Protein AF-000000007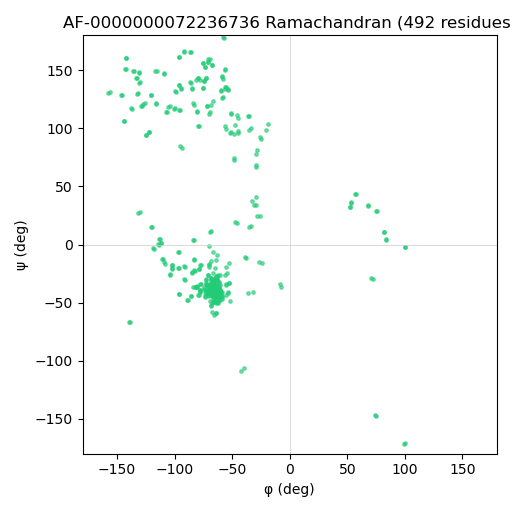2236736 (afdb_homodimer)

pLDDT: mean 76.83, std 23.18, range [23.05, 97.38]

Sequence (496 aa):
MLMGFLTLVNIQSRFLTNKNLSRDFRRIWKICSMCSDGPLSSTAIHLFRKAIERETGRVSKHRGYDGLVEDCKYLQKYRSPVEQRAAVCRIISSLFCAPVGIQLFRSLLGIMPVTWAYHLSAIFTQVFFQWLVGPCQAHAIHNETFKRGVFISKCRFLEESRCRGMCVNLCKIPTQQFFNNTLGFPFTMEPNYETGSCQITFGKSPLPLDQDIAVQIRCSGNCLPWHPEKTNSTASSQTHDCIKTSLLMLMGFLTLVNIQSRFLTNKNLSRDFRRIWKICSMCSDGPLSSTAIHLFRKAIERETGRVSKHRGYDGLVEDCKYLQKYRSPVEQRAAVCRIISSLFCAPVGIQLFRSLLGIMPVTWAYHLSAIFTQVFFQWLVGPCQAHAIHNETFKRGVFISKCRFLEESRCRGMCVNLCKIPTQQFFNNTLGFPFTMEPNYETGSCQITFGKSPLPLDQDIAVQIRCSGNCLPWHPEKTNSTASSQTHDCIKTSLL

Organism: Galdieria sulphuraria (NCBI:txid130081)

Radius of gyration: 26.93 Å; Cα contacts (8 Å, |Δi|>4): 687; chains: 2; bounding box: 51×85×82 Å

Secondary structure (DSSP, 8-state):
-GGGSGGGGGGSGGGSHHHHHHHHHHHHHHHHHH-TTSHHHHHHHHHHHHHHHHHHS---SS-HHHHHHHHHHHHHHHS-HHHHHHHHHHHHHHHTTTTHHHHHHHHHHHHS-HHHHHHHHHHHHHHHSHHHH-SEEEEESTT-SSEEEEEESS-HHHHHH--HHHHIIIIIHHHHHIIIIIS---EEEEEETTTTEEEEEET-PPPPGGG-HHHHS---S-S-----S---S----------SS---/-GGGSTTTGGGTGGGHHHHHHHHHHHHHHHHHHH-TTSHHHHHHHHHHHHHHHHHHS---SS-HHHHHHHHHHHHHHHS-HHHHHHHHHHHHHHHTTTTHHHHHHHHHHHHS-HHHHHHHHHHHHHHHSHHHH-SEEEEESTT-SSEEEEEESS-HHHHHH--HHHHIIIIIHHHHHIIIIIS---EEEEEETTTTEEEEEET-PPPPGGG-HHHHS---S-------S---S----------SS---

Solvent-accessible surface area (backbone atoms only — not comparable to full-atom values): 27060 Å² total; per-residue (Å²): 130,78,82,71,63,67,78,66,58,76,70,57,76,70,58,60,65,48,52,57,49,46,50,49,47,47,49,39,44,48,48,41,47,64,35,66,74,30,64,49,34,50,48,50,48,50,52,50,43,51,42,48,21,71,74,70,74,51,74,53,90,50,65,64,68,63,12,43,50,49,40,50,50,52,46,54,73,77,34,53,49,66,52,30,22,52,50,42,36,51,36,52,37,56,75,40,35,58,67,59,39,51,54,52,52,45,26,52,57,72,63,41,59,66,65,54,53,27,25,51,49,17,50,45,47,31,45,69,38,18,59,60,37,27,61,45,42,54,35,49,57,92,80,39,90,52,28,23,20,30,42,27,63,46,28,38,50,48,64,72,62,46,32,65,61,51,43,46,29,64,39,46,50,25,51,33,46,41,32,38,67,72,56,62,40,41,27,28,72,49,73,37,85,88,73,38,23,33,42,34,33,45,72,36,68,61,69,56,72,90,69,30,66,76,58,66,55,69,73,86,53,74,46,73,60,86,70,83,75,87,70,86,72,81,81,70,79,68,65,51,74,58,69,86,58,60,78,101,130,77,80,70,61,66,74,63,58,73,67,57,72,68,53,60,65,47,51,55,48,46,51,48,47,46,50,39,45,47,48,42,47,65,36,68,74,31,61,49,35,52,48,50,47,50,53,51,44,52,40,47,21,72,74,69,75,50,74,53,89,49,65,67,68,62,13,43,50,50,39,50,50,50,46,54,72,78,35,52,49,67,51,30,21,53,48,41,37,52,35,52,38,56,75,41,35,60,66,58,40,51,54,51,51,45,25,51,55,73,62,40,58,65,64,53,52,28,25,50,49,17,51,44,46,30,46,71,38,18,58,60,37,26,63,45,43,54,35,50,56,94,80,40,90,52,27,25,20,30,42,26,63,47,28,41,50,48,64,72,62,45,32,66,62,52,43,44,30,63,40,49,50,24,52,33,45,39,33,38,69,72,59,64,42,40,29,28,74,49,72,36,84,86,74,37,24,33,42,35,34,45,73,36,69,61,69,57,72,91,70,30,66,76,60,66,54,69,73,86,50,76,45,74,57,85,70,83,76,86,69,87,69,84,81,68,81,65,64,48,71,57,68,88,58,58,80,102

InterPro domains:
  IPR025114 Beta-carotene isomerase D27-like, C-terminal [PF13225] (131-210)
  IPR038938 Beta-carotene isomerase D27-like [PTHR33591] (35-232)

Structure (mmCIF, N/CA/C/O backbone):
data_AF-0000000072236736-model_v1
#
loop_
_entity.id
_entity.type
_entity.pdbx_description
1 polymer 'Beta-carotene isomerase D27-like C-terminal domain-containing protein'
#
loop_
_atom_site.group_PDB
_atom_site.id
_atom_site.type_symbol
_atom_site.label_atom_id
_atom_site.label_alt_id
_atom_site.label_comp_id
_atom_site.label_asym_id
_atom_site.label_entity_id
_atom_site.label_seq_id
_atom_site.pdbx_PDB_ins_code
_atom_site.Cartn_x
_atom_site.Cartn_y
_atom_site.Cartn_z
_atom_site.occupancy
_atom_site.B_iso_or_equiv
_atom_site.auth_seq_id
_atom_site.auth_comp_id
_atom_site.auth_asym_id
_atom_site.auth_atom_id
_atom_site.pdbx_PDB_model_num
ATOM 1 N N . MET A 1 1 ? 16.344 -3.15 -48.219 1 23.05 1 MET A N 1
ATOM 2 C CA . MET A 1 1 ? 16.672 -1.973 -47.406 1 23.05 1 MET A CA 1
ATOM 3 C C . MET A 1 1 ? 15.414 -1.217 -47 1 23.05 1 MET A C 1
ATOM 5 O O . MET A 1 1 ? 15.32 -0.712 -45.875 1 23.05 1 MET A O 1
ATOM 9 N N . LEU A 1 2 ? 14.43 -0.945 -47.844 1 26.81 2 LEU A N 1
ATOM 10 C CA . LEU A 1 2 ? 13.141 -0.255 -47.875 1 26.81 2 LEU A CA 1
ATOM 11 C C . LEU A 1 2 ? 12.18 -0.88 -46.844 1 26.81 2 LEU A C 1
ATOM 13 O O . LEU A 1 2 ? 11.328 -0.189 -46.281 1 26.81 2 LEU A O 1
ATOM 17 N N . MET A 1 3 ? 12.047 -2.215 -46.781 1 27 3 MET A N 1
ATOM 18 C CA . MET A 1 3 ? 11.023 -2.949 -46.031 1 27 3 MET A CA 1
ATOM 19 C C . MET A 1 3 ? 11.102 -2.654 -44.531 1 27 3 MET A C 1
ATOM 21 O O . MET A 1 3 ? 10.281 -3.137 -43.75 1 27 3 MET A O 1
ATOM 25 N N . GLY A 1 4 ? 12.258 -2.281 -43.969 1 26.3 4 GLY A N 1
ATOM 26 C CA . GLY A 1 4 ? 12.586 -2.117 -42.562 1 26.3 4 GLY A CA 1
ATOM 27 C C . GLY A 1 4 ? 11.805 -1.005 -41.875 1 26.3 4 GLY A C 1
ATOM 28 O O . GLY A 1 4 ? 11.82 -0.883 -40.656 1 26.3 4 GLY A O 1
ATOM 29 N N . PHE A 1 5 ? 11.359 0.06 -42.594 1 27.31 5 PHE A N 1
ATOM 30 C CA . PHE A 1 5 ? 10.812 1.346 -42.188 1 27.31 5 PHE A CA 1
ATOM 31 C C . PHE A 1 5 ? 9.414 1.178 -41.594 1 27.31 5 PHE A C 1
ATOM 33 O O . PHE A 1 5 ? 9.023 1.916 -40.688 1 27.31 5 PHE A O 1
ATOM 40 N N . LEU A 1 6 ? 8.523 0.308 -42.156 1 27.59 6 LEU A N 1
ATOM 41 C CA . LEU A 1 6 ? 7.09 0.328 -41.875 1 27.59 6 LEU A CA 1
ATOM 42 C C . LEU A 1 6 ? 6.812 -0.102 -40.438 1 27.59 6 LEU A C 1
ATOM 44 O O . LEU A 1 6 ? 5.695 0.067 -39.938 1 27.59 6 LEU A O 1
ATOM 48 N N . THR A 1 7 ? 7.617 -0.962 -39.875 1 27.31 7 THR A N 1
ATOM 49 C CA . THR A 1 7 ? 7.266 -1.608 -38.625 1 27.31 7 THR A CA 1
ATOM 50 C C . THR A 1 7 ? 7.27 -0.6 -37.469 1 27.31 7 THR A C 1
ATOM 52 O O . THR A 1 7 ? 6.844 -0.915 -36.344 1 27.31 7 THR A O 1
ATOM 55 N N . LEU A 1 8 ? 7.875 0.648 -37.656 1 28.91 8 LEU A N 1
ATOM 56 C CA . LEU A 1 8 ? 7.992 1.704 -36.656 1 28.91 8 LEU A CA 1
ATOM 57 C C . LEU A 1 8 ? 6.652 2.4 -36.438 1 28.91 8 LEU A C 1
ATOM 59 O O . LEU A 1 8 ? 6.422 2.994 -35.375 1 28.91 8 LEU A O 1
ATOM 63 N N . VAL A 1 9 ? 5.801 2.605 -37.469 1 30.05 9 VAL A N 1
ATOM 64 C CA . VAL A 1 9 ? 4.625 3.471 -37.5 1 30.05 9 VAL A CA 1
ATOM 65 C C . VAL A 1 9 ? 3.572 2.938 -36.531 1 30.05 9 VAL A C 1
ATOM 67 O O . VAL A 1 9 ? 2.809 3.709 -35.969 1 30.05 9 VAL A O 1
ATOM 70 N N . ASN A 1 10 ? 3.221 1.677 -36.562 1 28.75 10 ASN A N 1
ATOM 71 C CA . ASN A 1 10 ? 2.041 1.168 -35.875 1 28.75 10 ASN A CA 1
ATOM 72 C C . ASN A 1 10 ? 2.156 1.345 -34.344 1 28.75 10 ASN A C 1
ATOM 74 O O . ASN A 1 10 ? 1.316 0.849 -33.594 1 28.75 10 ASN A O 1
ATOM 78 N N . ILE A 1 11 ? 3.266 1.735 -33.781 1 30.95 11 ILE A N 1
ATOM 79 C CA . ILE A 1 11 ? 3.477 2.111 -32.406 1 30.95 11 ILE A CA 1
ATOM 80 C C . ILE A 1 11 ? 2.684 3.375 -32.094 1 30.95 11 ILE A C 1
ATOM 82 O O . ILE A 1 11 ? 2.545 3.75 -30.906 1 30.95 11 ILE A O 1
ATOM 86 N N . GLN A 1 12 ? 2.219 4.254 -33 1 29.47 12 GLN A N 1
ATOM 87 C CA . GLN A 1 12 ? 1.518 5.535 -32.938 1 29.47 12 GLN A CA 1
ATOM 88 C C . GLN A 1 12 ? 0.12 5.371 -32.344 1 29.47 12 GLN A C 1
ATOM 90 O O . GLN A 1 12 ? -0.388 6.277 -31.688 1 29.47 12 GLN A O 1
ATOM 95 N N . SER A 1 13 ? -0.769 4.539 -33 1 31.98 13 SER A N 1
ATOM 96 C CA . SER A 1 13 ? -2.207 4.473 -32.75 1 31.98 13 SER A CA 1
ATOM 97 C C . SER A 1 13 ? -2.514 4.219 -31.281 1 31.98 13 SER A C 1
ATOM 99 O O . SER A 1 13 ? -3.68 4.133 -30.891 1 31.98 13 SER A O 1
ATOM 101 N N . ARG A 1 14 ? -1.661 3.629 -30.438 1 34.97 14 ARG A N 1
ATOM 102 C CA . ARG A 1 14 ? -1.711 3.195 -29.047 1 34.97 14 ARG A CA 1
ATOM 103 C C . ARG A 1 14 ? -1.744 4.391 -28.109 1 34.97 14 ARG A C 1
ATOM 105 O O . ARG A 1 14 ? -1.715 4.227 -26.891 1 34.97 14 ARG A O 1
ATOM 112 N N . PHE A 1 15 ? -1.706 5.594 -28.453 1 33.5 15 PHE A N 1
ATOM 113 C CA . PHE A 1 15 ? -1.851 6.949 -27.922 1 33.5 15 PHE A CA 1
ATOM 114 C C . PHE A 1 15 ? -3.281 7.199 -27.469 1 33.5 15 PHE A C 1
ATOM 116 O O . PHE A 1 15 ? -3.566 8.219 -26.828 1 33.5 15 PHE A O 1
ATOM 123 N N . LEU A 1 16 ? -4.305 6.824 -28.219 1 36.88 16 LEU A N 1
ATOM 124 C CA . LEU A 1 16 ? -5.715 7.066 -27.922 1 36.88 16 LEU A CA 1
ATOM 125 C C . LEU A 1 16 ? -6.059 6.598 -26.516 1 36.88 16 LEU A C 1
ATOM 127 O O . LEU A 1 16 ? -7.055 7.035 -25.938 1 36.88 16 LEU A O 1
ATOM 131 N N . THR A 1 17 ? -5.656 5.379 -26.156 1 43.78 17 THR A N 1
ATOM 132 C CA . THR A 1 17 ? -5.945 4.762 -24.859 1 43.78 17 THR A CA 1
ATOM 133 C C . THR A 1 17 ? -5.52 5.672 -23.719 1 43.78 17 THR A C 1
ATOM 135 O O . THR A 1 17 ? -5.879 5.438 -22.562 1 43.78 17 THR A O 1
ATOM 138 N N . ASN A 1 18 ? -4.727 6.625 -23.984 1 44.28 18 ASN A N 1
ATOM 139 C CA . ASN A 1 18 ? -4.18 7.633 -23.078 1 44.28 18 ASN A CA 1
ATOM 140 C C . ASN A 1 18 ? -5.246 8.641 -22.641 1 44.28 18 ASN A C 1
ATOM 142 O O . ASN A 1 18 ? -5.297 9.039 -21.484 1 44.28 18 ASN A O 1
ATOM 146 N N . LYS A 1 19 ? -6.074 9.055 -23.688 1 48.03 19 LYS A N 1
ATOM 147 C CA . LYS A 1 19 ? -7.02 10.117 -23.359 1 48.03 19 LYS A CA 1
ATOM 148 C C . LYS A 1 19 ? -8.086 9.625 -22.375 1 48.03 19 LYS A C 1
ATOM 150 O O . LYS A 1 19 ? -8.445 10.336 -21.438 1 48.03 19 LYS A O 1
ATOM 155 N N . ASN A 1 20 ? -8.664 8.461 -22.781 1 47.38 20 ASN A N 1
ATOM 156 C CA . ASN A 1 20 ? -9.688 7.938 -21.891 1 47.38 20 ASN A CA 1
ATOM 157 C C . ASN A 1 20 ? -9.125 7.617 -20.516 1 47.38 20 ASN A C 1
ATOM 159 O O . ASN A 1 20 ? -9.773 7.863 -19.5 1 47.38 20 ASN A O 1
ATOM 163 N N . LEU A 1 21 ? -7.953 7.133 -20.594 1 54.97 21 LEU A N 1
ATOM 164 C CA . LEU A 1 21 ? -7.281 6.902 -19.312 1 54.97 21 LEU A CA 1
ATOM 165 C C . LEU A 1 21 ? -7.113 8.211 -18.547 1 54.97 21 LEU A C 1
ATOM 167 O O . LEU A 1 21 ? -7.332 8.25 -17.328 1 54.97 21 LEU A O 1
ATOM 171 N N . SER A 1 22 ? -6.801 9.195 -19.359 1 54.28 22 SER A N 1
ATOM 172 C CA . SER A 1 22 ? -6.594 10.5 -18.75 1 54.28 22 SER A CA 1
ATOM 173 C C . SER A 1 22 ? -7.906 11.086 -18.234 1 54.28 22 SER A C 1
ATOM 175 O O . SER A 1 22 ? -7.945 11.672 -17.141 1 54.28 22 SER A O 1
ATOM 177 N N . ARG A 1 23 ? -9.016 10.906 -19.016 1 57.16 23 ARG A N 1
ATOM 178 C CA . ARG A 1 23 ? -10.305 11.414 -18.562 1 57.16 23 ARG A CA 1
ATOM 179 C C . ARG A 1 23 ? -10.781 10.688 -17.312 1 57.16 23 ARG A C 1
ATOM 181 O O . ARG A 1 23 ? -11.305 11.305 -16.391 1 57.16 23 ARG A O 1
ATOM 188 N N . ASP A 1 24 ? -10.586 9.445 -17.375 1 57.25 24 ASP A N 1
ATOM 189 C CA . ASP A 1 24 ? -11.008 8.664 -16.219 1 57.25 24 ASP A CA 1
ATOM 190 C C . ASP A 1 24 ? -10.156 8.992 -14.992 1 57.25 24 ASP A C 1
ATOM 192 O O . ASP A 1 24 ? -10.68 9.109 -13.875 1 57.25 24 ASP A O 1
ATOM 196 N N . PHE A 1 25 ? -8.891 9.18 -15.258 1 60.03 25 PHE A N 1
ATOM 197 C CA . PHE A 1 25 ? -8.031 9.594 -14.156 1 60.03 25 PHE A CA 1
ATOM 198 C C . PHE A 1 25 ? -8.469 10.945 -13.602 1 60.03 25 PHE A C 1
ATOM 200 O O . PHE A 1 25 ? -8.461 11.156 -12.383 1 60.03 25 PHE A O 1
ATOM 207 N N . ARG A 1 26 ? -8.836 11.75 -14.516 1 57.31 26 ARG A N 1
ATOM 208 C CA . ARG A 1 26 ? -9.32 13.055 -14.07 1 57.31 26 ARG A CA 1
ATOM 209 C C . ARG A 1 26 ? -10.578 12.914 -13.227 1 57.31 26 ARG A C 1
ATOM 211 O O . ARG A 1 26 ? -10.758 13.633 -12.234 1 57.31 26 ARG A O 1
ATOM 218 N N . ARG A 1 27 ? -11.414 12.047 -13.727 1 57.34 27 ARG A N 1
ATOM 219 C CA . ARG A 1 27 ? -12.641 11.836 -12.961 1 57.34 27 ARG A CA 1
ATOM 220 C C . ARG A 1 27 ? -12.336 11.25 -11.586 1 57.34 27 ARG A C 1
ATOM 222 O O . ARG A 1 27 ? -12.898 11.695 -10.578 1 57.34 27 ARG A O 1
ATOM 229 N N . ILE A 1 28 ? -11.484 10.289 -11.562 1 57.59 28 ILE A N 1
ATOM 230 C CA . ILE A 1 28 ? -11.07 9.703 -10.297 1 57.59 28 ILE A CA 1
ATOM 231 C C . ILE A 1 28 ? -10.445 10.773 -9.406 1 57.59 28 ILE A C 1
ATOM 233 O O . ILE A 1 28 ? -10.734 10.859 -8.211 1 57.59 28 ILE A O 1
ATOM 237 N N . TRP A 1 29 ? -9.703 11.547 -10.102 1 58.44 29 TRP A N 1
ATOM 238 C CA . TRP A 1 29 ? -9.031 12.656 -9.422 1 58.44 29 TRP A CA 1
ATOM 239 C C . TRP A 1 29 ? -10.047 13.609 -8.805 1 58.44 29 TRP A C 1
ATOM 241 O O . TRP A 1 29 ? -9.891 14.031 -7.652 1 58.44 29 TRP A O 1
ATOM 251 N N . LYS A 1 30 ? -10.977 13.891 -9.586 1 57.78 30 LYS A N 1
ATOM 252 C CA . LYS A 1 30 ? -12 14.82 -9.109 1 57.78 30 LYS A CA 1
ATOM 253 C C . LYS A 1 30 ? -12.789 14.227 -7.945 1 57.78 30 LYS A C 1
ATOM 255 O O . LYS A 1 30 ? -13.109 14.93 -6.988 1 57.78 30 LYS A O 1
ATOM 260 N N . ILE A 1 31 ? -13.039 12.984 -8.094 1 51.75 31 ILE A N 1
ATOM 261 C CA . ILE A 1 31 ? -13.812 12.32 -7.043 1 51.75 31 ILE A CA 1
ATOM 262 C C . ILE A 1 31 ? -12.992 12.25 -5.758 1 51.75 31 ILE A C 1
ATOM 264 O O . ILE A 1 31 ? -13.508 12.531 -4.672 1 51.75 31 ILE A O 1
ATOM 268 N N . CYS A 1 32 ? -11.758 11.93 -5.973 1 54 32 CYS A N 1
ATOM 269 C CA . CYS A 1 32 ? -10.906 11.812 -4.793 1 54 32 CYS A CA 1
ATOM 270 C C . CYS A 1 32 ? -10.625 13.18 -4.188 1 54 32 CYS A C 1
ATOM 272 O O . CYS A 1 32 ? -10.461 13.305 -2.973 1 54 32 CYS A O 1
ATOM 274 N N . SER A 1 33 ? -10.414 14.172 -5.023 1 53.62 33 SER A N 1
ATOM 275 C CA . SER A 1 33 ? -10.094 15.516 -4.559 1 53.62 33 SER A CA 1
ATOM 276 C C . SER A 1 33 ? -11.289 16.156 -3.863 1 53.62 33 SER A C 1
ATOM 278 O O . SER A 1 33 ? -11.125 16.953 -2.936 1 53.62 33 SER A O 1
ATOM 280 N N . MET A 1 34 ? -12.438 15.977 -4.457 1 46.59 34 MET A N 1
ATOM 281 C CA . MET A 1 34 ? -13.578 16.75 -3.975 1 46.59 34 MET A CA 1
ATOM 282 C C . MET A 1 34 ? -14.234 16.078 -2.779 1 46.59 34 MET A C 1
ATOM 284 O O . MET A 1 34 ? -14.82 16.75 -1.926 1 46.59 34 MET A O 1
ATOM 288 N N . CYS A 1 35 ? -14.297 14.688 -2.773 1 49.84 35 CYS A N 1
ATOM 289 C CA . CYS A 1 35 ? -15.352 14.125 -1.946 1 49.84 35 CYS A CA 1
ATOM 290 C C . CYS A 1 35 ? -14.844 13.797 -0.549 1 49.84 35 CYS A C 1
ATOM 292 O O . CYS A 1 35 ? -14.086 12.844 -0.369 1 49.84 35 CYS A O 1
ATOM 294 N N . SER A 1 36 ? -14.812 14.805 0.321 1 56.06 36 SER A N 1
ATOM 295 C CA . SER A 1 36 ? -14.711 14.664 1.771 1 56.06 36 SER A CA 1
ATOM 296 C C . SER A 1 36 ? -15.547 13.484 2.27 1 56.06 36 SER A C 1
ATOM 298 O O . SER A 1 36 ? -15.266 12.922 3.328 1 56.06 36 SER A O 1
ATOM 300 N N . ASP A 1 37 ? -16.328 13.016 1.311 1 62.22 37 ASP A N 1
ATOM 301 C CA . ASP A 1 37 ? -17.234 12.008 1.83 1 62.22 37 ASP A CA 1
ATOM 302 C C . ASP A 1 37 ? -17.234 10.758 0.953 1 62.22 37 ASP A C 1
ATOM 304 O O . ASP A 1 37 ? -18.219 10.016 0.912 1 62.22 37 ASP A O 1
ATOM 308 N N . GLY A 1 38 ? -16.188 10.539 0.318 1 75.81 38 GLY A N 1
ATOM 309 C CA . GLY A 1 38 ? -16.203 9.352 -0.525 1 75.81 38 GLY A CA 1
ATOM 310 C C . GLY A 1 38 ? -15.805 8.094 0.217 1 75.81 38 GLY A C 1
ATOM 311 O O . GLY A 1 38 ? -15.531 8.133 1.419 1 75.81 38 GLY A O 1
ATOM 312 N N . PRO A 1 39 ? -16.078 7 -0.401 1 79.56 39 PRO A N 1
ATOM 313 C CA . PRO A 1 39 ? -15.75 5.723 0.238 1 79.56 39 PRO A CA 1
ATOM 314 C C . PRO A 1 39 ? -14.297 5.652 0.691 1 79.56 39 PRO A C 1
ATOM 316 O O . PRO A 1 39 ? -14 5.07 1.737 1 79.56 39 PRO A O 1
ATOM 319 N N . LEU A 1 40 ? -13.484 6.281 -0.033 1 84.31 40 LEU A N 1
ATOM 320 C CA . LEU A 1 40 ? -12.078 6.266 0.339 1 84.31 40 LEU A CA 1
ATOM 321 C C . LEU A 1 40 ? -11.836 7.098 1.596 1 84.31 40 LEU A C 1
ATOM 323 O O . LEU A 1 40 ? -11.102 6.676 2.492 1 84.31 40 LEU A O 1
ATOM 327 N N . SER A 1 41 ? -12.5 8.242 1.629 1 86.94 41 SER A N 1
ATOM 328 C CA . SER A 1 41 ? -12.344 9.109 2.795 1 86.94 41 SER A CA 1
ATOM 329 C C . SER A 1 41 ? -12.906 8.453 4.051 1 86.94 41 SER A C 1
ATOM 331 O O . SER A 1 41 ? -12.289 8.516 5.117 1 86.94 41 SER A O 1
ATOM 333 N N . SER A 1 42 ? -14.039 7.816 3.832 1 88.69 42 SER A N 1
ATOM 334 C CA . SER A 1 42 ? -14.672 7.152 4.969 1 88.69 42 SER A CA 1
ATOM 335 C C . SER A 1 42 ? -13.805 6.008 5.484 1 88.69 42 SER A C 1
ATOM 337 O O . SER A 1 42 ? -13.672 5.816 6.695 1 88.69 42 SER A O 1
ATOM 339 N N . THR A 1 43 ? -13.266 5.309 4.547 1 90.38 43 THR A N 1
ATOM 340 C CA . THR A 1 43 ? -12.398 4.203 4.934 1 90.38 43 THR A CA 1
ATOM 341 C C . THR A 1 43 ? -11.141 4.719 5.625 1 90.38 43 THR A C 1
ATOM 343 O O . THR A 1 43 ? -10.703 4.16 6.633 1 90.38 43 THR A O 1
ATOM 346 N N . ALA A 1 44 ? -10.578 5.77 5.074 1 91.69 44 ALA A N 1
ATOM 347 C CA . ALA A 1 44 ? -9.359 6.34 5.648 1 91.69 44 ALA A CA 1
ATOM 348 C C . ALA A 1 44 ? -9.609 6.852 7.062 1 91.69 44 ALA A C 1
ATOM 350 O O . ALA A 1 44 ? -8.82 6.586 7.977 1 91.69 44 ALA A O 1
ATOM 351 N N . ILE A 1 45 ? -10.711 7.535 7.246 1 92.44 45 ILE A N 1
ATOM 352 C CA . ILE A 1 45 ? -11.07 8.055 8.562 1 92.44 45 ILE A CA 1
ATOM 353 C C . ILE A 1 45 ? -11.25 6.898 9.547 1 92.44 45 ILE A C 1
ATOM 355 O O . ILE A 1 45 ? -10.75 6.945 10.672 1 92.44 45 ILE A O 1
ATOM 359 N N . HIS A 1 46 ? -11.906 5.895 9.008 1 91.94 46 HIS A N 1
ATOM 360 C CA . HIS A 1 46 ? -12.125 4.73 9.859 1 91.94 46 HIS A CA 1
ATOM 361 C C . HIS A 1 46 ? -10.805 4.094 10.281 1 91.94 46 HIS A C 1
ATOM 363 O O . HIS A 1 46 ? -10.625 3.74 11.445 1 91.94 46 HIS A O 1
ATOM 369 N N . LEU A 1 47 ? -9.922 4 9.391 1 93 47 LEU A N 1
ATOM 370 C CA . LEU A 1 47 ? -8.617 3.398 9.672 1 93 47 LEU A CA 1
ATOM 371 C C . LEU A 1 47 ? -7.824 4.254 10.648 1 93 47 LEU A C 1
ATOM 373 O O . LEU A 1 47 ? -7.188 3.73 11.57 1 93 47 LEU A O 1
ATOM 377 N N . PHE A 1 48 ? -7.871 5.559 10.492 1 94.19 48 PHE A N 1
ATOM 378 C CA . PHE A 1 48 ? -7.18 6.469 11.398 1 94.19 48 PHE A CA 1
ATOM 379 C C . PHE A 1 48 ? -7.762 6.387 12.805 1 94.19 48 PHE A C 1
ATOM 381 O O . PHE A 1 48 ? -7.02 6.309 13.781 1 94.19 48 PHE A O 1
ATOM 388 N N . ARG A 1 49 ? -9.023 6.344 12.852 1 94.75 49 ARG A N 1
ATOM 389 C CA . ARG A 1 49 ? -9.688 6.301 14.156 1 94.75 49 ARG A CA 1
ATOM 390 C C . ARG A 1 49 ? -9.406 4.984 14.867 1 94.75 49 ARG A C 1
ATOM 392 O O . ARG A 1 49 ? -9.211 4.961 16.078 1 94.75 49 ARG A O 1
ATOM 399 N N . LYS A 1 50 ? -9.391 3.951 14.109 1 94.81 50 LYS A N 1
ATOM 400 C CA . LYS A 1 50 ? -9.062 2.656 14.711 1 94.81 50 LYS A CA 1
ATOM 401 C C . LYS A 1 50 ? -7.633 2.637 15.234 1 94.81 50 LYS A C 1
ATOM 403 O O . LYS A 1 50 ? -7.367 2.062 16.297 1 94.81 50 LYS A O 1
ATOM 408 N N . ALA A 1 51 ? -6.789 3.256 14.523 1 94.62 51 ALA A N 1
ATOM 409 C CA . ALA A 1 51 ? -5.395 3.322 14.953 1 94.62 51 ALA A CA 1
ATOM 410 C C . ALA A 1 51 ? -5.254 4.152 16.234 1 94.62 51 ALA A C 1
ATOM 412 O O . ALA A 1 51 ? -4.496 3.789 17.125 1 94.62 51 ALA A O 1
ATOM 413 N N . ILE A 1 52 ? -5.953 5.211 16.281 1 95.31 52 ILE A N 1
ATOM 414 C CA . ILE A 1 52 ? -5.922 6.055 17.469 1 95.31 52 ILE A CA 1
ATOM 415 C C . ILE A 1 52 ? -6.543 5.312 18.656 1 95.31 52 ILE A C 1
ATOM 417 O O . ILE A 1 52 ? -6.035 5.387 19.781 1 95.31 52 ILE A O 1
ATOM 421 N N . GLU A 1 53 ? -7.598 4.562 18.375 1 94.94 53 GLU A N 1
ATOM 422 C CA . GLU A 1 53 ? -8.258 3.785 19.422 1 94.94 53 GLU A CA 1
ATOM 423 C C . GLU A 1 53 ? -7.312 2.762 20.031 1 94.94 53 GLU A C 1
ATOM 425 O O . GLU A 1 53 ? -7.352 2.518 21.25 1 94.94 53 GLU A O 1
ATOM 430 N N . ARG A 1 54 ? -6.523 2.217 19.266 1 92.88 54 ARG A N 1
ATOM 431 C CA . ARG A 1 54 ? -5.562 1.234 19.75 1 92.88 54 ARG A CA 1
ATOM 432 C C . ARG A 1 54 ? -4.539 1.883 20.672 1 92.88 54 ARG A C 1
ATOM 434 O O . ARG A 1 54 ? -4.035 1.241 21.594 1 92.88 54 ARG A O 1
ATOM 441 N N . GLU A 1 55 ? -4.23 3.145 20.406 1 91.31 55 GLU A N 1
ATOM 442 C CA . GLU A 1 55 ? -3.24 3.867 21.203 1 91.31 55 GLU A CA 1
ATOM 443 C C . GLU A 1 55 ? -3.855 4.414 22.5 1 91.31 55 GLU A C 1
ATOM 445 O O . GLU A 1 55 ? -3.199 4.445 23.531 1 91.31 55 GLU A O 1
ATOM 450 N N . THR A 1 56 ? -5.07 4.844 22.422 1 91.38 56 THR A N 1
ATOM 451 C CA . THR A 1 56 ? -5.66 5.551 23.562 1 91.38 56 THR A CA 1
ATOM 452 C C . THR A 1 56 ? -6.629 4.645 24.312 1 91.38 56 THR A C 1
ATOM 454 O O . THR A 1 56 ? -6.941 4.898 25.484 1 91.38 56 THR A O 1
ATOM 457 N N . GLY A 1 57 ? -7.195 3.662 23.656 1 91.94 57 GLY A N 1
ATOM 458 C CA . GLY A 1 57 ? -8.18 2.779 24.25 1 91.94 57 GLY A CA 1
ATOM 459 C C . GLY A 1 57 ? -9.586 3.344 24.234 1 91.94 57 GLY A C 1
ATOM 460 O O . GLY A 1 57 ? -10.5 2.779 24.828 1 91.94 57 GLY A O 1
ATOM 461 N N . ARG A 1 58 ? -9.68 4.504 23.578 1 91.31 58 ARG A N 1
ATOM 462 C CA . ARG A 1 58 ? -10.992 5.145 23.547 1 91.31 58 ARG A CA 1
ATOM 463 C C . ARG A 1 58 ? -11.305 5.664 22.141 1 91.31 58 ARG A C 1
ATOM 465 O O . ARG A 1 58 ? -10.406 6.066 21.406 1 91.31 58 ARG A O 1
ATOM 472 N N . VAL A 1 59 ? -12.617 5.648 21.875 1 91.5 59 VAL A N 1
ATOM 473 C CA . VAL A 1 59 ? -13.094 6.184 20.609 1 91.5 59 VAL A CA 1
ATOM 474 C C . VAL A 1 59 ? -14.25 7.152 20.859 1 91.5 59 VAL A C 1
ATOM 476 O O . VAL A 1 59 ? -15.102 6.902 21.703 1 91.5 59 VAL A O 1
ATOM 479 N N . SER A 1 60 ? -14.172 8.211 20.109 1 91.44 60 SER A N 1
ATOM 480 C CA . SER A 1 60 ? -15.227 9.219 20.234 1 91.44 60 SER A CA 1
ATOM 481 C C . SER A 1 60 ? -16.562 8.688 19.719 1 91.44 60 SER A C 1
ATOM 483 O O . SER A 1 60 ? -16.594 7.852 18.828 1 91.44 60 SER A O 1
ATOM 485 N N . LYS A 1 61 ? -17.594 9.258 20.25 1 91.56 61 LYS A N 1
ATOM 486 C CA . LYS A 1 61 ? -18.938 8.898 19.812 1 91.56 61 LYS A CA 1
ATOM 487 C C . LYS A 1 61 ? -19.297 9.578 18.5 1 91.56 61 LYS A C 1
ATOM 489 O O . LYS A 1 61 ? -20.172 9.117 17.781 1 91.56 61 LYS A O 1
ATOM 494 N N . HIS A 1 62 ? -18.562 10.672 18.219 1 91 62 HIS A N 1
ATOM 495 C CA . HIS A 1 62 ? -18.797 11.367 16.953 1 91 62 HIS A CA 1
ATOM 496 C C . HIS A 1 62 ? -18.219 10.586 15.781 1 91 62 HIS A C 1
ATOM 498 O O . HIS A 1 62 ? -17.172 9.953 15.898 1 91 62 HIS A O 1
ATOM 504 N N . ARG A 1 63 ? -18.984 10.609 14.727 1 86.5 63 ARG A N 1
ATOM 505 C CA . ARG A 1 63 ? -18.562 9.859 13.547 1 86.5 63 ARG A CA 1
ATOM 506 C C . ARG A 1 63 ? -17.844 10.766 12.555 1 86.5 63 ARG A C 1
ATOM 508 O O . ARG A 1 63 ? -17.812 11.984 12.719 1 86.5 63 ARG A O 1
ATOM 515 N N . GLY A 1 64 ? -17.109 10.195 11.672 1 88.88 64 GLY A N 1
ATOM 516 C CA . GLY A 1 64 ? -16.5 10.922 10.578 1 88.88 64 GLY A CA 1
ATOM 517 C C . GLY A 1 64 ? -15.305 11.758 11.016 1 88.88 64 GLY A C 1
ATOM 518 O O . GLY A 1 64 ? -14.555 11.367 11.906 1 88.88 64 GLY A O 1
ATOM 519 N N . TYR A 1 65 ? -15.141 12.859 10.352 1 90.94 65 TYR A N 1
ATOM 520 C CA . TYR A 1 65 ? -13.977 13.711 10.586 1 90.94 65 TYR A CA 1
ATOM 521 C C . TYR A 1 65 ? -14.055 14.359 11.961 1 90.94 65 TYR A C 1
ATOM 523 O O . TYR A 1 65 ? -13.031 14.523 12.641 1 90.94 65 TYR A O 1
ATOM 531 N N . ASP A 1 66 ? -15.242 14.648 12.367 1 91.19 66 ASP A N 1
ATOM 532 C CA . ASP A 1 66 ? -15.414 15.234 13.695 1 91.19 66 ASP A CA 1
ATOM 533 C C . ASP A 1 66 ? -14.977 14.258 14.781 1 91.19 66 ASP A C 1
ATOM 535 O O . ASP A 1 66 ? -14.391 14.664 15.789 1 91.19 66 ASP A O 1
ATOM 539 N N . GLY A 1 67 ? -15.328 13.055 14.539 1 93.38 67 GLY A N 1
ATOM 540 C CA . GLY A 1 67 ? -14.875 12.039 15.477 1 93.38 67 GLY A CA 1
ATOM 541 C C . GLY A 1 67 ? -13.359 11.898 15.516 1 93.38 67 GLY A C 1
ATOM 542 O O . GLY A 1 67 ? -12.781 11.703 16.594 1 93.38 67 GLY A O 1
ATOM 543 N N . LEU A 1 68 ? -12.789 12.047 14.375 1 94.44 68 LEU A N 1
ATOM 544 C CA . LEU A 1 68 ? -11.336 11.961 14.297 1 94.44 68 LEU A CA 1
ATOM 545 C C . LEU A 1 68 ? -10.68 13.102 15.07 1 94.44 68 LEU A C 1
ATOM 547 O O . LEU A 1 68 ? -9.742 12.875 15.844 1 94.44 68 LEU A O 1
ATOM 551 N N . VAL A 1 69 ? -11.195 14.305 14.906 1 92.94 69 VAL A N 1
ATOM 552 C CA . VAL A 1 69 ? -10.633 15.469 15.578 1 92.94 69 VAL A CA 1
ATOM 553 C C . VAL A 1 69 ? -10.812 15.328 17.094 1 92.94 69 VAL A C 1
ATOM 555 O O . VAL A 1 69 ? -9.898 15.633 17.859 1 92.94 69 VAL A O 1
ATOM 558 N N . GLU A 1 70 ? -11.914 14.812 17.484 1 92.38 70 GLU A N 1
ATOM 559 C CA . GLU A 1 70 ? -12.156 14.617 18.906 1 92.38 70 GLU A CA 1
ATOM 560 C C . GLU A 1 70 ? -11.219 13.562 19.484 1 92.38 70 GLU A C 1
ATOM 562 O O . GLU A 1 70 ? -10.727 13.711 20.609 1 92.38 70 GLU A O 1
ATOM 567 N N . ASP A 1 71 ? -11.008 12.555 18.734 1 94.75 71 ASP A N 1
ATOM 568 C CA . ASP A 1 71 ? -10.062 11.531 19.172 1 94.75 71 ASP A CA 1
ATOM 569 C C . ASP A 1 71 ? -8.656 12.125 19.328 1 94.75 71 ASP A C 1
ATOM 571 O O . ASP A 1 71 ? -7.926 11.773 20.25 1 94.75 71 ASP A O 1
ATOM 575 N N . CYS A 1 72 ? -8.281 13.016 18.453 1 93.62 72 CYS A N 1
ATOM 576 C CA . CYS A 1 72 ? -6.977 13.656 18.516 1 93.62 72 CYS A CA 1
ATOM 577 C C . CYS A 1 72 ? -6.891 14.594 19.703 1 93.62 72 CYS A C 1
ATOM 579 O O . CYS A 1 72 ? -5.844 14.695 20.344 1 93.62 72 CYS A O 1
ATOM 581 N N . LYS A 1 73 ? -7.977 15.234 19.953 1 90 73 LYS A N 1
ATOM 582 C CA . LYS A 1 73 ? -8.008 16.109 21.125 1 90 73 LYS A CA 1
ATOM 583 C C . LYS A 1 73 ? -7.809 15.305 22.406 1 90 73 LYS A C 1
ATOM 585 O O . LYS A 1 73 ? -7.137 15.766 23.328 1 90 73 LYS A O 1
ATOM 590 N N . TYR A 1 74 ? -8.406 14.156 22.406 1 90.44 74 TYR A N 1
ATOM 591 C CA . TYR A 1 74 ? -8.227 13.273 23.562 1 90.44 74 TYR A CA 1
ATOM 592 C C . TYR A 1 74 ? -6.77 12.867 23.719 1 90.44 74 TYR A C 1
ATOM 594 O O . TYR A 1 74 ? -6.242 12.828 24.828 1 90.44 74 TYR A O 1
ATOM 602 N N . LEU A 1 75 ? -6.145 12.57 22.641 1 91.25 75 LEU A N 1
ATOM 603 C CA . LEU A 1 75 ? -4.738 12.195 22.641 1 91.25 75 LEU A CA 1
ATOM 604 C C . LEU A 1 75 ? -3.869 13.336 23.156 1 91.25 75 LEU A C 1
ATOM 606 O O . LEU A 1 75 ? -2.906 13.117 23.891 1 91.25 75 LEU A O 1
ATOM 610 N N . GLN A 1 76 ? -4.207 14.484 22.781 1 89.19 76 GLN A N 1
ATOM 611 C CA . GLN A 1 76 ? -3.457 15.664 23.203 1 89.19 76 GLN A CA 1
ATOM 612 C C . GLN A 1 76 ? -3.656 15.945 24.688 1 89.19 76 GLN A C 1
ATOM 614 O O . GLN A 1 76 ? -2.713 16.328 25.391 1 89.19 76 GLN A O 1
ATOM 619 N N . LYS A 1 77 ? -4.801 15.734 25.203 1 84.56 77 LYS A N 1
ATOM 620 C CA . LYS A 1 77 ? -5.156 16.094 26.562 1 84.56 77 LYS A CA 1
ATOM 621 C C . LYS A 1 77 ? -4.48 15.156 27.562 1 84.56 77 LYS A C 1
ATOM 623 O O . LYS A 1 77 ? -4.062 15.594 28.641 1 84.56 77 LYS A O 1
ATOM 628 N N . TYR A 1 78 ? -4.238 13.969 27.188 1 86.56 78 TYR A N 1
ATOM 629 C CA . TYR A 1 78 ? -3.852 12.992 28.203 1 86.56 78 TYR A CA 1
ATOM 630 C C . TYR A 1 78 ? -2.408 12.539 28.016 1 86.56 78 TYR A C 1
ATOM 632 O O . TYR A 1 78 ? -1.911 11.688 28.75 1 86.56 78 TYR A O 1
ATOM 640 N N . ARG A 1 79 ? -1.766 13.125 27.109 1 87.88 79 ARG A N 1
ATOM 641 C CA . ARG A 1 79 ? -0.38 12.75 26.844 1 87.88 79 ARG A CA 1
ATOM 642 C C . ARG A 1 79 ? 0.521 13.977 26.781 1 87.88 79 ARG A C 1
ATOM 644 O O . ARG A 1 79 ? 0.079 15.055 26.375 1 87.88 79 ARG A O 1
ATOM 651 N N . SER A 1 80 ? 1.719 13.789 27.203 1 88 80 SER A N 1
ATOM 652 C CA . SER A 1 80 ? 2.719 14.836 27.047 1 88 80 SER A CA 1
ATOM 653 C C . SER A 1 80 ? 3.104 15.023 25.578 1 88 80 SER A C 1
ATOM 655 O O . SER A 1 80 ? 2.859 14.141 24.75 1 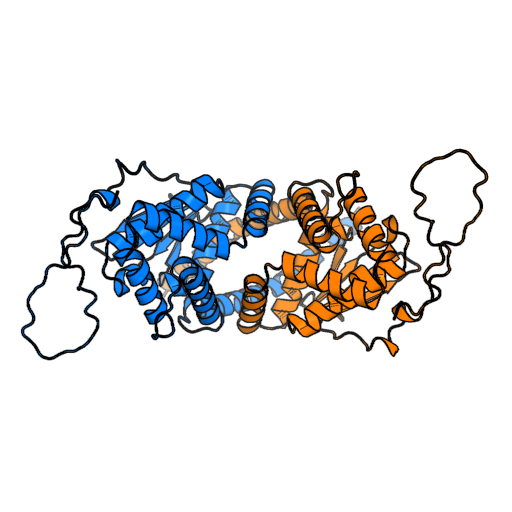88 80 SER A O 1
ATOM 657 N N . PRO A 1 81 ? 3.648 16.156 25.266 1 87.94 81 PRO A N 1
ATOM 658 C CA . PRO A 1 81 ? 4.035 16.422 23.875 1 87.94 81 PRO A CA 1
ATOM 659 C C . PRO A 1 81 ? 4.945 15.328 23.312 1 87.94 81 PRO A C 1
ATOM 661 O O . PRO A 1 81 ? 4.758 14.891 22.172 1 87.94 81 PRO A O 1
ATOM 664 N N . VAL A 1 82 ? 5.871 14.875 24.109 1 90.06 82 VAL A N 1
ATOM 665 C CA . VAL A 1 82 ? 6.801 13.836 23.656 1 90.06 82 VAL A CA 1
ATOM 666 C C . VAL A 1 82 ? 6.047 12.531 23.422 1 90.06 82 VAL A C 1
ATOM 668 O O . VAL A 1 82 ? 6.277 11.844 22.438 1 90.06 82 VAL A O 1
ATOM 671 N N . GLU A 1 83 ? 5.113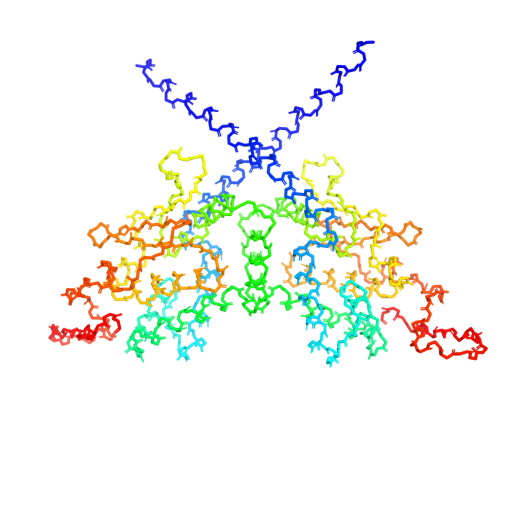 12.297 24.297 1 93.44 83 GLU A N 1
ATOM 672 C CA . GLU A 1 83 ? 4.324 11.07 24.172 1 93.44 83 GLU A CA 1
ATOM 673 C C . GLU A 1 83 ? 3.361 11.156 22.984 1 93.44 83 GLU A C 1
ATOM 675 O O . GLU A 1 83 ? 3.08 10.148 22.344 1 93.44 83 GLU A O 1
ATOM 680 N N . GLN A 1 84 ? 2.854 12.375 22.766 1 93.44 84 GLN A N 1
ATOM 681 C CA . GLN A 1 84 ? 1.972 12.578 21.609 1 93.44 84 GLN A CA 1
ATOM 682 C C . GLN A 1 84 ? 2.688 12.258 20.312 1 93.44 84 GLN A C 1
ATOM 684 O O . GLN A 1 84 ? 2.168 11.508 19.469 1 93.44 84 GLN A O 1
ATOM 689 N N . ARG A 1 85 ? 3.869 12.758 20.25 1 94.75 85 ARG A N 1
ATOM 690 C CA . ARG A 1 85 ? 4.645 12.539 19.031 1 94.75 85 ARG A CA 1
ATOM 691 C C . ARG A 1 85 ? 4.941 11.055 18.828 1 94.75 85 ARG A C 1
ATOM 693 O O . ARG A 1 85 ? 4.809 10.539 17.719 1 94.75 85 ARG A O 1
ATOM 700 N N . ALA A 1 86 ? 5.281 10.422 19.906 1 96.19 86 ALA A N 1
ATOM 701 C CA . ALA A 1 86 ? 5.578 8.992 19.828 1 96.19 86 ALA A CA 1
ATOM 702 C C . ALA A 1 86 ? 4.336 8.188 19.453 1 96.19 86 ALA A C 1
ATOM 704 O O . ALA A 1 86 ? 4.414 7.242 18.656 1 96.19 86 ALA A O 1
ATOM 705 N N . ALA A 1 87 ? 3.23 8.609 20.016 1 96.06 87 ALA A N 1
ATOM 706 C CA . ALA A 1 87 ? 1.975 7.934 19.703 1 96.06 87 ALA A CA 1
ATOM 707 C C . ALA A 1 87 ? 1.61 8.086 18.234 1 96.06 87 ALA A C 1
ATOM 709 O O . ALA A 1 87 ? 1.185 7.125 17.594 1 96.06 87 ALA A O 1
ATOM 710 N N . VAL A 1 88 ? 1.747 9.258 17.703 1 97 88 VAL A N 1
ATOM 711 C CA . VAL A 1 88 ? 1.402 9.508 16.312 1 97 88 VAL A CA 1
ATOM 712 C C . VAL A 1 88 ? 2.35 8.734 15.391 1 97 88 VAL A C 1
ATOM 714 O O . VAL A 1 88 ? 1.931 8.203 14.359 1 97 88 VAL A O 1
ATOM 717 N N . CYS A 1 89 ? 3.594 8.625 15.789 1 97.12 89 CYS A N 1
ATOM 718 C CA . CYS A 1 89 ? 4.527 7.82 15.008 1 97.12 89 CYS A CA 1
ATOM 719 C C . CYS A 1 89 ? 4.078 6.367 14.945 1 97.12 89 CYS A C 1
ATOM 721 O O . CYS A 1 89 ? 4.145 5.734 13.891 1 97.12 89 CYS A O 1
ATOM 723 N N . ARG A 1 90 ? 3.602 5.91 16.078 1 96.25 90 ARG A N 1
ATOM 724 C CA . ARG A 1 90 ? 3.109 4.535 16.109 1 96.25 90 ARG A CA 1
ATOM 725 C C . ARG A 1 90 ? 1.855 4.383 15.266 1 96.25 90 ARG A C 1
ATOM 727 O O . ARG A 1 90 ? 1.669 3.361 14.602 1 96.25 90 ARG A O 1
ATOM 734 N N . ILE A 1 91 ? 1.047 5.402 15.258 1 95.81 91 ILE A N 1
ATOM 735 C CA . ILE A 1 91 ? -0.173 5.387 14.453 1 95.81 91 ILE A CA 1
ATOM 736 C C . ILE A 1 91 ? 0.183 5.355 12.969 1 95.81 91 ILE A C 1
ATOM 738 O O . ILE A 1 91 ? -0.342 4.535 12.219 1 95.81 91 ILE A O 1
ATOM 742 N N . ILE A 1 92 ? 1.089 6.238 12.547 1 96.69 92 ILE A N 1
ATOM 743 C CA . ILE A 1 92 ? 1.517 6.289 11.156 1 96.69 92 ILE A CA 1
ATOM 744 C C . ILE A 1 92 ? 2.158 4.961 10.766 1 96.69 92 ILE A C 1
ATOM 746 O O . ILE A 1 92 ? 1.891 4.434 9.68 1 96.69 92 ILE A O 1
ATOM 750 N N . SER A 1 93 ? 2.938 4.449 11.672 1 94.5 93 SER A N 1
ATOM 751 C CA . SER A 1 93 ? 3.586 3.166 11.422 1 94.5 93 SER A CA 1
ATOM 752 C C . SER A 1 93 ? 2.559 2.061 11.211 1 94.5 93 SER A C 1
ATOM 754 O O . SER A 1 93 ? 2.74 1.194 10.352 1 94.5 93 SER A O 1
ATOM 756 N N . SER A 1 94 ? 1.517 2.135 12.023 1 91.88 94 SER A N 1
ATOM 757 C CA . SER A 1 94 ? 0.449 1.149 11.883 1 91.88 94 SER A CA 1
ATOM 758 C C . SER A 1 94 ? -0.262 1.293 10.539 1 91.88 94 SER A C 1
ATOM 760 O O . SER A 1 94 ? -0.558 0.295 9.875 1 91.88 94 SER A O 1
ATOM 762 N N . LEU A 1 95 ? -0.462 2.477 10.133 1 92.25 95 LEU A N 1
ATOM 763 C CA . LEU A 1 95 ? -1.158 2.74 8.883 1 92.25 95 LEU A CA 1
ATOM 764 C C . LEU A 1 95 ? -0.287 2.363 7.688 1 92.25 95 LEU A C 1
ATOM 766 O O . LEU A 1 95 ? -0.803 2.006 6.625 1 92.25 95 LEU A O 1
ATOM 770 N N . PHE A 1 96 ? 0.995 2.396 7.867 1 92.44 96 PHE A N 1
ATOM 771 C CA . PHE A 1 96 ? 1.947 1.962 6.852 1 92.44 96 PHE A CA 1
ATOM 772 C C . PHE A 1 96 ? 2.143 0.451 6.906 1 92.44 96 PHE A C 1
ATOM 774 O O . PHE A 1 96 ? 2.994 -0.095 6.199 1 92.44 96 PHE A O 1
ATOM 781 N N . CYS A 1 97 ? 1.438 -0.191 7.73 1 91.56 97 CYS A N 1
ATOM 782 C CA . CYS A 1 97 ? 1.516 -1.642 7.863 1 91.56 97 CYS A CA 1
ATOM 783 C C . CYS A 1 97 ? 2.938 -2.082 8.188 1 91.56 97 CYS A C 1
ATOM 785 O O . CYS A 1 97 ? 3.467 -3 7.562 1 91.56 97 CYS A O 1
ATOM 787 N N . ALA A 1 98 ? 3.521 -1.303 9.125 1 89.25 98 ALA A N 1
ATOM 788 C CA . ALA A 1 98 ? 4.875 -1.677 9.531 1 89.25 98 ALA A CA 1
ATOM 789 C C . ALA A 1 98 ? 4.922 -3.121 10.023 1 89.25 98 ALA A C 1
ATOM 791 O O . ALA A 1 98 ? 3.986 -3.588 10.68 1 89.25 98 ALA A O 1
ATOM 792 N N . PRO A 1 99 ? 5.926 -3.961 9.586 1 88.94 99 PRO A N 1
ATOM 793 C CA . PRO A 1 99 ? 7.145 -3.537 8.891 1 88.94 99 PRO A CA 1
ATOM 794 C C . PRO A 1 99 ? 7.035 -3.678 7.375 1 88.94 99 PRO A C 1
ATOM 796 O O . PRO A 1 99 ? 7.883 -3.168 6.641 1 88.94 99 PRO A O 1
ATOM 799 N N . VAL A 1 100 ? 5.98 -4.254 6.93 1 88.88 100 VAL A N 1
ATOM 800 C CA . VAL A 1 100 ? 5.848 -4.594 5.516 1 88.88 100 VAL A CA 1
ATOM 801 C C . VAL A 1 100 ? 5.836 -3.316 4.68 1 88.88 100 VAL A C 1
ATOM 803 O O . VAL A 1 100 ? 6.637 -3.168 3.752 1 88.88 100 VAL A O 1
ATOM 806 N N . GLY A 1 101 ? 5.016 -2.412 5.078 1 92.38 101 GLY A N 1
ATOM 807 C CA . GLY A 1 101 ? 4.871 -1.185 4.312 1 92.38 101 GLY A CA 1
ATOM 808 C C . GLY A 1 101 ? 6.137 -0.347 4.281 1 92.38 101 GLY A C 1
ATOM 809 O O . GLY A 1 101 ? 6.461 0.256 3.258 1 92.38 101 GLY A O 1
ATOM 810 N N . ILE A 1 102 ? 6.855 -0.336 5.352 1 93.12 102 ILE A N 1
ATOM 811 C CA . ILE A 1 102 ? 8.07 0.46 5.461 1 93.12 102 ILE A CA 1
ATOM 812 C C . ILE A 1 102 ? 9.164 -0.15 4.586 1 93.12 102 ILE A C 1
ATOM 814 O O . ILE A 1 102 ? 9.836 0.561 3.832 1 93.12 102 ILE A O 1
ATOM 818 N N . GLN A 1 103 ? 9.297 -1.454 4.633 1 90.62 103 GLN A N 1
ATOM 819 C CA . GLN A 1 103 ? 10.312 -2.137 3.83 1 90.62 103 GLN A CA 1
ATOM 820 C C . GLN A 1 103 ? 10.016 -1.995 2.34 1 90.62 103 GLN A C 1
ATOM 822 O O . GLN A 1 103 ? 10.93 -1.8 1.537 1 90.62 103 GLN A O 1
ATOM 827 N N . LEU A 1 104 ? 8.758 -2.111 2.045 1 89.19 104 LEU A N 1
ATOM 828 C CA . LEU A 1 104 ? 8.367 -1.964 0.646 1 89.19 104 LEU A CA 1
ATOM 829 C C . LEU A 1 104 ? 8.648 -0.549 0.15 1 89.19 104 LEU A C 1
ATOM 831 O O . LEU A 1 104 ? 9.156 -0.365 -0.956 1 89.19 104 LEU A O 1
ATOM 835 N N . PHE A 1 105 ? 8.352 0.445 0.998 1 92.62 105 PHE A N 1
ATOM 836 C CA . PHE A 1 105 ? 8.594 1.834 0.629 1 92.62 105 PHE A CA 1
ATOM 837 C C . PHE A 1 105 ? 10.078 2.08 0.405 1 92.62 105 PHE A C 1
ATOM 839 O O . PHE A 1 105 ? 10.469 2.676 -0.602 1 92.62 105 PHE A O 1
ATOM 846 N N . ARG A 1 106 ? 10.875 1.58 1.241 1 91 106 ARG A N 1
ATOM 847 C CA . ARG A 1 106 ? 12.32 1.758 1.134 1 91 106 ARG A CA 1
ATOM 848 C C . ARG A 1 106 ? 12.867 1.055 -0.104 1 91 106 ARG A C 1
ATOM 850 O O . ARG A 1 106 ? 13.758 1.576 -0.777 1 91 106 ARG A O 1
ATOM 857 N N . SER A 1 107 ? 12.352 -0.072 -0.402 1 86.88 107 SER A N 1
ATOM 858 C CA . SER A 1 107 ? 12.781 -0.804 -1.589 1 86.88 107 SER A CA 1
ATOM 859 C C . SER A 1 107 ? 12.398 -0.059 -2.865 1 86.88 107 SER A C 1
ATOM 861 O O . SER A 1 107 ? 13.156 -0.053 -3.836 1 86.88 107 SER A O 1
ATOM 863 N N . LEU A 1 108 ? 11.227 0.502 -2.811 1 86.62 108 LEU A N 1
ATOM 864 C CA . LEU A 1 108 ? 10.773 1.279 -3.961 1 86.62 108 LEU A CA 1
ATOM 865 C C . LEU A 1 108 ? 11.68 2.488 -4.184 1 86.62 108 LEU A C 1
ATOM 867 O O . LEU A 1 108 ? 11.984 2.836 -5.328 1 86.62 108 LEU A O 1
ATOM 871 N N . LEU A 1 109 ? 12.094 3.09 -3.098 1 86.5 109 LEU A N 1
ATOM 872 C CA . LEU A 1 109 ? 13.008 4.227 -3.197 1 86.5 109 LEU A CA 1
ATOM 873 C C . LEU A 1 109 ? 14.336 3.809 -3.816 1 86.5 109 LEU A C 1
ATOM 875 O O . LEU A 1 109 ? 15.008 4.617 -4.465 1 86.5 109 LEU A O 1
ATOM 879 N N . GLY A 1 110 ? 14.68 2.582 -3.666 1 79.31 110 GLY A N 1
ATOM 880 C CA . GLY A 1 110 ? 15.938 2.07 -4.191 1 79.31 110 GLY A CA 1
ATOM 881 C C . GLY A 1 110 ? 15.898 1.817 -5.688 1 79.31 110 GLY A C 1
ATOM 882 O O . GLY A 1 110 ? 16.938 1.803 -6.348 1 79.31 110 GLY A O 1
ATOM 883 N N . ILE A 1 111 ? 14.727 1.738 -6.242 1 76.25 111 ILE A N 1
ATOM 884 C CA . ILE A 1 111 ? 14.609 1.341 -7.641 1 76.25 111 ILE A CA 1
ATOM 885 C C . ILE A 1 111 ? 14.352 2.572 -8.508 1 76.25 111 ILE A C 1
ATOM 887 O O . ILE A 1 111 ? 14.648 2.57 -9.703 1 76.25 111 ILE A O 1
ATOM 891 N N . MET A 1 112 ? 13.867 3.619 -7.906 1 81.81 112 MET A N 1
ATOM 892 C CA . MET A 1 112 ? 13.508 4.785 -8.711 1 81.81 112 MET A CA 1
ATOM 893 C C . MET A 1 112 ? 14.383 5.984 -8.352 1 81.81 112 MET A C 1
ATOM 895 O O . MET A 1 112 ? 14.844 6.102 -7.215 1 81.81 112 MET A O 1
ATOM 899 N N . PRO A 1 113 ? 14.594 6.805 -9.367 1 83.62 113 PRO A N 1
ATOM 900 C CA . PRO A 1 113 ? 15.289 8.047 -9.023 1 83.62 113 PRO A CA 1
ATOM 901 C C . PRO A 1 113 ? 14.539 8.875 -7.984 1 83.62 113 PRO A C 1
ATOM 903 O O . PRO A 1 113 ? 13.305 8.922 -7.992 1 83.62 113 PRO A O 1
ATOM 906 N N . VAL A 1 114 ? 15.312 9.469 -7.184 1 85.75 114 VAL A N 1
ATOM 907 C CA . VAL A 1 114 ? 14.758 10.172 -6.031 1 85.75 114 VAL A CA 1
ATOM 908 C C . VAL A 1 114 ? 13.844 11.297 -6.508 1 85.75 114 VAL A C 1
ATOM 910 O O . VAL A 1 114 ? 12.859 11.633 -5.844 1 85.75 114 VAL A O 1
ATOM 913 N N . THR A 1 115 ? 14.102 11.906 -7.633 1 86.5 115 THR A N 1
ATOM 914 C CA . THR A 1 115 ? 13.273 12.992 -8.156 1 86.5 115 THR A CA 1
ATOM 915 C C . THR A 1 115 ? 11.875 12.484 -8.484 1 86.5 115 THR A C 1
ATOM 917 O O . THR A 1 115 ? 10.891 13.195 -8.273 1 86.5 115 THR A O 1
ATOM 920 N N . TRP A 1 116 ? 11.875 11.289 -8.898 1 87.06 116 TRP A N 1
ATOM 921 C CA . TRP A 1 116 ? 10.586 10.672 -9.195 1 87.06 116 TRP A CA 1
ATOM 922 C C . TRP A 1 116 ? 9.82 10.359 -7.914 1 87.06 116 TRP A C 1
ATOM 924 O O . TRP A 1 116 ? 8.594 10.477 -7.871 1 87.06 116 TRP A O 1
ATOM 934 N N . ALA A 1 117 ? 10.617 9.922 -7.02 1 89.88 117 ALA A N 1
ATOM 935 C CA . ALA A 1 117 ? 9.984 9.609 -5.738 1 89.88 117 ALA A CA 1
ATOM 936 C C . ALA A 1 117 ? 9.328 10.844 -5.133 1 89.88 117 ALA A C 1
ATOM 938 O O . ALA A 1 117 ? 8.219 10.773 -4.613 1 89.88 117 ALA A O 1
ATOM 939 N N . TYR A 1 118 ? 9.977 11.938 -5.254 1 93.31 118 TYR A N 1
ATOM 940 C CA . TYR A 1 118 ? 9.43 13.188 -4.754 1 93.31 118 TYR A CA 1
ATOM 941 C C . TYR A 1 118 ? 8.18 13.586 -5.535 1 93.31 118 TYR A C 1
ATOM 943 O O . TYR A 1 118 ? 7.172 13.977 -4.945 1 93.31 118 TYR A O 1
ATOM 951 N N . HIS A 1 119 ? 8.266 13.438 -6.824 1 91.94 119 HIS A N 1
ATOM 952 C CA . HIS A 1 119 ? 7.148 13.789 -7.695 1 91.94 119 HIS A CA 1
ATOM 953 C C . HIS A 1 119 ? 5.934 12.914 -7.406 1 91.94 119 HIS A C 1
ATOM 955 O O . HIS A 1 119 ? 4.816 13.422 -7.27 1 91.94 119 HIS A O 1
ATOM 961 N N . LEU A 1 120 ? 6.137 11.648 -7.25 1 89.06 120 LEU A N 1
ATOM 962 C CA . LEU A 1 120 ? 5.039 10.719 -6.996 1 89.06 120 LEU A CA 1
ATOM 963 C C . LEU A 1 120 ? 4.434 10.961 -5.617 1 89.06 120 LEU A C 1
ATOM 965 O O . LEU A 1 120 ? 3.215 10.852 -5.445 1 89.06 120 LEU A O 1
ATOM 969 N N . SER A 1 121 ? 5.348 11.289 -4.723 1 94.12 121 SER A N 1
ATOM 970 C CA . SER A 1 121 ? 4.852 11.555 -3.377 1 94.12 121 SER A CA 1
ATOM 971 C C . SER A 1 121 ? 3.979 12.805 -3.346 1 94.12 121 SER A C 1
ATOM 973 O O . SER A 1 121 ? 2.953 12.836 -2.66 1 94.12 121 SER A O 1
ATOM 975 N N . ALA A 1 122 ? 4.352 13.766 -4.078 1 94 122 ALA A N 1
ATOM 976 C CA . ALA A 1 122 ? 3.578 15.008 -4.137 1 94 122 ALA A CA 1
ATOM 977 C C . ALA A 1 122 ? 2.217 14.766 -4.781 1 94 122 ALA A C 1
ATOM 979 O O . ALA A 1 122 ? 1.188 15.203 -4.258 1 94 122 ALA A O 1
ATOM 980 N N . ILE A 1 123 ? 2.236 14.016 -5.836 1 87.38 123 ILE A N 1
ATOM 981 C CA . ILE A 1 123 ? 0.997 13.711 -6.543 1 87.38 123 ILE A CA 1
ATOM 982 C C . ILE A 1 123 ? 0.104 12.836 -5.664 1 87.38 123 ILE A C 1
ATOM 984 O O . ILE A 1 123 ? -1.107 13.055 -5.586 1 87.38 123 ILE A O 1
ATOM 988 N N . PHE A 1 124 ? 0.715 11.953 -5.055 1 90.19 124 PHE A N 1
ATOM 989 C CA . PHE A 1 124 ? -0.014 11.062 -4.16 1 90.19 124 PHE A CA 1
ATOM 990 C C . PHE A 1 124 ? -0.677 11.852 -3.033 1 90.19 124 PHE A C 1
ATOM 992 O O . PHE A 1 124 ? -1.849 11.625 -2.721 1 90.19 124 PHE A O 1
ATOM 999 N N . THR A 1 125 ? 0.089 12.727 -2.42 1 91.75 125 THR A N 1
ATOM 1000 C CA . THR A 1 125 ? -0.438 13.531 -1.324 1 91.75 125 THR A CA 1
ATOM 1001 C C . THR A 1 125 ? -1.638 14.359 -1.785 1 91.75 125 THR A C 1
ATOM 1003 O O . THR A 1 125 ? -2.658 14.414 -1.097 1 91.75 125 THR A O 1
ATOM 1006 N N . GLN A 1 126 ? -1.508 14.953 -2.91 1 88.81 126 GLN A N 1
ATOM 1007 C CA . GLN A 1 126 ? -2.576 15.789 -3.457 1 88.81 126 GLN A CA 1
ATOM 1008 C C . GLN A 1 126 ? -3.844 14.969 -3.691 1 88.81 126 GLN A C 1
ATOM 1010 O O . GLN A 1 126 ? -4.953 15.445 -3.443 1 88.81 126 GLN A O 1
ATOM 1015 N N . VAL A 1 127 ? -3.656 13.75 -4.047 1 82.94 127 VAL A N 1
ATOM 1016 C CA . VAL A 1 127 ? -4.805 12.953 -4.469 1 82.94 127 VAL A CA 1
ATOM 1017 C C . VAL A 1 127 ? -5.391 12.211 -3.268 1 82.94 127 VAL A C 1
ATOM 1019 O O . VAL A 1 127 ? -6.613 12.102 -3.135 1 82.94 127 VAL A O 1
ATOM 1022 N N . PHE A 1 128 ? -4.602 11.891 -2.322 1 84.94 128 PHE A N 1
ATOM 1023 C CA . PHE A 1 128 ? -5.059 10.898 -1.354 1 84.94 128 PHE A CA 1
ATOM 1024 C C . PHE A 1 128 ? -5.301 11.539 0.006 1 84.94 128 PHE A C 1
ATOM 1026 O O . PHE A 1 128 ? -5.977 10.961 0.86 1 84.94 128 PHE A O 1
ATOM 1033 N N . PHE A 1 129 ? -4.871 12.758 0.246 1 89.62 129 PHE A N 1
ATOM 1034 C CA . PHE A 1 129 ? -4.949 13.242 1.622 1 89.62 129 PHE A CA 1
ATOM 1035 C C . PHE A 1 129 ? -5.828 14.477 1.716 1 89.62 129 PHE A C 1
ATOM 1037 O O . PHE A 1 129 ? -5.828 15.172 2.736 1 89.62 129 PHE A O 1
ATOM 1044 N N . GLN A 1 130 ? -6.582 14.742 0.717 1 87.19 130 GLN A N 1
ATOM 1045 C CA . GLN A 1 130 ? -7.445 15.922 0.743 1 87.19 130 GLN A CA 1
ATOM 1046 C C . GLN A 1 130 ? -8.531 15.773 1.805 1 87.19 130 GLN A C 1
ATOM 1048 O O . GLN A 1 130 ? -8.977 16.766 2.389 1 87.19 130 GLN A O 1
ATOM 1053 N N . TRP A 1 131 ? -8.922 14.578 2.01 1 86.5 131 TRP A N 1
ATOM 1054 C CA . TRP A 1 131 ? -9.938 14.359 3.031 1 86.5 131 TRP A CA 1
ATOM 1055 C C . TRP A 1 131 ? -9.422 14.75 4.41 1 86.5 131 TRP A C 1
ATOM 1057 O O . TRP A 1 131 ? -10.195 15.133 5.289 1 86.5 131 TRP A O 1
ATOM 1067 N N . LEU A 1 132 ? -8.188 14.664 4.637 1 90.12 132 LEU A N 1
ATOM 1068 C CA . LEU A 1 132 ? -7.578 14.922 5.938 1 90.12 132 LEU A CA 1
ATOM 1069 C C . LEU A 1 132 ? -7.211 16.391 6.086 1 90.12 132 LEU A C 1
ATOM 1071 O O . LEU A 1 132 ? -7.543 17.016 7.094 1 90.12 132 LEU A O 1
ATOM 1075 N N . VAL A 1 133 ? -6.555 16.953 5.059 1 92.69 133 VAL A N 1
ATOM 1076 C CA . VAL A 1 133 ? -5.949 18.281 5.215 1 92.69 133 VAL A CA 1
ATOM 1077 C C . VAL A 1 133 ? -6.734 19.312 4.406 1 92.69 133 VAL A C 1
ATOM 1079 O O . VAL A 1 133 ? -6.574 20.516 4.602 1 92.69 133 VAL A O 1
ATOM 1082 N N . GLY A 1 134 ? -7.551 18.906 3.518 1 88.38 134 GLY A N 1
ATOM 1083 C CA . GLY A 1 134 ? -8.281 19.844 2.674 1 88.38 134 GLY A CA 1
ATOM 1084 C C . GLY A 1 134 ? -7.66 20.016 1.299 1 88.38 134 GLY A C 1
ATOM 1085 O O . GLY A 1 134 ? -6.766 19.25 0.916 1 88.38 134 GLY A O 1
ATOM 1086 N N . PRO A 1 135 ? -8.195 20.953 0.609 1 89.12 135 PRO A N 1
ATOM 1087 C CA . PRO A 1 135 ? -7.699 21.172 -0.752 1 89.12 135 PRO A CA 1
ATOM 1088 C C . PRO A 1 135 ? -6.199 21.469 -0.794 1 89.12 135 PRO A C 1
ATOM 1090 O O . PRO A 1 135 ? -5.715 22.328 -0.044 1 89.12 135 PRO A O 1
ATOM 1093 N N . CYS A 1 136 ? -5.496 20.672 -1.642 1 92 136 CYS A N 1
ATOM 1094 C CA . CYS A 1 136 ? -4.055 20.828 -1.783 1 92 136 CYS A CA 1
ATOM 1095 C C . CYS A 1 136 ? -3.619 20.609 -3.227 1 92 136 CYS A C 1
ATOM 1097 O O . CYS A 1 136 ? -4.305 19.922 -3.982 1 92 136 CYS A O 1
ATOM 1099 N N . GLN A 1 137 ? -2.539 21.281 -3.582 1 91.62 137 GLN A N 1
ATOM 1100 C CA . GLN A 1 137 ? -2.047 21.203 -4.953 1 91.62 137 GLN A CA 1
ATOM 1101 C C . GLN A 1 137 ? -0.542 20.938 -4.984 1 91.62 137 GLN A C 1
ATOM 1103 O O . GLN A 1 137 ? 0.219 21.609 -4.285 1 91.62 137 GLN A O 1
ATOM 1108 N N . ALA A 1 138 ? -0.257 19.953 -5.777 1 94 138 ALA A N 1
ATOM 1109 C CA . ALA A 1 138 ? 1.164 19.703 -6.008 1 94 138 ALA A CA 1
ATOM 1110 C C . ALA A 1 138 ? 1.761 20.734 -6.949 1 94 138 ALA A C 1
ATOM 1112 O O . ALA A 1 138 ? 1.12 21.141 -7.922 1 94 138 ALA A O 1
ATOM 1113 N N . HIS A 1 139 ? 2.906 21.234 -6.602 1 93.06 139 HIS A N 1
ATOM 1114 C CA . HIS A 1 139 ? 3.543 22.234 -7.441 1 93.06 139 HIS A CA 1
ATOM 1115 C C . HIS A 1 139 ? 5.055 22.047 -7.492 1 93.06 139 HIS A C 1
ATOM 1117 O O . HIS A 1 139 ? 5.621 21.359 -6.637 1 93.06 139 HIS A O 1
ATOM 1123 N N . ALA A 1 140 ? 5.629 22.609 -8.492 1 92.69 140 ALA A N 1
ATOM 1124 C CA . ALA A 1 140 ? 7.078 22.562 -8.648 1 92.69 140 ALA A CA 1
ATOM 1125 C C . ALA A 1 140 ? 7.754 23.688 -7.867 1 92.69 140 ALA A C 1
ATOM 1127 O O . ALA A 1 140 ? 7.234 24.797 -7.797 1 92.69 140 ALA A O 1
ATOM 1128 N N . ILE A 1 141 ? 8.812 23.266 -7.301 1 88.25 141 ILE A N 1
ATOM 1129 C CA . ILE A 1 141 ? 9.586 24.25 -6.574 1 88.25 141 ILE A CA 1
ATOM 1130 C C . ILE A 1 141 ? 10.695 24.812 -7.469 1 88.25 141 ILE A C 1
ATOM 1132 O O . ILE A 1 141 ? 11.422 24.047 -8.109 1 88.25 141 ILE A O 1
ATOM 1136 N N . HIS A 1 142 ? 10.891 26.141 -7.5 1 82.44 142 HIS A N 1
ATOM 1137 C CA . HIS A 1 142 ? 11.914 26.859 -8.242 1 82.44 142 HIS A CA 1
ATOM 1138 C C . HIS A 1 142 ? 11.906 26.469 -9.719 1 82.44 142 HIS A C 1
ATOM 1140 O O . HIS A 1 142 ? 12.961 26.219 -10.305 1 82.44 142 HIS A O 1
ATOM 1146 N N . ASN A 1 143 ? 10.906 26.172 -10.281 1 75.56 143 ASN A N 1
ATOM 1147 C CA . ASN A 1 143 ? 10.742 25.938 -11.711 1 75.56 143 ASN A CA 1
ATOM 1148 C C . ASN A 1 143 ? 11.336 24.594 -12.133 1 75.56 143 ASN A C 1
ATOM 1150 O O . ASN A 1 143 ? 11.906 24.484 -13.211 1 75.56 143 ASN A O 1
ATOM 1154 N N . GLU A 1 144 ? 11.273 23.797 -11.164 1 80.19 144 GLU A N 1
ATOM 1155 C CA . GLU A 1 144 ? 11.68 22.438 -11.516 1 80.19 144 GLU A CA 1
ATOM 1156 C C . GLU A 1 144 ? 10.594 21.719 -12.32 1 80.19 144 GLU A C 1
ATOM 1158 O O . GLU A 1 144 ? 9.438 22.156 -12.344 1 80.19 144 GLU A O 1
ATOM 1163 N N . THR A 1 145 ? 11.016 20.781 -13.039 1 79.75 145 THR A N 1
ATOM 1164 C CA . THR A 1 145 ? 10.086 20 -13.852 1 79.75 145 THR A CA 1
ATOM 1165 C C . THR A 1 145 ? 9.25 19.078 -12.969 1 79.75 145 THR A C 1
ATOM 1167 O O . THR A 1 145 ? 8.047 18.922 -13.195 1 79.75 145 THR A O 1
ATOM 1170 N N . PHE A 1 146 ? 9.875 18.609 -11.906 1 86.38 146 PHE A N 1
ATOM 1171 C CA . PHE A 1 146 ? 9.172 17.672 -11.047 1 86.38 146 PHE A CA 1
ATOM 1172 C C . PHE A 1 146 ? 8.523 18.391 -9.867 1 86.38 146 PHE A C 1
ATOM 1174 O O . PHE A 1 146 ? 9.094 19.328 -9.32 1 86.38 146 PHE A O 1
ATOM 1181 N N . LYS A 1 147 ? 7.328 17.953 -9.648 1 91.38 147 LYS A N 1
ATOM 1182 C CA . LYS A 1 147 ? 6.602 18.531 -8.516 1 91.38 147 LYS A CA 1
ATOM 1183 C C . LYS A 1 147 ? 7.035 17.891 -7.203 1 91.38 147 LYS A C 1
ATOM 1185 O O . LYS A 1 147 ? 6.863 16.688 -7.008 1 91.38 147 LYS A O 1
ATOM 1190 N N . ARG A 1 148 ? 7.637 18.719 -6.383 1 93.81 148 ARG A N 1
ATOM 1191 C CA . ARG A 1 148 ? 8.062 18.172 -5.098 1 93.81 148 ARG A CA 1
ATOM 1192 C C . ARG A 1 148 ? 7.375 18.891 -3.941 1 93.81 148 ARG A C 1
ATOM 1194 O O . ARG A 1 148 ? 7.535 18.5 -2.781 1 93.81 148 ARG A O 1
ATOM 1201 N N . GLY A 1 149 ? 6.605 19.875 -4.297 1 95.88 149 GLY A N 1
ATOM 1202 C CA . GLY A 1 149 ? 5.895 20.625 -3.27 1 95.88 149 GLY A CA 1
ATOM 1203 C C . GLY A 1 149 ? 4.398 20.375 -3.275 1 95.88 149 GLY A C 1
ATOM 1204 O O . GLY A 1 149 ? 3.814 20.094 -4.324 1 95.88 149 GLY A O 1
ATOM 1205 N N . VAL A 1 150 ? 3.811 20.422 -2.107 1 96.75 150 VAL A N 1
ATOM 1206 C CA . VAL A 1 150 ? 2.359 20.391 -1.965 1 96.75 150 VAL A CA 1
ATOM 1207 C C . VAL A 1 150 ? 1.895 21.562 -1.115 1 96.75 150 VAL A C 1
ATOM 1209 O O . VAL A 1 150 ? 2.346 21.734 0.019 1 96.75 150 VAL A O 1
ATOM 1212 N N . PHE A 1 151 ? 1.051 22.359 -1.745 1 96.69 151 PHE A N 1
ATOM 1213 C CA . PHE A 1 151 ? 0.544 23.516 -1.036 1 96.69 151 PHE A CA 1
ATOM 1214 C C . PHE A 1 151 ? -0.892 23.297 -0.579 1 96.69 151 PHE A C 1
ATOM 1216 O O . PHE A 1 151 ? -1.78 23.062 -1.399 1 96.69 151 PHE A O 1
ATOM 1223 N N . ILE A 1 152 ? -1.049 23.359 0.712 1 95.44 152 ILE A N 1
ATOM 1224 C CA . ILE A 1 152 ? -2.373 23.281 1.319 1 95.44 152 ILE A CA 1
ATOM 1225 C C . ILE A 1 152 ? -2.902 24.688 1.586 1 95.44 152 ILE A C 1
ATOM 1227 O O . ILE A 1 152 ? -2.318 25.438 2.367 1 95.44 152 ILE A O 1
ATOM 1231 N N . SER A 1 153 ? -3.928 25.078 0.982 1 93.44 153 SER A N 1
ATOM 1232 C CA . SER A 1 153 ? -4.422 26.453 1.06 1 93.44 153 SER A CA 1
ATOM 1233 C C . SER A 1 153 ? -5.062 26.734 2.412 1 93.44 153 SER A C 1
ATOM 1235 O O . SER A 1 153 ? -4.84 27.781 3.006 1 93.44 153 SER A O 1
ATOM 1237 N N . LYS A 1 154 ? -5.855 25.859 2.854 1 92.75 154 LYS A N 1
ATOM 1238 C CA . LYS A 1 154 ? -6.504 25.938 4.16 1 92.75 154 LYS A CA 1
ATOM 1239 C C . LYS A 1 154 ? -6.625 24.547 4.797 1 92.75 154 LYS A C 1
ATOM 1241 O O . LYS A 1 154 ? -7.488 23.766 4.418 1 92.75 154 LYS A O 1
ATOM 1246 N N . CYS A 1 155 ? -5.746 24.359 5.832 1 94 155 CYS A N 1
ATOM 1247 C CA . CYS A 1 155 ? -5.672 23.031 6.426 1 94 155 CYS A CA 1
ATOM 1248 C C . CYS A 1 155 ? -6.918 22.734 7.246 1 94 155 CYS A C 1
ATOM 1250 O O . CYS A 1 155 ? -7.184 23.391 8.25 1 94 155 CYS A O 1
ATOM 1252 N N . ARG A 1 156 ? -7.594 21.734 6.863 1 91.81 156 ARG A N 1
ATOM 1253 C CA . ARG A 1 156 ? -8.836 21.328 7.516 1 91.81 156 ARG A CA 1
ATOM 1254 C C . ARG A 1 156 ? -8.578 20.906 8.961 1 91.81 156 ARG A C 1
ATOM 1256 O O . ARG A 1 156 ? -9.359 21.234 9.852 1 91.81 156 ARG A O 1
ATOM 1263 N N . PHE A 1 157 ? -7.543 20.25 9.195 1 93.19 157 PHE A N 1
ATOM 1264 C CA . PHE A 1 157 ? -7.207 19.781 10.531 1 93.19 157 PHE A CA 1
ATOM 1265 C C . PHE A 1 157 ? -6.941 20.953 11.461 1 93.19 157 PHE A C 1
ATOM 1267 O O . PHE A 1 157 ? -7.422 20.969 12.602 1 93.19 157 PHE A O 1
ATOM 1274 N N . LEU A 1 158 ? -6.184 21.875 10.969 1 91 158 LEU A N 1
ATOM 1275 C CA . LEU A 1 158 ? -5.891 23.062 11.75 1 91 158 LEU A CA 1
ATOM 1276 C C . LEU A 1 158 ? -7.148 23.891 11.977 1 91 158 LEU A C 1
ATOM 1278 O O . LEU A 1 158 ? -7.367 24.422 13.07 1 91 158 LEU A O 1
ATOM 1282 N N . GLU A 1 159 ? -7.957 23.969 10.977 1 88.88 159 GLU A N 1
ATOM 1283 C CA . GLU A 1 159 ? -9.188 24.75 11.062 1 88.88 159 GLU A CA 1
ATOM 1284 C C . GLU A 1 159 ? -10.164 24.125 12.062 1 88.88 159 GLU A C 1
ATOM 1286 O O . GLU A 1 159 ? -10.805 24.844 12.836 1 88.88 159 GLU A O 1
ATOM 1291 N N . GLU A 1 160 ? -10.25 22.828 12.039 1 87.31 160 GLU A N 1
ATOM 1292 C CA . GLU A 1 160 ? -11.219 22.141 12.891 1 87.31 160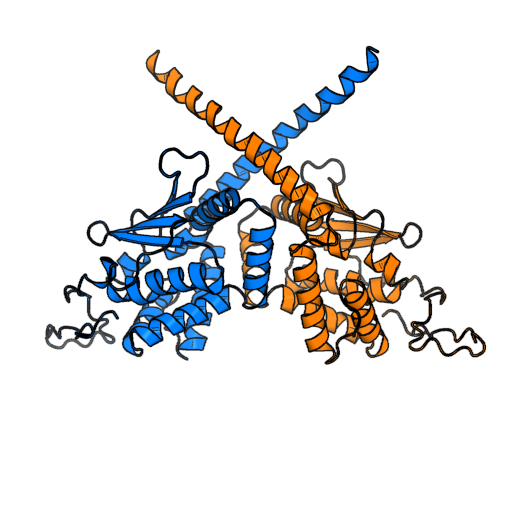 GLU A CA 1
ATOM 1293 C C . GLU A 1 160 ? -10.695 22 14.312 1 87.31 160 GLU A C 1
ATOM 1295 O O . GLU A 1 160 ? -11.469 22.047 15.273 1 87.31 160 GLU A O 1
ATOM 1300 N N . SER A 1 161 ? -9.469 21.781 14.438 1 86.88 161 SER A N 1
ATOM 1301 C CA . SER A 1 161 ? -8.891 21.641 15.766 1 86.88 161 SER A CA 1
ATOM 1302 C C . SER A 1 161 ? -8.711 23 16.438 1 86.88 161 SER A C 1
ATOM 1304 O O . SER A 1 161 ? -8.828 23.125 17.656 1 86.88 161 SER A O 1
ATOM 1306 N N . ARG A 1 162 ? -8.406 24 15.625 1 83.25 162 ARG A N 1
ATOM 1307 C CA . ARG A 1 162 ? -8.125 25.359 16.094 1 83.25 162 ARG A CA 1
ATOM 1308 C C . ARG A 1 162 ? -7.043 25.359 17.172 1 83.25 162 ARG A C 1
ATOM 1310 O O . ARG A 1 162 ? -7.152 26.062 18.172 1 83.25 162 ARG A O 1
ATOM 1317 N N . CYS A 1 163 ? -6.09 24.422 16.969 1 83.38 163 CYS A N 1
ATOM 1318 C CA . CYS A 1 163 ? -5.059 24.25 17.984 1 83.38 163 CYS A CA 1
ATOM 1319 C C . CYS A 1 163 ? -3.686 24.094 17.344 1 83.38 163 CYS A C 1
ATOM 1321 O O . CYS A 1 163 ? -3.443 23.125 16.609 1 83.38 163 CYS A O 1
ATOM 1323 N N . ARG A 1 164 ? -2.836 25.062 17.656 1 84.94 164 ARG A N 1
ATOM 1324 C CA . ARG A 1 164 ? -1.471 25.016 17.156 1 84.94 164 ARG A CA 1
ATOM 1325 C C . ARG A 1 164 ? -0.701 23.844 17.75 1 84.94 164 ARG A C 1
ATOM 1327 O O . ARG A 1 164 ? 0.171 23.266 17.109 1 84.94 164 ARG A O 1
ATOM 1334 N N . GLY A 1 165 ? -0.992 23.562 18.969 1 85.56 165 GLY A N 1
ATOM 1335 C CA . GLY A 1 165 ? -0.354 22.422 19.625 1 85.56 165 GLY A CA 1
ATOM 1336 C C . GLY A 1 165 ? -0.622 21.109 18.922 1 85.56 165 GLY A C 1
ATOM 1337 O O . GLY A 1 165 ? 0.28 20.281 18.797 1 85.56 165 GLY A O 1
ATOM 1338 N N . MET A 1 166 ? -1.846 20.906 18.5 1 90.69 166 MET A N 1
ATOM 1339 C CA . MET A 1 166 ? -2.199 19.688 17.781 1 90.69 166 MET A CA 1
ATOM 1340 C C . MET A 1 166 ? -1.485 19.625 16.438 1 90.69 166 MET A C 1
ATOM 1342 O O . MET A 1 166 ? -1.028 18.562 16.016 1 90.69 166 MET A O 1
ATOM 1346 N N . CYS A 1 167 ? -1.385 20.781 15.812 1 92.06 167 CYS A N 1
ATOM 1347 C CA . CYS A 1 167 ? -0.685 20.844 14.531 1 92.06 167 CYS A CA 1
ATOM 1348 C C . CYS A 1 167 ? 0.78 20.453 14.695 1 92.06 167 CYS A C 1
ATOM 1350 O O . CYS A 1 167 ? 1.291 19.625 13.945 1 92.06 167 CYS A O 1
ATOM 1352 N N . VAL A 1 168 ? 1.42 20.938 15.703 1 90.75 168 VAL A N 1
ATOM 1353 C CA . VAL A 1 168 ? 2.857 20.75 15.883 1 90.75 168 VAL A CA 1
ATOM 1354 C C . VAL A 1 168 ? 3.146 19.359 16.406 1 90.75 168 VAL A C 1
ATOM 1356 O O . VAL A 1 168 ? 4.035 18.672 15.914 1 90.75 168 VAL A O 1
ATOM 1359 N N . ASN A 1 169 ? 2.303 18.891 17.312 1 91.88 169 ASN A N 1
ATOM 1360 C CA . ASN A 1 169 ? 2.652 17.672 18.031 1 91.88 169 ASN A CA 1
ATOM 1361 C C . ASN A 1 169 ? 1.905 16.469 17.484 1 91.88 169 ASN A C 1
ATOM 1363 O O . ASN A 1 169 ? 2.295 15.32 17.734 1 91.88 169 ASN A O 1
ATOM 1367 N N . LEU A 1 170 ? 0.847 16.656 16.75 1 95.19 170 LEU A N 1
ATOM 1368 C CA . LEU A 1 170 ? 0.086 15.523 16.234 1 95.19 170 LEU A CA 1
ATOM 1369 C C . LEU A 1 170 ? 0.177 15.445 14.719 1 95.19 170 LEU A C 1
ATOM 1371 O O . LEU A 1 170 ? -0.391 14.539 14.109 1 95.19 170 LEU A O 1
ATOM 1375 N N . CYS A 1 171 ? 0.856 16.328 14.133 1 96.12 171 CYS A N 1
ATOM 1376 C CA . CYS A 1 171 ? 0.961 16.281 12.68 1 96.12 171 CYS A CA 1
ATOM 1377 C C . CYS A 1 171 ? 2.383 16.594 12.227 1 96.12 171 CYS A C 1
ATOM 1379 O O . CYS A 1 171 ? 3.117 15.695 11.812 1 96.12 171 CYS A O 1
ATOM 1381 N N . LYS A 1 172 ? 2.922 17.797 12.406 1 95 172 LYS A N 1
ATOM 1382 C CA . LYS A 1 172 ? 4.16 18.281 11.805 1 95 172 LYS A CA 1
ATOM 1383 C C . LYS A 1 172 ? 5.359 17.469 12.281 1 95 172 LYS A C 1
ATOM 1385 O O . LYS A 1 172 ? 6.023 16.797 11.484 1 95 172 LYS A O 1
ATOM 1390 N N . ILE A 1 173 ? 5.582 17.453 13.562 1 94.38 173 ILE A N 1
ATOM 1391 C CA . ILE A 1 173 ? 6.812 16.891 14.102 1 94.38 173 ILE A CA 1
ATOM 1392 C C . ILE A 1 173 ? 6.824 15.375 13.898 1 94.38 173 ILE A C 1
ATOM 1394 O O . ILE A 1 173 ? 7.77 14.828 13.32 1 94.38 173 ILE A O 1
ATOM 1398 N N . PRO A 1 174 ? 5.82 14.711 14.297 1 96.25 174 PRO A N 1
ATOM 1399 C CA . PRO A 1 174 ? 5.871 13.258 14.133 1 96.25 174 PRO A CA 1
ATOM 1400 C C . PRO A 1 174 ? 5.898 12.828 12.664 1 96.25 174 PRO A C 1
ATOM 1402 O O . PRO A 1 174 ? 6.543 11.836 12.32 1 96.25 174 PRO A O 1
ATOM 1405 N N . THR A 1 175 ? 5.18 13.5 11.781 1 97.06 175 THR A N 1
ATOM 1406 C CA . THR A 1 175 ? 5.215 13.164 10.367 1 97.06 175 THR A CA 1
ATOM 1407 C C . THR A 1 175 ? 6.617 13.352 9.797 1 97.06 175 THR A C 1
ATOM 1409 O O . THR A 1 175 ? 7.125 12.484 9.086 1 97.06 175 THR A O 1
ATOM 1412 N N . GLN A 1 176 ? 7.219 14.43 10.172 1 97 176 GLN A N 1
ATOM 1413 C CA . GLN A 1 176 ? 8.586 14.695 9.734 1 97 176 GLN A CA 1
ATOM 1414 C C . GLN A 1 176 ? 9.547 13.648 10.281 1 97 176 GLN A C 1
ATOM 1416 O O . GLN A 1 176 ? 10.438 13.18 9.562 1 97 176 GLN A O 1
ATOM 1421 N N . GLN A 1 177 ? 9.352 13.328 11.492 1 95.5 177 GLN A N 1
ATOM 1422 C CA . GLN A 1 177 ? 10.219 12.32 12.102 1 95.5 177 GLN A CA 1
ATOM 1423 C C . GLN A 1 177 ? 10.055 10.969 11.422 1 95.5 177 GLN A C 1
ATOM 1425 O O . GLN A 1 177 ? 11.039 10.273 11.156 1 95.5 177 GLN A O 1
ATOM 1430 N N . PHE A 1 178 ? 8.875 10.602 11.18 1 96.56 178 PHE A N 1
ATOM 1431 C CA . PHE A 1 178 ? 8.609 9.312 10.547 1 96.56 178 PHE A CA 1
ATOM 1432 C C . PHE A 1 178 ? 9.219 9.266 9.148 1 96.56 178 PHE A C 1
ATOM 1434 O O . PHE A 1 178 ? 9.898 8.297 8.797 1 96.56 178 PHE A O 1
ATOM 1441 N N . PHE A 1 179 ? 9.016 10.203 8.32 1 96.81 179 PHE A N 1
ATOM 1442 C CA . PHE A 1 179 ? 9.5 10.211 6.945 1 96.81 179 PHE A CA 1
ATOM 1443 C C . PHE A 1 179 ? 11.023 10.328 6.91 1 96.81 179 PHE A C 1
ATOM 1445 O O . PHE A 1 179 ? 11.688 9.602 6.176 1 96.81 179 PHE A O 1
ATOM 1452 N N . ASN A 1 180 ? 11.578 11.195 7.738 1 95.94 180 ASN A N 1
ATOM 1453 C CA . ASN A 1 180 ? 13.016 11.461 7.691 1 95.94 180 ASN A CA 1
ATOM 1454 C C . ASN A 1 180 ? 13.812 10.352 8.375 1 95.94 180 ASN A C 1
ATOM 1456 O O . ASN A 1 180 ? 14.844 9.922 7.863 1 95.94 180 ASN A O 1
ATOM 1460 N N . ASN A 1 181 ? 13.273 9.883 9.492 1 93.44 181 ASN A N 1
ATOM 1461 C CA . ASN A 1 181 ? 14.062 8.953 10.289 1 93.44 181 ASN A CA 1
ATOM 1462 C C . ASN A 1 181 ? 13.703 7.5 9.969 1 93.44 181 ASN A C 1
ATOM 1464 O O . ASN A 1 181 ? 14.586 6.652 9.836 1 93.44 181 ASN A O 1
ATOM 1468 N N . THR A 1 182 ? 12.453 7.203 9.828 1 93.94 182 THR A N 1
ATOM 1469 C CA . THR A 1 182 ? 12.016 5.824 9.641 1 93.94 182 THR A CA 1
ATOM 1470 C C . THR A 1 182 ? 12.07 5.426 8.172 1 93.94 182 THR A C 1
ATOM 1472 O O . THR A 1 182 ? 12.578 4.355 7.832 1 93.94 182 THR A O 1
ATOM 1475 N N . LEU A 1 183 ? 11.602 6.289 7.301 1 94.75 183 LEU A N 1
ATOM 1476 C CA . LEU A 1 183 ? 11.562 5.961 5.879 1 94.75 183 LEU A CA 1
ATOM 1477 C C . LEU A 1 183 ? 12.844 6.41 5.184 1 94.75 183 LEU A C 1
ATOM 1479 O O . LEU A 1 183 ? 13.148 5.949 4.082 1 94.75 183 LEU A O 1
ATOM 1483 N N . GLY A 1 184 ? 13.57 7.309 5.77 1 93.25 184 GLY A N 1
ATOM 1484 C CA . GLY A 1 184 ? 14.742 7.871 5.125 1 93.25 184 GLY A CA 1
ATOM 1485 C C . GLY A 1 184 ? 14.414 8.734 3.924 1 93.25 184 GLY A C 1
ATOM 1486 O O . GLY A 1 184 ? 15.117 8.703 2.916 1 93.25 184 GLY A O 1
ATOM 1487 N N . PHE A 1 185 ? 13.383 9.398 3.941 1 95.81 185 PHE A N 1
ATOM 1488 C CA . PHE A 1 185 ? 12.828 10.211 2.869 1 95.81 185 PHE A CA 1
ATOM 1489 C C . PHE A 1 185 ? 12.648 11.656 3.324 1 95.81 185 PHE A C 1
ATOM 1491 O O . PHE A 1 185 ? 11.664 11.992 3.982 1 95.81 185 PHE A O 1
ATOM 1498 N N . PRO A 1 186 ? 13.633 12.516 2.996 1 95.62 186 PRO A N 1
ATOM 1499 C CA . PRO A 1 186 ? 13.57 13.891 3.5 1 95.62 186 PRO A CA 1
ATOM 1500 C C . PRO A 1 186 ? 12.25 14.578 3.174 1 95.62 186 PRO A C 1
ATOM 1502 O O . PRO A 1 186 ? 11.812 14.57 2.021 1 95.62 186 PRO A O 1
ATOM 1505 N N . PHE A 1 187 ? 11.68 15.211 4.152 1 94.06 187 PHE A N 1
ATOM 1506 C CA . PHE A 1 187 ? 10.328 15.758 4.105 1 94.06 187 PHE A CA 1
ATOM 1507 C C . PHE A 1 187 ? 10.172 16.891 5.117 1 94.06 187 PHE A C 1
ATOM 1509 O O . PHE A 1 187 ? 10.672 16.797 6.238 1 94.06 187 PHE A O 1
ATOM 1516 N N . THR A 1 188 ? 9.609 18.094 4.684 1 96.56 188 THR A N 1
ATOM 1517 C CA . THR A 1 188 ? 9.414 19.203 5.609 1 96.56 188 THR A CA 1
ATOM 1518 C C . THR A 1 188 ? 8.016 19.797 5.453 1 96.56 188 THR A C 1
ATOM 1520 O O . THR A 1 188 ? 7.477 19.828 4.348 1 96.56 188 THR A O 1
ATOM 1523 N N . MET A 1 189 ? 7.445 20.203 6.559 1 96.25 189 MET A N 1
ATOM 1524 C CA . MET A 1 189 ? 6.152 20.891 6.609 1 96.25 189 MET A CA 1
ATOM 1525 C C . MET A 1 189 ? 6.293 22.266 7.234 1 96.25 189 MET A C 1
ATOM 1527 O O . MET A 1 189 ? 6.875 22.406 8.312 1 96.25 189 MET A O 1
ATOM 1531 N N . GLU A 1 190 ? 5.773 23.234 6.539 1 94.69 190 GLU A N 1
ATOM 1532 C CA . GLU A 1 190 ? 5.832 24.609 7 1 94.69 190 GLU A CA 1
ATOM 1533 C C . GLU A 1 190 ? 4.441 25.234 7.062 1 94.69 190 GLU A C 1
ATOM 1535 O O . GLU A 1 190 ? 3.996 25.875 6.102 1 94.69 190 GLU A O 1
ATOM 1540 N N . PRO A 1 191 ? 3.848 25.172 8.234 1 93.44 191 PRO A N 1
ATOM 1541 C CA . PRO A 1 191 ? 2.52 25.781 8.391 1 93.44 191 PRO A CA 1
ATOM 1542 C C . PRO A 1 191 ? 2.574 27.297 8.586 1 93.44 191 PRO A C 1
ATOM 1544 O O . PRO A 1 191 ? 3.555 27.812 9.125 1 93.44 191 PRO A O 1
ATOM 1547 N N . ASN A 1 192 ? 1.624 27.922 8.031 1 90.56 192 ASN A N 1
ATOM 1548 C CA . ASN A 1 192 ? 1.361 29.328 8.289 1 90.56 192 ASN A CA 1
ATOM 1549 C C . ASN A 1 192 ? 0.104 29.531 9.133 1 90.56 192 ASN A C 1
ATOM 1551 O O . ASN A 1 192 ? -1.01 29.312 8.656 1 90.56 192 ASN A O 1
ATOM 1555 N N . TYR A 1 193 ? 0.259 30.016 10.328 1 85.56 193 TYR A N 1
ATOM 1556 C CA . TYR A 1 193 ? -0.855 30.078 11.266 1 85.56 193 TYR A CA 1
ATOM 1557 C C . TYR A 1 193 ? -1.71 31.312 11.023 1 85.56 193 TYR A C 1
ATOM 1559 O O . TYR A 1 193 ? -2.84 31.406 11.508 1 85.56 193 TYR A O 1
ATOM 1567 N N . GLU A 1 194 ? -1.248 32.219 10.273 1 84.19 194 GLU A N 1
ATOM 1568 C CA . GLU A 1 194 ? -2.021 33.406 9.938 1 84.19 194 GLU A CA 1
ATOM 1569 C C . GLU A 1 194 ? -3.049 33.094 8.852 1 84.19 194 GLU A C 1
ATOM 1571 O O . GLU A 1 194 ? -4.211 33.5 8.961 1 84.19 194 GLU A O 1
ATOM 1576 N N . THR A 1 195 ? -2.658 32.375 7.855 1 88.62 195 THR A N 1
ATOM 1577 C CA . THR A 1 195 ? -3.531 32.062 6.723 1 88.62 195 THR A CA 1
ATOM 1578 C C . THR A 1 195 ? -4.195 30.719 6.891 1 88.62 195 THR A C 1
ATOM 1580 O O . THR A 1 195 ? -5.203 30.422 6.238 1 88.62 195 THR A O 1
ATOM 1583 N N . GLY A 1 196 ? -3.611 29.891 7.746 1 91.5 196 GLY A N 1
ATOM 1584 C CA . GLY A 1 196 ? -4.098 28.531 7.906 1 91.5 196 GLY A CA 1
ATOM 1585 C C . GLY A 1 196 ? -3.58 27.594 6.84 1 91.5 196 GLY A C 1
ATOM 1586 O O . GLY A 1 196 ? -4.094 26.484 6.684 1 91.5 196 GLY A O 1
ATOM 1587 N N . SER A 1 197 ? -2.611 28 6.043 1 94.25 197 SER A N 1
ATOM 1588 C CA . SER A 1 197 ? -2.049 27.188 4.961 1 94.25 197 SER A CA 1
ATOM 1589 C C . SER A 1 197 ? -0.841 26.391 5.438 1 94.25 197 SER A C 1
ATOM 1591 O O . SER A 1 197 ? -0.363 26.594 6.559 1 94.25 197 SER A O 1
ATOM 1593 N N . CYS A 1 198 ? -0.407 25.406 4.645 1 96.44 198 CYS A N 1
ATOM 1594 C CA . CYS A 1 198 ? 0.772 24.609 4.957 1 96.44 198 CYS A CA 1
ATOM 1595 C C . CYS A 1 198 ? 1.503 24.188 3.686 1 96.44 198 CYS A C 1
ATOM 1597 O O . CYS A 1 198 ? 0.875 23.75 2.719 1 96.44 198 CYS A O 1
ATOM 1599 N N . GLN A 1 199 ? 2.809 24.469 3.684 1 96.56 199 GLN A N 1
ATOM 1600 C CA . GLN A 1 199 ? 3.645 24.062 2.561 1 96.56 199 GLN A CA 1
ATOM 1601 C C . GLN A 1 199 ? 4.422 22.781 2.889 1 96.56 199 GLN A C 1
ATOM 1603 O O . GLN A 1 199 ? 5.207 22.766 3.84 1 96.56 199 GLN A O 1
ATOM 1608 N N . ILE A 1 200 ? 4.141 21.75 2.139 1 97.38 200 ILE A N 1
ATOM 1609 C CA . ILE A 1 200 ? 4.887 20.5 2.256 1 97.38 200 ILE A CA 1
ATOM 1610 C C . ILE A 1 200 ? 5.941 20.422 1.155 1 97.38 200 ILE A C 1
ATOM 1612 O O . ILE A 1 200 ? 5.66 20.719 -0.008 1 97.38 200 ILE A O 1
ATOM 1616 N N . THR A 1 201 ? 7.145 20.094 1.503 1 97 201 THR A N 1
ATOM 1617 C CA . THR A 1 201 ? 8.227 19.969 0.531 1 97 201 THR A CA 1
ATOM 1618 C C . THR A 1 201 ? 8.945 18.625 0.697 1 97 201 THR A C 1
ATOM 1620 O O . THR A 1 201 ? 9.508 18.359 1.757 1 97 201 THR A O 1
ATOM 1623 N N . PHE A 1 202 ? 8.883 17.891 -0.364 1 96.75 202 PHE A N 1
ATOM 1624 C CA . PHE A 1 202 ? 9.641 16.641 -0.387 1 96.75 202 PHE A CA 1
ATOM 1625 C C . PHE A 1 202 ? 11.086 16.891 -0.822 1 96.75 202 PHE A C 1
ATOM 1627 O O . PHE A 1 202 ? 11.336 17.688 -1.725 1 96.75 202 PHE A O 1
ATOM 1634 N N . GLY A 1 203 ? 12.031 16.312 -0.112 1 94.62 203 GLY A N 1
ATOM 1635 C CA . GLY A 1 203 ? 13.438 16.469 -0.458 1 94.62 203 GLY A CA 1
ATOM 1636 C C . GLY A 1 203 ? 14.148 17.5 0.394 1 94.62 203 GLY A C 1
ATOM 1637 O O . GLY A 1 203 ? 15.328 17.781 0.189 1 94.62 203 GLY A O 1
ATOM 1638 N N . LYS A 1 204 ? 13.445 18.062 1.195 1 94.38 204 LYS A N 1
ATOM 1639 C CA . LYS A 1 204 ? 14.023 19.031 2.117 1 94.38 204 LYS A CA 1
ATOM 1640 C C . LYS A 1 204 ? 13.891 18.562 3.564 1 94.38 204 LYS A C 1
ATOM 1642 O O . LYS A 1 204 ? 12.781 18.328 4.047 1 94.38 204 LYS A O 1
ATOM 1647 N N . SER A 1 205 ? 15.031 18.438 4.215 1 93.88 205 SER A N 1
ATOM 1648 C CA . SER A 1 205 ? 15.023 18.031 5.617 1 93.88 205 SER A CA 1
ATOM 1649 C C . SER A 1 205 ? 14.531 19.156 6.52 1 93.88 205 SER A C 1
ATOM 1651 O O . SER A 1 205 ? 14.805 20.328 6.262 1 93.88 205 SER A O 1
ATOM 1653 N N . PRO A 1 206 ? 13.812 18.719 7.52 1 93.56 206 PRO A N 1
ATOM 1654 C CA . PRO A 1 206 ? 13.305 19.75 8.438 1 93.56 206 PRO A CA 1
ATOM 1655 C C . PRO A 1 206 ? 14.406 20.359 9.297 1 93.56 206 PRO A C 1
ATOM 1657 O O . PRO A 1 206 ? 15.469 19.75 9.469 1 93.56 206 PRO A O 1
ATOM 1660 N N . LEU A 1 207 ? 14.172 21.547 9.789 1 89.31 207 LEU A N 1
ATOM 1661 C CA . LEU A 1 207 ? 15.07 22.188 10.727 1 89.31 207 LEU A CA 1
ATOM 1662 C C . LEU A 1 207 ? 14.977 21.547 12.109 1 89.31 207 LEU A C 1
ATOM 1664 O O . LEU A 1 207 ? 13.961 20.938 12.445 1 89.31 207 LEU A O 1
ATOM 1668 N N . PRO A 1 208 ? 16.062 21.641 12.836 1 88.19 208 PRO A N 1
ATOM 1669 C CA . PRO A 1 208 ? 15.969 21.141 14.211 1 88.19 208 PRO A CA 1
ATOM 1670 C C . PRO A 1 208 ? 14.852 21.812 15.008 1 88.19 208 PRO A C 1
ATOM 1672 O O . PRO A 1 208 ? 14.5 22.969 14.742 1 88.19 208 PRO A O 1
ATOM 1675 N N . LEU A 1 209 ? 14.344 21.062 15.953 1 83.75 209 LEU A N 1
ATOM 1676 C CA . LEU A 1 209 ? 13.195 21.516 16.719 1 83.75 209 LEU A CA 1
ATOM 1677 C C . LEU A 1 209 ? 13.469 22.875 17.375 1 83.75 209 LEU A C 1
ATOM 1679 O O . LEU A 1 209 ? 12.578 23.719 17.484 1 83.75 209 LEU A O 1
ATOM 1683 N N . ASP A 1 210 ? 14.664 23.047 17.75 1 79.75 210 ASP A N 1
ATOM 1684 C CA . ASP A 1 210 ? 15.047 24.266 18.438 1 79.75 210 ASP A CA 1
ATOM 1685 C C . ASP A 1 210 ? 15.023 25.469 17.5 1 79.75 210 ASP A C 1
ATOM 1687 O O . ASP A 1 210 ? 14.867 26.609 17.938 1 79.75 210 ASP A O 1
ATOM 1691 N N . GLN A 1 211 ? 15.023 25.219 16.219 1 81.31 211 GLN A N 1
ATOM 1692 C CA . GLN A 1 211 ? 15.07 26.297 15.242 1 81.31 211 GLN A CA 1
ATOM 1693 C C . GLN A 1 211 ? 13.758 26.391 14.469 1 81.31 211 GLN A C 1
ATOM 1695 O O . GLN A 1 211 ? 13.602 27.266 13.617 1 81.31 211 GLN A O 1
ATOM 1700 N N . ASP A 1 212 ? 12.875 25.609 14.781 1 82.19 212 ASP A N 1
ATOM 1701 C CA . ASP A 1 212 ? 11.602 25.609 14.062 1 82.19 212 ASP A CA 1
ATOM 1702 C C . ASP A 1 212 ? 10.656 26.672 14.617 1 82.19 212 ASP A C 1
ATOM 1704 O O . ASP A 1 212 ? 10.305 26.641 15.797 1 82.19 212 ASP A O 1
ATOM 1708 N N . ILE A 1 213 ? 10.258 27.547 13.758 1 77.38 213 ILE A N 1
ATOM 1709 C CA . ILE A 1 213 ? 9.422 28.688 14.133 1 77.38 213 ILE A CA 1
ATOM 1710 C C . ILE A 1 213 ? 8.07 28.188 14.648 1 77.38 213 ILE A C 1
ATOM 1712 O O . ILE A 1 213 ? 7.484 28.781 15.547 1 77.38 213 ILE A O 1
ATOM 1716 N N . ALA A 1 214 ? 7.668 27.109 14.156 1 76.69 214 ALA A N 1
ATOM 1717 C CA . ALA A 1 214 ? 6.352 26.594 14.516 1 76.69 214 ALA A CA 1
ATOM 1718 C C . ALA A 1 214 ? 6.32 26.156 15.977 1 76.69 214 ALA A C 1
ATOM 1720 O O . ALA A 1 214 ? 5.273 26.203 16.625 1 76.69 214 ALA A O 1
ATOM 1721 N N . VAL A 1 215 ? 7.438 25.734 16.469 1 74.81 215 VAL A N 1
ATOM 1722 C CA . VAL A 1 215 ? 7.52 25.234 17.828 1 74.81 215 VAL A CA 1
ATOM 1723 C C . VAL A 1 215 ? 7.707 26.406 18.797 1 74.81 215 VAL A C 1
ATOM 1725 O O . VAL A 1 215 ? 7.34 26.328 19.969 1 74.81 215 VAL A O 1
ATOM 1728 N N . GLN A 1 216 ? 8.242 27.469 18.25 1 72.12 216 GLN A N 1
ATOM 1729 C CA . GLN A 1 216 ? 8.578 28.609 19.109 1 72.12 216 GLN A CA 1
ATOM 1730 C C . GLN A 1 216 ? 7.348 29.484 19.359 1 72.12 216 GLN A C 1
ATOM 1732 O O . GLN A 1 216 ? 7.301 30.203 20.359 1 72.12 216 GLN A O 1
ATOM 1737 N N . ILE A 1 217 ? 6.438 29.312 18.438 1 63.03 217 ILE A N 1
ATOM 1738 C CA . ILE A 1 217 ? 5.258 30.156 18.594 1 63.03 217 ILE A CA 1
ATOM 1739 C C . ILE A 1 217 ? 4.344 29.578 19.672 1 63.03 217 ILE A C 1
ATOM 1741 O O . ILE A 1 217 ? 3.939 28.406 19.578 1 63.03 217 ILE A O 1
ATOM 1745 N N . ARG A 1 218 ? 4.391 30.172 20.891 1 56.12 218 ARG A N 1
ATOM 1746 C CA . ARG A 1 218 ? 3.578 29.734 22.016 1 56.12 218 ARG A CA 1
ATOM 1747 C C . ARG A 1 218 ? 2.092 29.828 21.688 1 56.12 218 ARG A C 1
ATOM 1749 O O . ARG A 1 218 ? 1.68 30.641 20.859 1 56.12 218 ARG A O 1
ATOM 1756 N N . CYS A 1 219 ? 1.292 28.75 21.969 1 58.72 219 CYS A N 1
ATOM 1757 C CA . CYS A 1 219 ? -0.157 28.703 21.797 1 58.72 219 CYS A CA 1
ATOM 1758 C C . CYS A 1 219 ? -0.813 29.969 22.344 1 58.72 219 CYS A C 1
ATOM 1760 O O . CYS A 1 219 ? -0.475 30.422 23.438 1 58.72 219 CYS A O 1
ATOM 1762 N N . SER A 1 220 ? -1.135 31.047 21.5 1 49 220 SER A N 1
ATOM 1763 C CA . SER A 1 220 ? -1.749 32.25 22 1 49 220 SER A CA 1
ATOM 1764 C C . SER A 1 220 ? -2.902 31.953 22.953 1 49 220 SER A C 1
ATOM 1766 O O . SER A 1 220 ? -3.451 32.875 23.594 1 49 220 SER A O 1
ATOM 1768 N N . GLY A 1 221 ? -3.107 30.812 23.562 1 44.62 221 GLY A N 1
ATOM 1769 C CA . GLY A 1 221 ? -4.168 30.562 24.531 1 44.62 221 GLY A CA 1
ATOM 1770 C C . GLY A 1 221 ? -5.543 30.484 23.891 1 44.62 221 GLY A C 1
ATOM 1771 O O . GLY A 1 221 ? -6.535 30.219 24.562 1 44.62 221 GLY A O 1
ATOM 1772 N N . ASN A 1 222 ? -5.844 31.125 22.828 1 41.53 222 ASN A N 1
ATOM 1773 C CA . ASN A 1 222 ? -7.203 31.172 22.312 1 41.53 222 ASN A CA 1
ATOM 1774 C C . ASN A 1 222 ? -7.641 29.828 21.766 1 41.53 222 ASN A C 1
ATOM 1776 O O . ASN A 1 222 ? -8.508 29.75 20.891 1 41.53 222 ASN A O 1
ATOM 1780 N N . CYS A 1 223 ? -6.961 28.859 21.969 1 48.31 223 CYS A N 1
ATOM 1781 C CA . CYS A 1 223 ? -7.426 27.531 21.609 1 48.31 223 CYS A CA 1
ATOM 1782 C C . CYS A 1 223 ? -8.773 27.219 22.25 1 48.31 223 CYS A C 1
ATOM 1784 O O . CYS A 1 223 ? -9.039 27.641 23.375 1 48.31 223 CYS A O 1
ATOM 1786 N N . LEU A 1 224 ? -9.992 27.297 21.688 1 41.72 224 LEU A N 1
ATOM 1787 C CA . LEU A 1 224 ? -11.305 26.953 22.219 1 41.72 224 LEU A CA 1
ATOM 1788 C C . LEU A 1 224 ? -11.211 25.719 23.125 1 41.72 224 LEU A C 1
ATOM 1790 O O . LEU A 1 224 ? -10.609 24.719 22.75 1 41.72 224 LEU A O 1
ATOM 1794 N N . PRO A 1 225 ? -11.398 25.859 24.453 1 38.62 225 PRO A N 1
ATOM 1795 C CA . PRO A 1 225 ? -11.469 24.734 25.391 1 38.62 225 PRO A CA 1
ATOM 1796 C C . PRO A 1 225 ? -12.367 23.609 24.875 1 38.62 225 PRO A C 1
ATOM 1798 O O . PRO A 1 225 ? -13.422 23.859 24.297 1 38.62 225 PRO A O 1
ATOM 1801 N N . TRP A 1 226 ? -11.938 22.547 24.547 1 38.44 226 TRP A N 1
ATOM 1802 C CA . TRP A 1 226 ? -12.828 21.406 24.344 1 38.44 226 TRP A CA 1
ATOM 1803 C C . TRP A 1 226 ? -13.781 21.25 25.516 1 38.44 226 TRP A C 1
ATOM 1805 O O . TRP A 1 226 ? -13.344 21.141 26.672 1 38.44 226 TRP A O 1
ATOM 1815 N N . HIS A 1 227 ? -14.898 22.094 25.812 1 33.44 227 HIS A N 1
ATOM 1816 C CA . HIS A 1 227 ? -15.859 21.797 26.875 1 33.44 227 HIS A CA 1
ATOM 1817 C C . HIS A 1 227 ? -16.703 20.578 26.5 1 33.44 227 HIS A C 1
ATOM 1819 O O . HIS A 1 227 ? -17.266 20.516 25.422 1 33.44 227 HIS A O 1
ATOM 1825 N N . PRO A 1 228 ? -16.516 19.484 27.297 1 34.84 228 PRO A N 1
ATOM 1826 C CA . PRO A 1 228 ? -17.516 18.422 27.109 1 34.84 228 PRO A CA 1
ATOM 1827 C C . PRO A 1 228 ? -18.938 18.969 26.984 1 34.84 228 PRO A C 1
ATOM 1829 O O . PRO A 1 228 ? -19.641 18.641 26.031 1 34.84 228 PRO A O 1
ATOM 1832 N N . GLU A 1 229 ? -19.766 18.688 28.141 1 33.59 229 GLU A N 1
ATOM 1833 C CA . GLU A 1 229 ? -21.203 18.812 28.375 1 33.59 229 GLU A CA 1
ATOM 1834 C C . GLU A 1 229 ? -21.641 20.281 28.359 1 33.59 229 GLU A C 1
ATOM 1836 O O . GLU A 1 229 ? -20.953 21.141 28.922 1 33.59 229 GLU A O 1
ATOM 1841 N N . LYS A 1 230 ? -22.625 20.766 27.5 1 36.19 230 LYS A N 1
ATOM 1842 C CA . LYS A 1 230 ? -23.516 21.922 27.5 1 36.19 230 LYS A CA 1
ATOM 1843 C C . LYS A 1 230 ? -23.969 22.25 28.922 1 36.19 230 LYS A C 1
ATOM 1845 O O . LYS A 1 230 ? -25.141 22.078 29.25 1 36.19 230 LYS A O 1
ATOM 1850 N N . THR A 1 231 ? -23.5 21.859 30.141 1 33 231 THR A N 1
ATOM 1851 C CA . THR A 1 231 ? -24.281 22.453 31.219 1 33 231 THR A CA 1
ATOM 1852 C C . THR A 1 231 ? -24.266 23.984 31.125 1 33 231 THR A C 1
ATOM 1854 O O . THR A 1 231 ? -23.312 24.578 30.641 1 33 231 THR A O 1
ATOM 1857 N N . ASN A 1 232 ? -25.469 24.891 31.438 1 31.58 232 ASN A N 1
ATOM 1858 C CA . ASN A 1 232 ? -25.938 26.266 31.609 1 31.58 232 ASN A CA 1
ATOM 1859 C C . ASN A 1 232 ? -24.875 27.141 32.281 1 31.58 232 ASN A C 1
ATOM 1861 O O . ASN A 1 232 ? -25.141 28.297 32.594 1 31.58 232 ASN A O 1
ATOM 1865 N N . SER A 1 233 ? -24.125 26.656 33.344 1 31.84 233 SER A N 1
ATOM 1866 C CA . SER A 1 233 ? -23.594 27.719 34.188 1 31.84 233 SER A CA 1
ATOM 1867 C C . SER A 1 233 ? -22.75 28.688 33.375 1 31.84 233 SER A C 1
ATOM 1869 O O . SER A 1 233 ? -22.312 28.375 32.281 1 31.84 233 SER A O 1
ATOM 1871 N N . THR A 1 234 ? -22.188 29.859 34.094 1 31.75 234 THR A N 1
ATOM 1872 C CA . THR A 1 234 ? -21.359 31.047 33.875 1 31.75 234 THR A CA 1
ATOM 1873 C C . THR A 1 234 ? -20.094 30.672 33.094 1 31.75 234 THR A C 1
ATOM 1875 O O . THR A 1 234 ? -19.344 29.781 33.5 1 31.75 234 THR A O 1
ATOM 1878 N N . ALA A 1 235 ? -20 30.938 31.828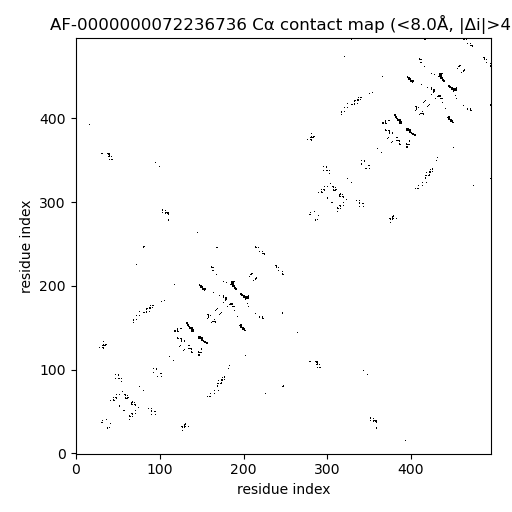 1 34.69 235 ALA A N 1
ATOM 1879 C CA . ALA A 1 235 ? -18.938 30.953 30.828 1 34.69 235 ALA A CA 1
ATOM 1880 C C . ALA A 1 235 ? -17.578 31.266 31.469 1 34.69 235 ALA A C 1
ATOM 1882 O O . ALA A 1 235 ? -17.203 32.438 31.578 1 34.69 235 ALA A O 1
ATOM 1883 N N . SER A 1 236 ? -17.375 30.766 32.781 1 30.47 236 SER A N 1
ATOM 1884 C CA . SER A 1 236 ? -16.016 31.141 33.188 1 30.47 236 SER A CA 1
ATOM 1885 C C . SER A 1 236 ? -14.984 30.734 32.125 1 30.47 236 SER A C 1
ATOM 1887 O O . SER A 1 236 ? -15.102 29.672 31.531 1 30.47 236 SER A O 1
ATOM 1889 N N . SER A 1 237 ? -14.32 31.656 31.453 1 32.47 237 SER A N 1
ATOM 1890 C CA . SER A 1 237 ? -13.102 31.797 30.656 1 32.47 237 SER A CA 1
ATOM 1891 C C . SER A 1 237 ? -12.039 30.797 31.109 1 32.47 237 SER A C 1
ATOM 1893 O O . SER A 1 237 ? -11.219 31.094 31.969 1 32.47 237 SER A O 1
ATOM 1895 N N . GLN A 1 238 ? -12.422 29.703 31.703 1 31.45 238 GLN A N 1
ATOM 1896 C CA . GLN A 1 238 ? -11.281 28.875 32.125 1 31.45 238 GLN A CA 1
ATOM 1897 C C . GLN A 1 238 ? -10.328 28.656 30.938 1 31.45 238 GLN A C 1
ATOM 1899 O O . GLN A 1 238 ? -10.75 28.219 29.875 1 31.45 238 GLN A O 1
ATOM 1904 N N . THR A 1 239 ? -9.273 29.422 30.781 1 32.75 239 THR A N 1
ATOM 1905 C CA . THR A 1 239 ? -7.996 29.391 30.078 1 32.75 239 THR A CA 1
ATOM 1906 C C . THR A 1 239 ? -7.5 27.953 29.922 1 32.75 239 THR A C 1
ATOM 1908 O O . THR A 1 239 ? -7.406 27.219 30.906 1 32.75 239 THR A O 1
ATOM 1911 N N . HIS A 1 240 ? -8.141 27.219 29.203 1 34.91 240 HIS A N 1
ATOM 1912 C CA . HIS A 1 240 ? -7.453 25.969 28.953 1 34.91 240 HIS A CA 1
ATOM 1913 C C . HIS A 1 240 ? -5.945 26.125 29.109 1 34.91 240 HIS A C 1
ATOM 1915 O O . HIS A 1 240 ? -5.375 27.125 28.672 1 34.91 240 HIS A O 1
ATOM 1921 N N . ASP A 1 241 ? -5.41 25.891 30.297 1 34.06 241 ASP A N 1
ATOM 1922 C CA . ASP A 1 241 ? -3.973 25.75 30.5 1 34.06 241 ASP A CA 1
ATOM 1923 C C . ASP A 1 241 ? -3.297 25.156 29.266 1 34.06 241 ASP A C 1
ATOM 1925 O O . ASP A 1 241 ? -3.268 23.938 29.094 1 34.06 241 ASP A O 1
ATOM 1929 N N . CYS A 1 242 ? -3.75 25.453 28.109 1 38.53 242 CYS A N 1
ATOM 1930 C CA . CYS A 1 242 ? -2.766 25.156 27.062 1 38.53 242 CYS A CA 1
ATOM 1931 C C . CYS A 1 242 ? -1.37 25.031 27.672 1 38.53 242 CYS A C 1
ATOM 1933 O O . CYS A 1 242 ? -0.978 25.828 28.516 1 38.53 242 CYS A O 1
ATOM 1935 N N . ILE A 1 243 ? -0.942 23.75 27.781 1 35.66 243 ILE A N 1
ATOM 1936 C CA . ILE A 1 243 ? 0.243 23.391 28.547 1 35.66 243 ILE A CA 1
ATOM 1937 C C . ILE A 1 243 ? 1.241 24.547 28.547 1 35.66 243 ILE A C 1
ATOM 1939 O O . ILE A 1 243 ? 1.71 24.953 27.469 1 35.66 243 ILE A O 1
ATOM 1943 N N . LYS A 1 244 ? 1.102 25.625 29.312 1 37.28 244 LYS A N 1
ATOM 1944 C CA . LYS A 1 244 ? 2.277 26.422 29.656 1 37.28 244 LYS A CA 1
ATOM 1945 C C . LYS A 1 244 ? 3.561 25.734 29.203 1 37.28 244 LYS A C 1
ATOM 1947 O O . LYS A 1 244 ? 4.645 26.312 29.281 1 37.28 244 LYS A O 1
ATOM 1952 N N . THR A 1 245 ? 3.682 24.391 29.266 1 34.75 245 THR A N 1
ATOM 1953 C CA . THR A 1 245 ? 4.938 23.672 29.047 1 34.75 245 THR A CA 1
ATOM 1954 C C . THR A 1 245 ? 5.254 23.562 27.562 1 34.75 245 THR A C 1
ATOM 1956 O O . THR A 1 245 ? 4.348 23.453 26.734 1 34.75 245 THR A O 1
ATOM 1959 N N . SER A 1 246 ? 6.488 23.688 27.172 1 38.69 246 SER A N 1
ATOM 1960 C CA . SER A 1 246 ? 7.238 23.656 25.922 1 38.69 246 SER A CA 1
ATOM 1961 C C . SER A 1 246 ? 6.648 22.641 24.938 1 38.69 246 SER A C 1
ATOM 1963 O O . SER A 1 246 ? 6.281 21.531 25.344 1 38.69 246 SER A O 1
ATOM 1965 N N . LEU A 1 247 ? 5.812 23.281 24 1 42.19 247 LEU A N 1
ATOM 1966 C CA . LEU A 1 247 ? 5.43 22.422 22.875 1 42.19 247 LEU A CA 1
ATOM 1967 C C . LEU A 1 247 ? 6.449 21.312 22.688 1 42.19 247 LEU A C 1
ATOM 1969 O O . LEU A 1 247 ? 6.227 20.391 21.875 1 42.19 247 LEU A O 1
ATOM 1973 N N . LEU A 1 248 ? 7.711 21.547 23.375 1 39.78 248 LEU A N 1
ATOM 1974 C CA . LEU A 1 248 ? 8.711 20.484 23.344 1 39.78 248 LEU A CA 1
ATOM 1975 C C . LEU A 1 248 ? 8.547 19.562 24.547 1 39.78 248 LEU A C 1
ATOM 1977 O O . LEU A 1 248 ? 8.305 20.031 25.672 1 39.78 248 LEU A O 1
ATOM 1981 N N . MET B 1 1 ? -10.859 39.594 -30.328 1 23.7 1 MET B N 1
ATOM 1982 C CA . MET B 1 1 ? -11.094 38.25 -30.859 1 23.7 1 MET B CA 1
ATOM 1983 C C . MET B 1 1 ? -9.805 37.438 -30.906 1 23.7 1 MET B C 1
ATOM 1985 O O . MET B 1 1 ? -9.82 36.219 -30.672 1 23.7 1 MET B O 1
ATOM 1989 N N . LEU B 1 2 ? -8.633 37.938 -31.297 1 27.53 2 LEU B N 1
ATOM 1990 C CA . LEU B 1 2 ? -7.27 37.469 -31.5 1 27.53 2 LEU B CA 1
ATOM 1991 C C . LEU B 1 2 ? -6.652 37 -30.188 1 27.53 2 LEU B C 1
ATOM 1993 O O . LEU B 1 2 ? -5.797 36.125 -30.172 1 27.53 2 LEU B O 1
ATOM 1997 N N . MET B 1 3 ? -6.816 37.719 -29.062 1 27.81 3 MET B N 1
ATOM 1998 C CA . MET B 1 3 ? -6.113 37.531 -27.797 1 27.81 3 MET B CA 1
ATOM 1999 C C . MET B 1 3 ? -6.418 36.156 -27.219 1 27.81 3 MET B C 1
ATOM 2001 O O . MET B 1 3 ? -5.852 35.75 -26.203 1 27.81 3 MET B O 1
ATOM 2005 N N . GLY B 1 4 ? -7.566 35.5 -27.516 1 26.58 4 GLY B N 1
ATOM 2006 C CA . GLY B 1 4 ? -8.094 34.281 -26.969 1 26.58 4 GLY B CA 1
ATOM 2007 C C . GLY B 1 4 ? -7.246 33.062 -27.281 1 26.58 4 GLY B C 1
ATOM 2008 O O . GLY B 1 4 ? -7.438 32 -26.703 1 26.58 4 GLY B O 1
ATOM 2009 N N . PHE B 1 5 ? -6.516 33.031 -28.422 1 27.91 5 PHE B N 1
ATOM 2010 C CA . PHE B 1 5 ? -5.824 31.906 -29.062 1 27.91 5 PHE B CA 1
ATOM 2011 C C . PHE B 1 5 ? -4.602 31.5 -28.234 1 27.91 5 PHE B C 1
ATOM 2013 O O . PHE B 1 5 ? -4.227 30.328 -28.219 1 27.91 5 PHE B O 1
ATOM 2020 N N . LEU B 1 6 ? -3.797 32.438 -27.641 1 28.12 6 LEU B N 1
ATOM 2021 C CA . LEU B 1 6 ? -2.471 32.156 -27.109 1 28.12 6 LEU B CA 1
ATOM 2022 C C . LEU B 1 6 ? -2.562 31.25 -25.875 1 28.12 6 LEU B C 1
ATOM 2024 O O . LEU B 1 6 ? -1.554 30.719 -25.422 1 28.12 6 LEU B O 1
ATOM 2028 N N . THR B 1 7 ? -3.646 31.312 -25.125 1 28.11 7 THR B N 1
ATOM 2029 C CA . THR B 1 7 ? -3.689 30.641 -23.844 1 28.11 7 THR B CA 1
ATOM 2030 C C . THR B 1 7 ? -3.721 29.125 -24.016 1 28.11 7 THR B C 1
ATOM 2032 O O . THR B 1 7 ? -3.516 28.375 -23.062 1 28.11 7 THR B O 1
ATOM 2035 N N . LEU B 1 8 ? -4.105 28.594 -25.234 1 28.73 8 LEU B N 1
ATOM 2036 C CA . LEU B 1 8 ? -4.23 27.172 -25.531 1 28.73 8 LEU B CA 1
ATOM 2037 C C . LEU B 1 8 ? -2.857 26.531 -25.688 1 28.73 8 LEU B C 1
ATOM 2039 O O . LEU B 1 8 ? -2.709 25.312 -25.531 1 28.73 8 LEU B O 1
ATOM 2043 N N . VAL B 1 9 ? -1.831 27.203 -26.312 1 30.78 9 VAL B N 1
ATOM 2044 C CA . VAL B 1 9 ? -0.552 26.625 -26.734 1 30.78 9 VAL B CA 1
ATOM 2045 C C . VAL B 1 9 ? 0.229 26.172 -25.5 1 30.78 9 VAL B C 1
ATOM 2047 O O . VAL B 1 9 ? 1.038 25.25 -25.578 1 30.78 9 VAL B O 1
ATOM 2050 N N . ASN B 1 10 ? 0.307 26.922 -24.422 1 29.52 10 ASN B N 1
ATOM 2051 C CA . ASN B 1 10 ? 1.209 26.641 -23.328 1 29.52 10 ASN B CA 1
ATOM 2052 C C . ASN B 1 10 ? 0.853 25.312 -22.641 1 29.52 10 ASN B C 1
ATOM 2054 O O . ASN B 1 10 ? 1.487 24.922 -21.656 1 29.52 10 ASN B O 1
ATOM 2058 N N . ILE B 1 11 ? -0.286 24.719 -22.875 1 31.2 11 ILE B N 1
ATOM 2059 C CA . ILE B 1 11 ? -0.68 23.375 -22.438 1 31.2 11 ILE B CA 1
ATOM 2060 C C . ILE B 1 11 ? 0.176 22.328 -23.141 1 31.2 11 ILE B C 1
ATOM 2062 O O . ILE B 1 11 ? 0.261 21.188 -22.688 1 31.2 11 ILE B O 1
ATOM 2066 N N . GLN B 1 12 ? 0.8 22.516 -24.328 1 29.64 12 GLN B N 1
ATOM 2067 C CA . GLN B 1 12 ? 1.591 21.641 -25.188 1 29.64 12 GLN B CA 1
ATOM 2068 C C . GLN B 1 12 ? 2.918 21.281 -24.516 1 29.64 12 GLN B C 1
ATOM 2070 O O . GLN B 1 12 ? 3.451 20.188 -24.734 1 29.64 12 GLN B O 1
ATOM 2075 N N . SER B 1 13 ? 3.768 22.25 -24.141 1 32.56 13 SER B N 1
ATOM 2076 C CA . SER B 1 13 ? 5.145 22.094 -23.672 1 32.56 13 SER B CA 1
ATOM 2077 C C . SER B 1 13 ? 5.215 21.156 -22.469 1 32.56 13 SER B C 1
ATOM 2079 O O . SER B 1 13 ? 6.305 20.859 -21.969 1 32.56 13 SER B O 1
ATOM 2081 N N . ARG B 1 14 ? 4.184 21 -21.672 1 35.78 14 ARG B N 1
ATOM 2082 C CA . ARG B 1 14 ? 3.992 20.172 -20.484 1 35.78 14 ARG B CA 1
ATOM 2083 C C . ARG B 1 14 ? 4.012 18.688 -20.844 1 35.78 14 ARG B C 1
ATOM 2085 O O . ARG B 1 14 ? 3.879 17.828 -19.969 1 35.78 14 ARG B O 1
ATOM 2092 N N . PHE B 1 15 ? 4.051 18.266 -22.031 1 33.84 15 PHE B N 1
ATOM 2093 C CA . PHE B 1 15 ? 4.184 17 -22.734 1 33.84 15 PHE B CA 1
ATOM 2094 C C . PHE B 1 15 ? 5.59 16.422 -22.578 1 33.84 15 PHE B C 1
ATOM 2096 O O . PHE B 1 15 ? 5.84 15.266 -22.906 1 33.84 15 PHE B O 1
ATOM 2103 N N . LEU B 1 16 ? 6.605 17.25 -22.641 1 37.47 16 LEU B N 1
ATOM 2104 C CA . LEU B 1 16 ? 7.996 16.828 -22.516 1 37.47 16 LEU B CA 1
ATOM 2105 C C . LEU B 1 16 ? 8.227 16.062 -21.219 1 37.47 16 LEU B C 1
ATOM 2107 O O . LEU B 1 16 ? 9.156 15.258 -21.109 1 37.47 16 LEU B O 1
ATOM 2111 N N . THR B 1 17 ? 7.676 16.531 -20.078 1 43.69 17 THR B N 1
ATOM 2112 C CA . THR B 1 17 ? 7.758 15.906 -18.766 1 43.69 17 THR B CA 1
ATOM 2113 C C . THR B 1 17 ? 7.254 14.461 -18.812 1 43.69 17 THR B C 1
ATOM 2115 O O . THR B 1 17 ? 7.617 13.641 -17.969 1 43.69 17 THR B O 1
ATOM 2118 N N . ASN B 1 18 ? 6.48 14.148 -19.859 1 44.62 18 ASN B N 1
ATOM 2119 C CA . ASN B 1 18 ? 5.895 12.844 -20.141 1 44.62 18 ASN B CA 1
ATOM 2120 C C . ASN B 1 18 ? 6.945 11.852 -20.641 1 44.62 18 ASN B C 1
ATOM 2122 O O . ASN B 1 18 ? 6.93 10.68 -20.266 1 44.62 18 ASN B O 1
ATOM 2126 N N . LYS B 1 19 ? 7.848 12.391 -21.547 1 48.44 19 LYS B N 1
ATOM 2127 C CA . LYS B 1 19 ? 8.789 11.453 -22.156 1 48.44 19 LYS B CA 1
ATOM 2128 C C . LYS B 1 19 ? 9.797 10.945 -21.141 1 48.44 19 LYS B C 1
ATOM 2130 O O . LYS B 1 19 ? 10.125 9.758 -21.109 1 48.44 19 LYS B O 1
ATOM 2135 N N . ASN B 1 20 ? 10.359 11.969 -20.422 1 48.28 20 ASN B N 1
ATOM 2136 C CA . ASN B 1 20 ? 11.336 11.555 -19.422 1 48.28 20 ASN B CA 1
ATOM 2137 C C . ASN B 1 20 ? 10.688 10.68 -18.344 1 48.28 20 ASN B C 1
ATOM 2139 O O . ASN B 1 20 ? 11.289 9.703 -17.891 1 48.28 20 ASN B O 1
ATOM 2143 N N . LEU B 1 21 ? 9.508 11.07 -18.047 1 55.12 21 LEU B N 1
ATOM 2144 C CA . LEU B 1 21 ? 8.766 10.227 -17.125 1 55.12 21 LEU B CA 1
ATOM 2145 C C . LEU B 1 21 ? 8.57 8.828 -17.688 1 55.12 21 LEU B C 1
ATOM 2147 O O . LEU B 1 21 ? 8.719 7.832 -16.984 1 55.12 21 LEU B O 1
ATOM 2151 N N . SER B 1 22 ? 8.312 8.898 -18.984 1 54.72 22 SER B N 1
ATOM 2152 C CA . SER B 1 22 ? 8.094 7.625 -19.656 1 54.72 22 SER B CA 1
ATOM 2153 C C . SER B 1 22 ? 9.383 6.816 -19.75 1 54.72 22 SER B C 1
ATOM 2155 O O . SER B 1 22 ? 9.375 5.598 -19.562 1 54.72 22 SER B O 1
ATOM 2157 N N . ARG B 1 23 ? 10.531 7.512 -20.031 1 57.28 23 ARG B N 1
ATOM 2158 C CA . ARG B 1 23 ? 11.805 6.805 -20.109 1 57.28 23 ARG B CA 1
ATOM 2159 C C . ARG B 1 23 ? 12.195 6.242 -18.75 1 57.28 23 ARG B C 1
ATOM 2161 O O . ARG B 1 23 ? 12.688 5.117 -18.641 1 57.28 23 ARG B O 1
ATOM 2168 N N . ASP B 1 24 ? 11.977 7.066 -17.812 1 57.78 24 ASP B N 1
ATOM 2169 C CA . ASP B 1 24 ? 12.32 6.613 -16.469 1 57.78 24 ASP B CA 1
ATOM 2170 C C . ASP B 1 24 ? 11.414 5.465 -16.031 1 57.78 24 ASP B C 1
ATOM 2172 O O . ASP B 1 24 ? 11.875 4.5 -15.422 1 57.78 24 ASP B O 1
ATOM 2176 N N . PHE B 1 25 ? 10.156 5.609 -16.406 1 60.75 25 PHE B N 1
ATOM 2177 C CA . PHE B 1 25 ? 9.25 4.508 -16.109 1 60.75 25 PHE B CA 1
ATOM 2178 C C . PHE B 1 25 ? 9.688 3.234 -16.828 1 60.75 25 PHE B C 1
ATOM 2180 O O . PHE B 1 25 ? 9.625 2.143 -16.25 1 60.75 25 PHE B O 1
ATOM 2187 N N . ARG B 1 26 ? 10.125 3.465 -17.984 1 57.81 26 ARG B N 1
ATOM 2188 C CA . ARG B 1 26 ? 10.625 2.311 -18.719 1 57.81 26 ARG B CA 1
ATOM 2189 C C . ARG B 1 26 ? 11.836 1.691 -18.031 1 57.81 26 ARG B C 1
ATOM 2191 O O . ARG B 1 26 ? 11.977 0.468 -18 1 57.81 26 ARG B O 1
ATOM 2198 N N . ARG B 1 27 ? 12.672 2.602 -17.594 1 57.38 27 ARG B N 1
ATOM 2199 C CA . ARG B 1 27 ? 13.852 2.088 -16.891 1 57.38 27 ARG B CA 1
ATOM 2200 C C . ARG B 1 27 ? 13.453 1.356 -15.617 1 57.38 27 ARG B C 1
ATOM 2202 O O . ARG B 1 27 ? 13.977 0.279 -15.328 1 57.38 27 ARG B O 1
ATOM 2209 N N . ILE B 1 28 ? 12.578 1.937 -14.891 1 58.19 28 ILE B N 1
ATOM 2210 C CA . ILE B 1 28 ? 12.086 1.293 -13.68 1 58.19 28 ILE B CA 1
ATOM 2211 C C . ILE B 1 28 ? 11.438 -0.044 -14.039 1 58.19 28 ILE B C 1
ATOM 2213 O O . ILE B 1 28 ? 11.664 -1.05 -13.359 1 58.19 28 ILE B O 1
ATOM 2217 N N . TRP B 1 29 ? 10.742 0.042 -15.109 1 58.97 29 TRP B N 1
ATOM 2218 C CA . TRP B 1 29 ? 10.07 -1.146 -15.625 1 58.97 29 TRP B CA 1
ATOM 2219 C C . TRP B 1 29 ? 11.078 -2.24 -15.961 1 58.97 29 TRP B C 1
ATOM 2221 O O . TRP B 1 29 ? 10.883 -3.404 -15.602 1 58.97 29 TRP B O 1
ATOM 2231 N N . LYS B 1 30 ? 12.039 -1.808 -16.594 1 57.94 30 LYS B N 1
ATOM 2232 C CA . LYS B 1 30 ? 13.062 -2.766 -17 1 57.94 30 LYS B CA 1
ATOM 2233 C C . LYS B 1 30 ? 13.773 -3.354 -15.781 1 57.94 30 LYS B C 1
ATOM 2235 O O . LYS B 1 30 ? 14.062 -4.551 -15.75 1 57.94 30 LYS B O 1
ATOM 2240 N N . ILE B 1 31 ? 14.023 -2.467 -14.852 1 52.59 31 ILE B N 1
ATOM 2241 C CA . ILE B 1 31 ? 14.734 -2.916 -13.664 1 52.59 31 ILE B CA 1
ATOM 2242 C C . ILE B 1 31 ? 13.852 -3.871 -12.859 1 52.59 31 ILE B C 1
ATOM 2244 O O . ILE B 1 31 ? 14.312 -4.914 -12.398 1 52.59 31 ILE B O 1
ATOM 2248 N N . CYS B 1 32 ? 12.609 -3.477 -12.781 1 54.16 32 CYS B N 1
ATOM 2249 C CA . CYS B 1 32 ? 11.703 -4.32 -12.008 1 54.16 32 CYS B CA 1
ATOM 2250 C C . CYS B 1 32 ? 11.43 -5.629 -12.734 1 54.16 32 CYS B C 1
ATOM 2252 O O . CYS B 1 32 ? 11.227 -6.668 -12.102 1 54.16 32 CYS B O 1
ATOM 2254 N N . SER B 1 33 ? 11.266 -5.559 -14.055 1 53.84 33 SER B N 1
ATOM 2255 C CA . SER B 1 33 ? 10.969 -6.742 -14.852 1 53.84 33 SER B CA 1
ATOM 2256 C C . SER B 1 33 ? 12.148 -7.707 -14.883 1 53.84 33 SER B C 1
ATOM 2258 O O . SER B 1 33 ? 11.961 -8.922 -14.945 1 53.84 33 SER B O 1
ATOM 2260 N N . MET B 1 34 ? 13.312 -7.148 -15.102 1 47.28 34 MET B N 1
ATOM 2261 C CA . MET B 1 34 ? 14.445 -8.023 -15.383 1 47.28 34 MET B CA 1
ATOM 2262 C C . MET B 1 34 ? 15.047 -8.578 -14.102 1 47.28 34 MET B C 1
ATOM 2264 O O . MET B 1 34 ? 15.602 -9.68 -14.094 1 47.28 34 MET B O 1
ATOM 2268 N N . CYS B 1 35 ? 15.086 -7.719 -12.977 1 49.72 35 CYS B N 1
ATOM 2269 C CA . CYS B 1 35 ? 16.109 -8.062 -11.992 1 49.72 35 CYS B CA 1
ATOM 2270 C C . CYS B 1 35 ? 15.523 -8.93 -10.883 1 49.72 35 CYS B C 1
ATOM 2272 O O . CYS B 1 35 ? 14.742 -8.453 -10.055 1 49.72 35 CYS B O 1
ATOM 2274 N N . SER B 1 36 ? 15.461 -10.258 -11.125 1 56.03 36 SER B N 1
ATOM 2275 C CA . SER B 1 36 ? 15.273 -11.312 -10.133 1 56.03 36 SER B CA 1
ATOM 2276 C C . SER B 1 36 ? 16.031 -11 -8.844 1 56.03 36 SER B C 1
ATOM 2278 O O . SER B 1 36 ? 15.664 -11.492 -7.773 1 56.03 36 SER B O 1
ATOM 2280 N N . ASP B 1 37 ? 16.859 -9.992 -9.016 1 62.5 37 ASP B N 1
ATOM 2281 C CA . ASP B 1 37 ? 17.703 -9.812 -7.84 1 62.5 37 ASP B CA 1
ATOM 2282 C C . ASP B 1 37 ? 17.703 -8.359 -7.383 1 62.5 37 ASP B C 1
ATOM 2284 O O . ASP B 1 37 ? 18.688 -7.895 -6.781 1 62.5 37 ASP B O 1
ATOM 2288 N N . GLY B 1 38 ? 16.672 -7.703 -7.652 1 75.88 38 GLY B N 1
ATOM 2289 C CA . GLY B 1 38 ? 16.688 -6.316 -7.219 1 75.88 38 GLY B CA 1
ATOM 2290 C C . GLY B 1 38 ? 16.234 -6.133 -5.789 1 75.88 38 GLY B C 1
ATOM 2291 O O . GLY B 1 38 ? 15.906 -7.105 -5.102 1 75.88 38 GLY B O 1
ATOM 2292 N N . PRO B 1 39 ? 16.5 -4.98 -5.266 1 79.81 39 PRO B N 1
ATOM 2293 C CA . PRO B 1 39 ? 16.109 -4.703 -3.885 1 79.81 39 PRO B CA 1
ATOM 2294 C C . PRO B 1 39 ? 14.625 -4.992 -3.629 1 79.81 39 PRO B C 1
ATOM 2296 O O . PRO B 1 39 ? 14.258 -5.465 -2.551 1 79.81 39 PRO B O 1
ATOM 2299 N N . LEU B 1 40 ? 13.867 -4.781 -4.613 1 84.5 40 LEU B N 1
ATOM 2300 C CA . LEU B 1 40 ? 12.445 -5.039 -4.449 1 84.5 40 LEU B CA 1
ATOM 2301 C C . LEU B 1 40 ? 12.164 -6.535 -4.363 1 84.5 40 LEU B C 1
ATOM 2303 O O . LEU B 1 40 ? 11.375 -6.977 -3.527 1 84.5 40 LEU B O 1
ATOM 2307 N N . SER B 1 41 ? 12.859 -7.27 -5.215 1 87 41 SER B N 1
ATOM 2308 C CA . SER B 1 41 ? 12.664 -8.719 -5.207 1 87 41 SER B CA 1
ATOM 2309 C C . SER B 1 41 ? 13.141 -9.328 -3.891 1 87 41 SER B C 1
ATOM 2311 O O . SER B 1 41 ? 12.477 -10.203 -3.33 1 87 41 SER B O 1
ATOM 2313 N N . SER B 1 42 ? 14.273 -8.805 -3.449 1 88.69 42 SER B N 1
ATOM 2314 C CA . SER B 1 42 ? 14.82 -9.312 -2.197 1 88.69 42 SER B CA 1
ATOM 2315 C C . SER B 1 42 ? 13.891 -9.008 -1.023 1 88.69 42 SER B C 1
ATOM 2317 O O . SER B 1 42 ? 13.695 -9.852 -0.147 1 88.69 42 SER B O 1
ATOM 2319 N N . THR B 1 43 ? 13.383 -7.828 -1.071 1 90.5 43 THR B N 1
ATOM 2320 C CA . THR B 1 43 ? 12.469 -7.441 -0.006 1 90.5 43 THR B CA 1
ATOM 2321 C C . THR B 1 43 ? 11.188 -8.273 -0.065 1 90.5 43 THR B C 1
ATOM 2323 O O . THR B 1 43 ? 10.688 -8.727 0.967 1 90.5 43 THR B O 1
ATOM 2326 N N . ALA B 1 44 ? 10.68 -8.445 -1.261 1 91.75 44 ALA B N 1
ATOM 2327 C CA . ALA B 1 44 ? 9.453 -9.219 -1.427 1 91.75 44 ALA B CA 1
ATOM 2328 C C . ALA B 1 44 ? 9.641 -10.656 -0.96 1 91.75 44 ALA B C 1
ATOM 2330 O O . ALA B 1 44 ? 8.797 -11.203 -0.241 1 91.75 44 ALA B O 1
ATOM 2331 N N . ILE B 1 45 ? 10.75 -11.25 -1.331 1 92.62 45 ILE B N 1
ATOM 2332 C CA . ILE B 1 45 ? 11.047 -12.625 -0.926 1 92.62 45 ILE B CA 1
ATOM 2333 C C . ILE B 1 45 ? 11.148 -12.703 0.596 1 92.62 45 ILE B C 1
ATOM 2335 O O . ILE B 1 45 ? 10.586 -13.609 1.213 1 92.62 45 ILE B O 1
ATOM 2339 N N . HIS B 1 46 ? 11.812 -11.695 1.104 1 92.12 46 HIS B N 1
ATOM 2340 C CA . HIS B 1 46 ? 11.953 -11.656 2.555 1 92.12 46 HIS B CA 1
ATOM 2341 C C . HIS B 1 46 ? 10.594 -11.578 3.244 1 92.12 46 HIS B C 1
ATOM 2343 O O . HIS B 1 46 ? 10.352 -12.281 4.223 1 92.12 46 HIS B O 1
ATOM 2349 N N . LEU B 1 47 ? 9.758 -10.789 2.727 1 93.06 47 LEU B N 1
ATOM 2350 C CA . LEU B 1 47 ? 8.43 -10.609 3.307 1 93.06 47 LEU B CA 1
ATOM 2351 C C . LEU B 1 47 ? 7.602 -11.883 3.176 1 93.06 47 LEU B C 1
ATOM 2353 O O . LEU B 1 47 ? 6.906 -12.281 4.113 1 93.06 47 LEU B O 1
ATOM 2357 N N . PHE B 1 48 ? 7.691 -12.547 2.057 1 94.25 48 PHE B N 1
ATOM 2358 C CA . PHE B 1 48 ? 6.973 -13.805 1.844 1 94.25 48 PHE B CA 1
ATOM 2359 C C . PHE B 1 48 ? 7.477 -14.883 2.793 1 94.25 48 PHE B C 1
ATOM 2361 O O . PHE B 1 48 ? 6.684 -15.594 3.414 1 94.25 48 PHE B O 1
ATOM 2368 N N . ARG B 1 49 ? 8.734 -14.938 2.918 1 94.94 49 ARG B N 1
ATOM 2369 C CA . ARG B 1 49 ? 9.328 -15.961 3.775 1 94.94 49 ARG B CA 1
ATOM 2370 C C . ARG B 1 49 ? 8.969 -15.719 5.238 1 94.94 49 ARG B C 1
ATOM 2372 O O . ARG B 1 49 ? 8.703 -16.672 5.984 1 94.94 49 ARG B O 1
ATOM 2379 N N . LYS B 1 50 ? 8.969 -14.492 5.613 1 94.88 50 LYS B N 1
ATOM 2380 C CA . LYS B 1 50 ? 8.578 -14.172 6.984 1 94.88 50 LYS B CA 1
ATOM 2381 C C . LYS B 1 50 ? 7.121 -14.539 7.246 1 94.88 50 LYS B C 1
ATOM 2383 O O . LYS B 1 50 ? 6.781 -15.023 8.328 1 94.88 50 LYS B O 1
ATOM 2388 N N . ALA B 1 51 ? 6.328 -14.328 6.262 1 94.75 51 ALA B N 1
ATOM 2389 C CA . ALA B 1 51 ? 4.914 -14.672 6.395 1 94.75 51 ALA B CA 1
ATOM 2390 C C . ALA B 1 51 ? 4.73 -16.188 6.5 1 94.75 51 ALA B C 1
ATOM 2392 O O . ALA B 1 51 ? 3.914 -16.656 7.297 1 94.75 51 ALA B O 1
ATOM 2393 N N . ILE B 1 52 ? 5.457 -16.891 5.742 1 95.44 52 ILE B N 1
ATOM 2394 C CA . ILE B 1 52 ? 5.383 -18.344 5.789 1 95.44 52 ILE B CA 1
ATOM 2395 C C . ILE B 1 52 ? 5.922 -18.859 7.125 1 95.44 52 ILE B C 1
ATOM 2397 O O . ILE B 1 52 ? 5.359 -19.781 7.719 1 95.44 52 ILE B O 1
ATOM 2401 N N . GLU B 1 53 ? 6.973 -18.203 7.609 1 95 53 GLU B N 1
ATOM 2402 C CA . GLU B 1 53 ? 7.566 -18.578 8.891 1 95 53 GLU B CA 1
ATOM 2403 C C . GLU B 1 53 ? 6.559 -18.422 10.031 1 95 53 GLU B C 1
ATOM 2405 O O . GLU B 1 53 ? 6.527 -19.234 10.953 1 95 53 GLU B O 1
ATOM 2410 N N . ARG B 1 54 ? 5.801 -17.453 9.938 1 92.94 54 ARG B N 1
ATOM 2411 C CA . ARG B 1 54 ? 4.797 -17.219 10.969 1 92.94 54 ARG B CA 1
ATOM 2412 C C . ARG B 1 54 ? 3.74 -18.312 10.961 1 92.94 54 ARG B C 1
ATOM 2414 O O . ARG B 1 54 ? 3.18 -18.656 12.008 1 92.94 54 ARG B O 1
ATOM 2421 N N . GLU B 1 55 ? 3.48 -18.859 9.781 1 91.38 55 GLU B N 1
ATOM 2422 C CA . GLU B 1 55 ? 2.469 -19.906 9.641 1 91.38 55 GLU B CA 1
ATOM 2423 C C . GLU B 1 55 ? 3.029 -21.266 10.023 1 91.38 55 GLU B C 1
ATOM 2425 O O . GLU B 1 55 ? 2.324 -22.094 10.609 1 91.38 55 GLU B O 1
ATOM 2430 N N . THR B 1 56 ? 4.254 -21.531 9.711 1 91.69 56 THR B N 1
ATOM 2431 C CA . THR B 1 56 ? 4.805 -22.875 9.867 1 91.69 56 THR B CA 1
ATOM 2432 C C . THR B 1 56 ? 5.703 -22.938 11.094 1 91.69 56 THR B C 1
ATOM 2434 O O . THR B 1 56 ? 5.957 -24.031 11.625 1 91.69 56 THR B O 1
ATOM 2437 N N . GLY B 1 57 ? 6.281 -21.828 11.508 1 92.06 57 GL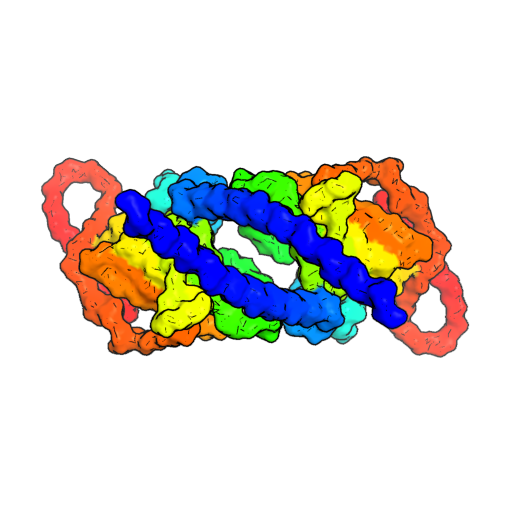Y B N 1
ATOM 2438 C CA . GLY B 1 57 ? 7.207 -21.797 12.625 1 92.06 57 GLY B CA 1
ATOM 2439 C C . GLY B 1 57 ? 8.625 -22.156 12.242 1 92.06 57 GLY B C 1
ATOM 2440 O O . GLY B 1 57 ? 9.492 -22.312 13.102 1 92.06 57 GLY B O 1
ATOM 2441 N N . ARG B 1 58 ? 8.781 -22.359 10.922 1 91.44 58 ARG B N 1
ATOM 2442 C CA . ARG B 1 58 ? 10.109 -22.75 10.461 1 91.44 58 ARG B CA 1
ATOM 2443 C C . ARG B 1 58 ? 10.516 -21.969 9.219 1 91.44 58 ARG B C 1
ATOM 2445 O O . ARG B 1 58 ? 9.656 -21.609 8.406 1 91.44 58 ARG B O 1
ATOM 2452 N N . VAL B 1 59 ? 11.82 -21.781 9.156 1 91.5 59 VAL B N 1
ATOM 2453 C CA . VAL B 1 59 ? 12.375 -21.125 7.98 1 91.5 59 VAL B CA 1
ATOM 2454 C C . VAL B 1 59 ? 13.539 -21.938 7.422 1 91.5 59 VAL B C 1
ATOM 2456 O O . VAL B 1 59 ? 14.344 -22.469 8.18 1 91.5 59 VAL B O 1
ATOM 2459 N N . SER B 1 60 ? 13.539 -21.984 6.129 1 91.5 60 SER B N 1
ATOM 2460 C CA . SER B 1 60 ? 14.602 -22.719 5.457 1 91.5 60 SER B CA 1
ATOM 2461 C C . SER B 1 60 ? 15.953 -22.031 5.637 1 91.5 60 SER B C 1
ATOM 2463 O O . SER B 1 60 ? 16.016 -20.797 5.762 1 91.5 60 SER B O 1
ATOM 2465 N N . LYS B 1 61 ? 16.969 -22.797 5.555 1 91.56 61 LYS B N 1
ATOM 2466 C CA . LYS B 1 61 ? 18.328 -22.281 5.648 1 91.56 61 LYS B CA 1
ATOM 2467 C C . LYS B 1 61 ? 18.766 -21.656 4.332 1 91.56 61 LYS B C 1
ATOM 2469 O O . LYS B 1 61 ? 19.688 -20.828 4.309 1 91.56 61 LYS B O 1
ATOM 2474 N N . HIS B 1 62 ? 18.078 -22.062 3.254 1 91.12 62 HIS B N 1
ATOM 2475 C CA . HIS B 1 62 ? 18.406 -21.5 1.95 1 91.12 62 HIS B CA 1
ATOM 2476 C C . HIS B 1 62 ? 17.875 -20.062 1.828 1 91.12 62 HIS B C 1
ATOM 2478 O O . HIS B 1 62 ? 16.797 -19.75 2.332 1 91.12 62 HIS B O 1
ATOM 2484 N N . ARG B 1 63 ? 18.688 -19.281 1.224 1 86.69 63 ARG B N 1
ATOM 2485 C CA . ARG B 1 63 ? 18.312 -17.875 1.081 1 86.69 63 ARG B CA 1
ATOM 2486 C C . ARG B 1 63 ? 17.672 -17.625 -0.277 1 86.69 63 ARG B C 1
ATOM 2488 O O . ARG B 1 63 ? 17.672 -18.484 -1.15 1 86.69 63 ARG B O 1
ATOM 2495 N N . GLY B 1 64 ? 16.984 -16.562 -0.385 1 89.06 64 GLY B N 1
ATOM 2496 C CA . GLY B 1 64 ? 16.438 -16.125 -1.659 1 89.06 64 GLY B CA 1
ATOM 2497 C C . GLY B 1 64 ? 15.25 -16.938 -2.125 1 89.06 64 GLY B C 1
ATOM 2498 O O . GLY B 1 64 ? 14.445 -17.391 -1.31 1 89.06 64 GLY B O 1
ATOM 2499 N N . TYR B 1 65 ? 15.148 -17.078 -3.412 1 90.88 65 TYR B N 1
ATOM 2500 C CA . TYR B 1 65 ? 14 -17.75 -4.008 1 90.88 65 TYR B CA 1
ATOM 2501 C C . TYR B 1 65 ? 14.016 -19.234 -3.691 1 90.88 65 TYR B C 1
ATOM 2503 O O . TYR B 1 65 ? 12.969 -19.844 -3.461 1 90.88 65 TYR B O 1
ATOM 2511 N N . ASP B 1 66 ? 15.18 -19.766 -3.615 1 91.12 66 ASP B N 1
ATOM 2512 C CA . ASP B 1 66 ? 15.297 -21.172 -3.266 1 91.12 66 ASP B CA 1
ATOM 2513 C C . ASP B 1 66 ? 14.773 -21.438 -1.855 1 91.12 66 ASP B C 1
ATOM 2515 O O . ASP B 1 66 ? 14.148 -22.469 -1.604 1 91.12 66 ASP B O 1
ATOM 2519 N N . GLY B 1 67 ? 15.117 -20.531 -1.035 1 93.38 67 GLY B N 1
ATOM 2520 C CA . GLY B 1 67 ? 14.586 -20.641 0.313 1 93.38 67 GLY B CA 1
ATOM 2521 C C . GLY B 1 67 ? 13.07 -20.547 0.369 1 93.38 67 GLY B C 1
ATOM 2522 O O . GLY B 1 67 ? 12.43 -21.266 1.14 1 93.38 67 GLY B O 1
ATOM 2523 N N . LEU B 1 68 ? 12.562 -19.703 -0.466 1 94.44 68 LEU B N 1
ATOM 2524 C CA . LEU B 1 68 ? 11.117 -19.547 -0.527 1 94.44 68 LEU B CA 1
ATOM 2525 C C . LEU B 1 68 ? 10.453 -20.844 -0.995 1 94.44 68 LEU B C 1
ATOM 2527 O O . LEU B 1 68 ? 9.469 -21.281 -0.397 1 94.44 68 LEU B O 1
ATOM 2531 N N . VAL B 1 69 ? 11 -21.438 -2.02 1 92.88 69 VAL B N 1
ATOM 2532 C CA . VAL B 1 69 ? 10.438 -22.672 -2.568 1 92.88 69 VAL B CA 1
ATOM 2533 C C . VAL B 1 69 ? 10.531 -23.797 -1.532 1 92.88 69 VAL B C 1
ATOM 2535 O O . VAL B 1 69 ? 9.586 -24.562 -1.355 1 92.88 69 VAL B O 1
ATOM 2538 N N . GLU B 1 70 ? 11.594 -23.828 -0.836 1 92.25 70 GLU B N 1
ATOM 2539 C CA . GLU B 1 70 ? 11.758 -24.844 0.196 1 92.25 70 GLU B CA 1
ATOM 2540 C C . GLU B 1 70 ? 10.758 -24.656 1.33 1 92.25 70 GLU B C 1
ATOM 2542 O O . GLU B 1 70 ? 10.211 -25.625 1.862 1 92.25 70 GLU B O 1
ATOM 2547 N N . ASP B 1 71 ? 10.578 -23.438 1.673 1 94.81 71 ASP B N 1
ATOM 2548 C CA . ASP B 1 71 ? 9.578 -23.141 2.695 1 94.81 71 ASP B CA 1
ATOM 2549 C C . ASP B 1 71 ? 8.188 -23.594 2.242 1 94.81 71 ASP B C 1
ATOM 2551 O O . ASP B 1 71 ? 7.406 -24.109 3.043 1 94.81 71 ASP B O 1
ATOM 2555 N N . CYS B 1 72 ? 7.879 -23.406 0.983 1 93.56 72 CYS B N 1
ATOM 2556 C CA . CYS B 1 72 ? 6.59 -23.812 0.442 1 93.56 72 CYS B CA 1
ATOM 2557 C C . CYS B 1 72 ? 6.469 -25.344 0.414 1 93.56 72 CYS B C 1
ATOM 2559 O O . CYS B 1 72 ? 5.391 -25.891 0.664 1 93.56 72 CYS B O 1
ATOM 2561 N N . LYS B 1 73 ? 7.555 -25.953 0.126 1 90 73 LYS B N 1
ATOM 2562 C CA . LYS B 1 73 ? 7.551 -27.406 0.145 1 90 73 LYS B CA 1
ATOM 2563 C C . LYS B 1 73 ? 7.258 -27.938 1.546 1 90 73 LYS B C 1
ATOM 2565 O O . LYS B 1 73 ? 6.551 -28.938 1.703 1 90 73 LYS B O 1
ATOM 2570 N N . TYR B 1 74 ? 7.836 -27.266 2.49 1 90.19 74 TYR B N 1
ATOM 2571 C CA . TYR B 1 74 ? 7.578 -27.641 3.875 1 90.19 74 TYR B CA 1
ATOM 2572 C C . TYR B 1 74 ? 6.102 -27.484 4.219 1 90.19 74 TYR B C 1
ATOM 2574 O O . TYR B 1 74 ? 5.52 -28.328 4.891 1 90.19 74 TYR B O 1
ATOM 2582 N N . LEU B 1 75 ? 5.523 -26.422 3.762 1 91.25 75 LEU B N 1
ATOM 2583 C CA . LEU B 1 75 ? 4.105 -26.172 3.994 1 91.25 75 LEU B CA 1
ATOM 2584 C C . LEU B 1 75 ? 3.242 -27.234 3.34 1 91.25 75 LEU B C 1
ATOM 2586 O O . LEU B 1 75 ? 2.246 -27.672 3.918 1 91.25 75 LEU B O 1
ATOM 2590 N N . GLN B 1 76 ? 3.623 -27.656 2.221 1 89.12 76 GLN B N 1
ATOM 2591 C CA . GLN B 1 76 ? 2.885 -28.672 1.49 1 89.12 76 GLN B CA 1
ATOM 2592 C C . GLN B 1 76 ? 3.012 -30.031 2.174 1 89.12 76 GLN B C 1
ATOM 2594 O O . GLN B 1 76 ? 2.045 -30.797 2.234 1 89.12 76 GLN B O 1
ATOM 2599 N N . LYS B 1 77 ? 4.129 -30.328 2.727 1 84.56 77 LYS B N 1
ATOM 2600 C CA . LYS B 1 77 ? 4.426 -31.641 3.293 1 84.56 77 LYS B CA 1
ATOM 2601 C C . LYS B 1 77 ? 3.672 -31.859 4.602 1 84.56 77 LYS B C 1
ATOM 2603 O O . LYS B 1 77 ? 3.209 -32.969 4.883 1 84.56 77 LYS B O 1
ATOM 2608 N N . TYR B 1 78 ? 3.43 -30.844 5.309 1 87 78 TYR B N 1
ATOM 2609 C CA . TYR B 1 78 ? 2.965 -31.047 6.676 1 87 78 TYR B CA 1
ATOM 2610 C C . TYR B 1 78 ? 1.524 -30.578 6.84 1 87 78 TYR B C 1
ATOM 2612 O O . TYR B 1 78 ? 0.968 -30.625 7.938 1 87 78 TYR B O 1
ATOM 2620 N N . ARG B 1 79 ? 0.947 -30.188 5.781 1 88 79 ARG B N 1
ATOM 2621 C CA . ARG B 1 79 ? -0.434 -29.719 5.859 1 88 79 ARG B CA 1
ATOM 2622 C C . ARG B 1 79 ? -1.297 -30.391 4.789 1 88 79 ARG B C 1
ATOM 2624 O O . ARG B 1 79 ? -0.805 -30.734 3.713 1 88 79 ARG B O 1
ATOM 2631 N N . SER B 1 80 ? -2.518 -30.562 5.137 1 87.94 80 SER B N 1
ATOM 2632 C CA . SER B 1 80 ? -3.48 -31.062 4.16 1 87.94 80 SER B CA 1
ATOM 2633 C C . SER B 1 80 ? -3.789 -30 3.105 1 87.94 80 SER B C 1
ATOM 2635 O O . SER B 1 80 ? -3.531 -28.812 3.316 1 87.94 80 SER B O 1
ATOM 2637 N N . PRO B 1 81 ? -4.289 -30.438 1.976 1 88 81 PRO B N 1
ATOM 2638 C CA . PRO B 1 81 ? -4.598 -29.484 0.911 1 88 81 PRO B CA 1
ATOM 2639 C C . PRO B 1 81 ? -5.512 -28.344 1.381 1 88 81 PRO B C 1
ATOM 2641 O O . PRO B 1 81 ? -5.281 -27.188 1.042 1 88 81 PRO B O 1
ATOM 2644 N N . VAL B 1 82 ? -6.488 -28.688 2.186 1 90.12 82 VAL B N 1
ATOM 2645 C CA . VAL B 1 82 ? -7.418 -27.688 2.684 1 90.12 82 VAL B CA 1
ATOM 2646 C C . VAL B 1 82 ? -6.688 -26.719 3.617 1 90.12 82 VAL B C 1
ATOM 2648 O O . VAL B 1 82 ? -6.891 -25.5 3.545 1 90.12 82 VAL B O 1
ATOM 2651 N N . GLU B 1 83 ? -5.812 -27.281 4.383 1 93.44 83 GLU B N 1
ATOM 2652 C CA . GLU B 1 83 ? -5.051 -26.453 5.316 1 93.44 83 GLU B CA 1
ATOM 2653 C C . GLU B 1 83 ? -4.023 -25.594 4.582 1 93.44 83 GLU B C 1
ATOM 2655 O O . GLU B 1 83 ? -3.738 -24.469 4.996 1 93.44 83 GLU B O 1
ATOM 2660 N N . GLN B 1 84 ? -3.471 -26.172 3.508 1 93.5 84 GLN B N 1
ATOM 2661 C CA . GLN B 1 84 ? -2.525 -25.406 2.697 1 93.5 84 GLN B CA 1
ATOM 2662 C C . GLN B 1 84 ? -3.18 -24.156 2.117 1 93.5 84 GLN B C 1
ATOM 2664 O O . GLN B 1 84 ? -2.639 -23.062 2.236 1 93.5 84 GLN B O 1
ATOM 2669 N N . ARG B 1 85 ? -4.34 -24.391 1.625 1 94.69 85 ARG B N 1
ATOM 2670 C CA . ARG B 1 85 ? -5.062 -23.281 1.019 1 94.69 85 ARG B CA 1
ATOM 2671 C C . ARG B 1 85 ? -5.383 -22.203 2.055 1 94.69 85 ARG B C 1
ATOM 2673 O O . ARG B 1 85 ? -5.207 -21.016 1.797 1 94.69 85 ARG B O 1
ATOM 2680 N N . ALA B 1 86 ? -5.797 -22.656 3.199 1 96.19 86 ALA B N 1
ATOM 2681 C CA . ALA B 1 86 ? -6.129 -21.719 4.27 1 96.19 86 ALA B CA 1
ATOM 2682 C C . ALA B 1 86 ? -4.887 -20.969 4.746 1 96.19 86 ALA B C 1
ATOM 2684 O O . ALA B 1 86 ? -4.949 -19.766 5.02 1 96.19 86 ALA B O 1
ATOM 2685 N N . ALA B 1 87 ? -3.799 -21.688 4.801 1 96.12 87 ALA B N 1
ATOM 2686 C CA . ALA B 1 87 ? -2.547 -21.078 5.223 1 96.12 87 ALA B CA 1
ATOM 2687 C C . ALA B 1 87 ? -2.102 -20 4.227 1 96.12 87 ALA B C 1
ATOM 2689 O O . ALA B 1 87 ? -1.671 -18.922 4.621 1 96.12 87 ALA B O 1
ATOM 2690 N N . VAL B 1 88 ? -2.186 -20.281 2.971 1 97 88 VAL B N 1
ATOM 2691 C CA . VAL B 1 88 ? -1.761 -19.344 1.945 1 97 88 VAL B CA 1
ATOM 2692 C C . VAL B 1 88 ? -2.678 -18.125 1.955 1 97 88 VAL B C 1
ATOM 2694 O O . VAL B 1 88 ? -2.221 -16.984 1.774 1 97 88 VAL B O 1
ATOM 2697 N N . CYS B 1 89 ? -3.941 -18.344 2.209 1 97.12 89 CYS B N 1
ATOM 2698 C CA . CYS B 1 89 ? -4.855 -17.203 2.324 1 97.12 89 CYS B CA 1
ATOM 2699 C C . CYS B 1 89 ? -4.441 -16.297 3.469 1 97.12 89 CYS B C 1
ATOM 2701 O O . CYS B 1 89 ? -4.473 -15.07 3.33 1 97.12 89 CYS B O 1
ATOM 2703 N N . ARG B 1 90 ? -4.039 -16.938 4.551 1 96.38 90 ARG B N 1
ATOM 2704 C CA . ARG B 1 90 ? -3.586 -16.141 5.688 1 96.38 90 ARG B CA 1
ATOM 2705 C C . ARG B 1 90 ? -2.291 -15.406 5.359 1 96.38 90 ARG B C 1
ATOM 2707 O O . ARG B 1 90 ? -2.094 -14.266 5.781 1 96.38 90 ARG B O 1
ATOM 2714 N N . ILE B 1 91 ? -1.461 -16.031 4.578 1 95.94 91 ILE B N 1
ATOM 2715 C CA . ILE B 1 91 ? -0.201 -15.422 4.172 1 95.94 91 ILE B CA 1
ATOM 2716 C C . ILE B 1 91 ? -0.479 -14.211 3.277 1 95.94 91 ILE B C 1
ATOM 2718 O O . ILE B 1 91 ? 0.063 -13.125 3.502 1 95.94 91 ILE B O 1
ATOM 2722 N N . ILE B 1 92 ? -1.333 -14.391 2.283 1 96.69 92 ILE B N 1
ATOM 2723 C CA . ILE B 1 92 ? -1.684 -13.305 1.377 1 96.69 92 ILE B CA 1
ATOM 2724 C C . ILE B 1 92 ? -2.338 -12.172 2.16 1 96.69 92 ILE B C 1
ATOM 2726 O O . ILE B 1 92 ? -2.029 -10.992 1.942 1 96.69 92 ILE B O 1
ATOM 2730 N N . SER B 1 93 ? -3.176 -12.562 3.076 1 94.5 93 SER B N 1
ATOM 2731 C CA . SER B 1 93 ? -3.846 -11.562 3.91 1 94.5 93 SER B CA 1
ATOM 2732 C C . SER B 1 93 ? -2.84 -10.75 4.719 1 94.5 93 SER B C 1
ATOM 2734 O O . SER B 1 93 ? -2.998 -9.539 4.875 1 94.5 93 SER B O 1
ATOM 2736 N N . SER B 1 94 ? -1.835 -11.461 5.207 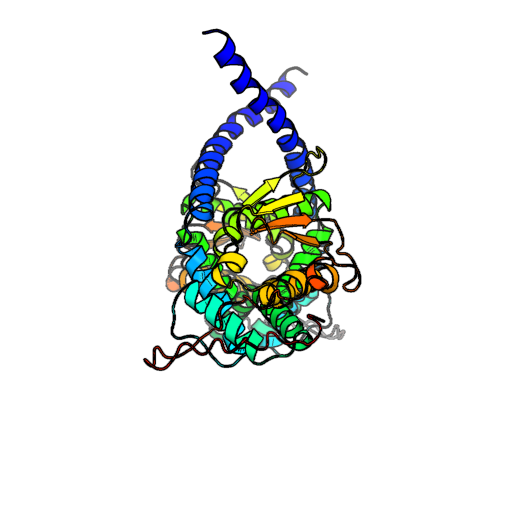1 92 94 SER B N 1
ATOM 2737 C CA . SER B 1 94 ? -0.788 -10.781 5.961 1 92 94 SER B CA 1
ATOM 2738 C C . SER B 1 94 ? -0.003 -9.82 5.074 1 92 94 SER B C 1
ATOM 2740 O O . SER B 1 94 ? 0.303 -8.695 5.484 1 92 94 SER B O 1
ATOM 2742 N N . LEU B 1 95 ? 0.249 -10.234 3.896 1 92.25 95 LEU B N 1
ATOM 2743 C CA . LEU B 1 95 ? 1.016 -9.414 2.965 1 92.25 95 LEU B CA 1
ATOM 2744 C C . LEU B 1 95 ? 0.198 -8.219 2.494 1 92.25 95 LEU B C 1
ATOM 2746 O O . LEU B 1 95 ? 0.758 -7.168 2.172 1 92.25 95 LEU B O 1
ATOM 2750 N N . PHE B 1 96 ? -1.086 -8.336 2.504 1 92.44 96 PHE B N 1
ATOM 2751 C CA . PHE B 1 96 ? -1.995 -7.238 2.186 1 92.44 96 PHE B CA 1
ATOM 2752 C C . PHE B 1 96 ? -2.232 -6.359 3.408 1 92.44 96 PHE B C 1
ATOM 2754 O O . PHE B 1 96 ? -3.061 -5.449 3.373 1 92.44 96 PHE B O 1
ATOM 2761 N N . CYS B 1 97 ? -1.579 -6.641 4.461 1 91.56 97 CYS B N 1
ATOM 2762 C CA . CYS B 1 97 ? -1.704 -5.867 5.691 1 91.56 97 CYS B CA 1
ATOM 2763 C C . CYS B 1 97 ? -3.152 -5.824 6.164 1 91.56 97 CYS B C 1
ATOM 2765 O O . CYS B 1 97 ? -3.672 -4.754 6.488 1 91.56 97 CYS B O 1
ATOM 2767 N N . ALA B 1 98 ? -3.77 -7.008 6.082 1 89.38 98 ALA B N 1
ATOM 2768 C CA . ALA B 1 98 ? -5.152 -7.07 6.547 1 89.38 98 ALA B CA 1
ATOM 2769 C C . ALA B 1 98 ? -5.266 -6.586 7.988 1 89.38 98 ALA B C 1
ATOM 2771 O O . ALA B 1 98 ? -4.379 -6.844 8.812 1 89.38 98 ALA B O 1
ATOM 2772 N N . PRO B 1 99 ? -6.27 -5.734 8.352 1 88.81 99 PRO B N 1
ATOM 2773 C CA . PRO B 1 99 ? -7.438 -5.406 7.527 1 88.81 99 PRO B CA 1
ATOM 2774 C C . PRO B 1 99 ? -7.254 -4.117 6.73 1 88.81 99 PRO B C 1
ATOM 2776 O O . PRO B 1 99 ? -8.047 -3.828 5.832 1 88.81 99 PRO B O 1
ATOM 2779 N N . VAL B 1 100 ? -6.195 -3.426 6.973 1 88.69 100 VAL B N 1
ATOM 2780 C CA . VAL B 1 100 ? -6 -2.1 6.395 1 88.69 100 VAL B CA 1
ATOM 2781 C C . VAL B 1 100 ? -5.902 -2.205 4.875 1 88.69 100 VAL B C 1
ATOM 2783 O O . VAL B 1 100 ? -6.648 -1.539 4.152 1 88.69 100 VAL B O 1
ATOM 2786 N N . GLY B 1 101 ? -5.082 -3.096 4.453 1 92.31 101 GLY B N 1
ATOM 2787 C CA . GLY B 1 101 ? -4.855 -3.232 3.023 1 92.31 101 GLY B CA 1
ATOM 2788 C C . GLY B 1 101 ? -6.09 -3.688 2.268 1 92.31 101 GLY B C 1
ATOM 2789 O O . GLY B 1 101 ? -6.344 -3.229 1.15 1 92.31 101 GLY B O 1
ATOM 2790 N N . ILE B 1 102 ? -6.859 -4.523 2.852 1 93.06 102 ILE B N 1
ATOM 2791 C CA . ILE B 1 102 ? -8.055 -5.062 2.217 1 93.06 102 ILE B CA 1
ATOM 2792 C C . ILE B 1 102 ? -9.125 -3.973 2.111 1 93.06 102 ILE B C 1
ATOM 2794 O O . ILE B 1 102 ? -9.727 -3.789 1.053 1 93.06 102 ILE B O 1
ATOM 2798 N N . GLN B 1 103 ? -9.297 -3.223 3.182 1 90.5 103 GLN B N 1
ATOM 2799 C CA . GLN B 1 103 ? -10.281 -2.146 3.186 1 90.5 103 GLN B CA 1
ATOM 2800 C C . GLN B 1 103 ? -9.906 -1.054 2.188 1 90.5 103 GLN B C 1
ATOM 2802 O O . GLN B 1 103 ? -10.773 -0.514 1.494 1 90.5 103 GLN B O 1
ATOM 2807 N N . LEU B 1 104 ? -8.648 -0.782 2.154 1 89.25 104 LEU B N 1
ATOM 2808 C CA . LEU B 1 104 ? -8.18 0.231 1.215 1 89.25 104 LEU B CA 1
ATOM 2809 C C . LEU B 1 104 ? -8.391 -0.226 -0.225 1 89.25 104 LEU B C 1
ATOM 2811 O O . LEU B 1 104 ? -8.828 0.554 -1.07 1 89.25 104 LEU B O 1
ATOM 2815 N N . PHE B 1 105 ? -8.109 -1.511 -0.479 1 92.5 105 PHE B N 1
ATOM 2816 C CA . PHE B 1 105 ? -8.297 -2.055 -1.819 1 92.5 105 PHE B CA 1
ATOM 2817 C C . PHE B 1 105 ? -9.758 -1.986 -2.234 1 92.5 105 PHE B C 1
ATOM 2819 O O . PHE B 1 105 ? -10.078 -1.535 -3.338 1 92.5 105 PHE B O 1
ATOM 2826 N N . ARG B 1 106 ? -10.602 -2.328 -1.363 1 91 106 ARG B N 1
ATOM 2827 C CA . ARG B 1 106 ? -12.031 -2.312 -1.649 1 91 106 ARG B CA 1
ATOM 2828 C C . ARG B 1 106 ? -12.531 -0.889 -1.868 1 91 106 ARG B C 1
ATOM 2830 O O . ARG B 1 106 ? -13.375 -0.647 -2.74 1 91 106 ARG B O 1
ATOM 2837 N N . SER B 1 107 ? -12.031 0.018 -1.125 1 86.81 107 SER B N 1
ATOM 2838 C CA . SER B 1 107 ? -12.414 1.416 -1.285 1 86.81 107 SER B CA 1
ATOM 2839 C C . SER B 1 107 ? -11.945 1.969 -2.627 1 86.81 107 SER B C 1
ATOM 2841 O O . SER B 1 107 ? -12.648 2.756 -3.26 1 86.81 107 SER B O 1
ATOM 2843 N N . LEU B 1 108 ? -10.766 1.556 -2.994 1 86.75 108 LEU B N 1
ATOM 2844 C CA . LEU B 1 108 ? -10.234 1.987 -4.281 1 86.75 108 LEU B CA 1
ATOM 2845 C C . LEU B 1 108 ? -11.086 1.455 -5.426 1 86.75 108 LEU B C 1
ATOM 2847 O O . LEU B 1 108 ? -11.32 2.158 -6.414 1 86.75 108 LEU B O 1
ATOM 2851 N N . LEU B 1 109 ? -11.562 0.233 -5.258 1 86.5 109 LEU B N 1
ATOM 2852 C CA . LEU B 1 109 ? -12.43 -0.353 -6.273 1 86.5 109 LEU B CA 1
ATOM 2853 C C . LEU B 1 109 ? -13.734 0.428 -6.391 1 86.5 109 LEU B C 1
ATOM 2855 O O . LEU B 1 109 ? -14.344 0.467 -7.457 1 86.5 109 LEU B O 1
ATOM 2859 N N . GLY B 1 110 ? -14.125 1.062 -5.336 1 79.06 110 GLY B N 1
ATOM 2860 C CA . GLY B 1 110 ? -15.359 1.825 -5.316 1 79.06 110 GLY B CA 1
ATOM 2861 C C . GLY B 1 110 ? -15.242 3.166 -6.016 1 79.06 110 GLY B C 1
ATOM 2862 O O . GLY B 1 110 ? -16.25 3.729 -6.461 1 79.06 110 GLY B O 1
ATOM 2863 N N . ILE B 1 111 ? -14.039 3.617 -6.223 1 76.19 111 ILE B N 1
ATOM 2864 C CA . ILE B 1 111 ? -13.859 4.969 -6.742 1 76.19 111 ILE B CA 1
ATOM 2865 C C . ILE B 1 111 ? -13.531 4.906 -8.234 1 76.19 111 ILE B C 1
ATOM 2867 O O . ILE B 1 111 ? -13.758 5.871 -8.969 1 76.19 111 ILE B O 1
ATOM 2871 N N . MET B 1 112 ? -13.07 3.773 -8.688 1 81.88 112 MET B N 1
ATOM 2872 C CA . MET B 1 112 ? -12.648 3.697 -10.086 1 81.88 112 MET B CA 1
ATOM 2873 C C . MET B 1 112 ? -13.508 2.709 -10.859 1 81.88 112 MET B C 1
ATOM 2875 O O . MET B 1 112 ? -14.039 1.756 -10.289 1 81.88 112 MET B O 1
ATOM 2879 N N . PRO B 1 113 ? -13.648 3.027 -12.148 1 83.62 113 PRO B N 1
ATOM 2880 C CA . PRO B 1 113 ? -14.328 2.02 -12.961 1 83.62 113 PRO B CA 1
ATOM 2881 C C . PRO B 1 113 ? -13.617 0.668 -12.945 1 83.62 113 PRO B C 1
ATOM 2883 O O . PRO B 1 113 ? -12.383 0.615 -12.914 1 83.62 113 PRO B O 1
ATOM 2886 N N . VAL B 1 114 ? -14.414 -0.312 -12.984 1 85.5 114 VAL B N 1
ATOM 2887 C CA . VAL B 1 114 ? -13.906 -1.67 -12.828 1 85.5 114 VAL B CA 1
ATOM 2888 C C . VAL B 1 114 ? -12.93 -1.996 -13.953 1 85.5 114 VAL B C 1
ATOM 2890 O O . VAL B 1 114 ? -11.969 -2.746 -13.758 1 85.5 114 VAL B O 1
ATOM 2893 N N . THR B 1 115 ? -13.117 -1.454 -15.141 1 86.44 115 THR B N 1
ATOM 2894 C CA . THR B 1 115 ? -12.234 -1.711 -16.266 1 86.44 115 THR B CA 1
ATOM 2895 C C . THR B 1 115 ? -10.828 -1.186 -15.992 1 86.44 115 THR B C 1
ATOM 2897 O O . THR B 1 115 ? -9.836 -1.815 -16.359 1 86.44 115 THR B O 1
ATOM 2900 N N . TRP B 1 116 ? -10.836 -0.13 -15.281 1 86.88 116 TRP B N 1
ATOM 2901 C CA . TRP B 1 116 ? -9.547 0.442 -14.906 1 86.88 116 TRP B CA 1
ATOM 2902 C C . TRP B 1 116 ? -8.867 -0.406 -13.836 1 86.88 116 TRP B C 1
ATOM 2904 O O . TRP B 1 116 ? -7.641 -0.547 -13.836 1 86.88 116 TRP B O 1
ATOM 2914 N N . ALA B 1 117 ? -9.719 -0.828 -12.992 1 89.81 117 ALA B N 1
ATOM 2915 C CA . ALA B 1 117 ? -9.164 -1.669 -11.93 1 89.81 117 ALA B CA 1
ATOM 2916 C C . ALA B 1 117 ? -8.508 -2.92 -12.508 1 89.81 117 ALA B C 1
ATOM 2918 O O . ALA B 1 117 ? -7.426 -3.318 -12.078 1 89.81 117 ALA B O 1
ATOM 2919 N N . TYR B 1 118 ? -9.125 -3.467 -13.484 1 93.31 118 TYR B N 1
ATOM 2920 C CA . TYR B 1 118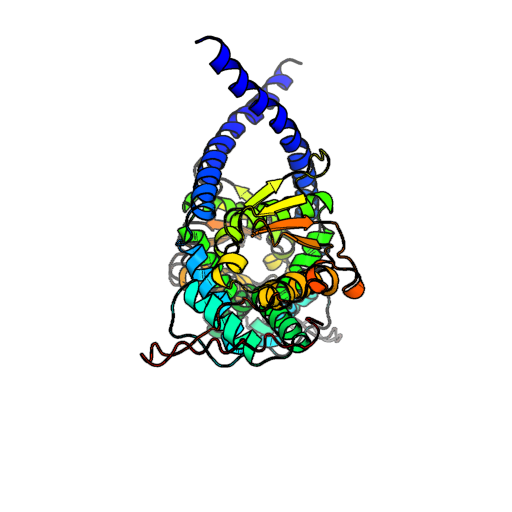 ? -8.562 -4.645 -14.141 1 93.31 118 TYR B CA 1
ATOM 2921 C C . TYR B 1 118 ? -7.27 -4.297 -14.867 1 93.31 118 TYR B C 1
ATOM 2923 O O . TYR B 1 118 ? -6.281 -5.031 -14.758 1 93.31 118 TYR B O 1
ATOM 2931 N N . HIS B 1 119 ? -7.289 -3.188 -15.539 1 91.94 119 HIS B N 1
ATOM 2932 C CA . HIS B 1 119 ? -6.117 -2.74 -16.281 1 91.94 119 HIS B CA 1
ATOM 2933 C C . HIS B 1 119 ? -4.941 -2.471 -15.352 1 91.94 119 HIS B C 1
ATOM 2935 O O . HIS B 1 119 ? -3.824 -2.918 -15.609 1 91.94 119 HIS B O 1
ATOM 2941 N N . LEU B 1 120 ? -5.188 -1.823 -14.258 1 89.19 120 LEU B N 1
ATOM 2942 C CA . LEU B 1 120 ? -4.129 -1.486 -13.305 1 89.19 120 LEU B CA 1
ATOM 2943 C C . LEU B 1 120 ? -3.588 -2.74 -12.633 1 89.19 120 LEU B C 1
ATOM 2945 O O . LEU B 1 120 ? -2.385 -2.846 -12.383 1 89.19 120 LEU B O 1
ATOM 2949 N N . SER B 1 121 ? -4.547 -3.631 -12.398 1 94.06 121 SER B N 1
ATOM 2950 C CA . SER B 1 121 ? -4.113 -4.875 -11.766 1 94.06 121 SER B CA 1
ATOM 2951 C C . SER B 1 121 ? -3.213 -5.684 -12.695 1 94.06 121 SER B C 1
ATOM 2953 O O . SER B 1 121 ? -2.223 -6.266 -12.25 1 94.06 121 SER B O 1
ATOM 2955 N N . ALA B 1 122 ? -3.521 -5.672 -13.914 1 94 122 ALA B N 1
ATOM 2956 C CA . ALA B 1 122 ? -2.713 -6.402 -14.891 1 94 122 ALA B CA 1
ATOM 2957 C C . ALA B 1 122 ? -1.324 -5.781 -15.023 1 94 122 ALA B C 1
ATOM 2959 O O . ALA B 1 122 ? -0.316 -6.488 -15 1 94 122 ALA B O 1
ATOM 2960 N N . ILE B 1 123 ? -1.309 -4.492 -15.078 1 87.62 123 ILE B N 1
ATOM 2961 C CA . ILE B 1 123 ? -0.042 -3.775 -15.195 1 87.62 123 ILE B CA 1
ATOM 2962 C C . ILE B 1 123 ? 0.778 -3.967 -13.922 1 87.62 123 ILE B C 1
ATOM 2964 O O . ILE B 1 123 ? 1.988 -4.195 -13.984 1 87.62 123 ILE B O 1
ATOM 2968 N N . PHE B 1 124 ? 0.092 -3.912 -12.883 1 90.12 124 PHE B N 1
ATOM 2969 C CA . PHE B 1 124 ? 0.753 -4.098 -11.602 1 90.12 124 PHE B CA 1
ATOM 2970 C C . PHE B 1 124 ? 1.379 -5.484 -11.508 1 90.12 124 PHE B C 1
ATOM 2972 O O . PHE B 1 124 ? 2.527 -5.625 -11.078 1 90.12 124 PHE B O 1
ATOM 2979 N N . THR B 1 125 ? 0.624 -6.473 -11.867 1 91.75 125 THR B N 1
ATOM 2980 C CA . THR B 1 125 ? 1.115 -7.848 -11.812 1 91.75 125 THR B CA 1
ATOM 2981 C C . THR B 1 125 ? 2.359 -8.008 -12.68 1 91.75 125 THR B C 1
ATOM 2983 O O . THR B 1 125 ? 3.342 -8.617 -12.258 1 91.75 125 THR B O 1
ATOM 2986 N N . GLN B 1 126 ? 2.299 -7.469 -13.844 1 88.94 126 GLN B N 1
ATOM 2987 C CA . GLN B 1 126 ? 3.416 -7.562 -14.773 1 88.94 126 GLN B CA 1
ATOM 2988 C C . GLN B 1 126 ? 4.668 -6.91 -14.195 1 88.94 126 GLN B C 1
ATOM 2990 O O . GLN B 1 126 ? 5.777 -7.426 -14.367 1 88.94 126 GLN B O 1
ATOM 2995 N N . VAL B 1 127 ? 4.477 -5.883 -13.461 1 82.81 127 VAL B N 1
ATOM 2996 C CA . VAL B 1 127 ? 5.617 -5.086 -13.023 1 82.81 127 VAL B CA 1
ATOM 2997 C C . VAL B 1 127 ? 6.121 -5.609 -11.68 1 82.81 127 VAL B C 1
ATOM 2999 O O . VAL B 1 127 ? 7.332 -5.672 -11.445 1 82.81 127 VAL B O 1
ATOM 3002 N N . PHE B 1 128 ? 5.273 -6.137 -10.898 1 85 128 PHE B N 1
ATOM 3003 C CA . PHE B 1 128 ? 5.648 -6.316 -9.5 1 85 128 PHE B CA 1
ATOM 3004 C C . PHE B 1 128 ? 5.84 -7.793 -9.172 1 85 128 PHE B C 1
ATOM 3006 O O . PHE B 1 128 ? 6.457 -8.141 -8.164 1 85 128 PHE B O 1
ATOM 3013 N N . PHE B 1 129 ? 5.438 -8.719 -10.023 1 89.62 129 PHE B N 1
ATOM 3014 C CA . PHE B 1 129 ? 5.457 -10.102 -9.562 1 89.62 129 PHE B CA 1
ATOM 3015 C C . PHE B 1 129 ? 6.355 -10.961 -10.445 1 89.62 129 PHE B C 1
ATOM 3017 O O . PHE B 1 129 ? 6.316 -12.188 -10.383 1 89.62 129 PHE B O 1
ATOM 3024 N N . GLN B 1 130 ? 7.164 -10.344 -11.227 1 87 130 GLN B N 1
ATOM 3025 C CA . GLN B 1 130 ? 8.055 -11.102 -12.094 1 87 130 GLN B CA 1
ATOM 3026 C C . GLN B 1 130 ? 9.078 -11.891 -11.281 1 87 130 GLN B C 1
ATOM 3028 O O . GLN B 1 130 ? 9.508 -12.969 -11.695 1 87 130 GLN B O 1
ATOM 3033 N N . TRP B 1 131 ? 9.422 -11.328 -10.18 1 86.5 131 TRP B N 1
ATOM 3034 C CA . TRP B 1 131 ? 10.383 -12.031 -9.336 1 86.5 131 TRP B CA 1
ATOM 3035 C C . TRP B 1 131 ? 9.797 -13.352 -8.836 1 86.5 131 TRP B C 1
ATOM 3037 O O . TRP B 1 131 ? 10.531 -14.305 -8.57 1 86.5 131 TRP B O 1
ATOM 3047 N N . LEU B 1 132 ? 8.562 -13.445 -8.688 1 90.19 132 LEU B N 1
ATOM 3048 C CA . LEU B 1 132 ? 7.891 -14.617 -8.133 1 90.19 132 LEU B CA 1
ATOM 3049 C C . LEU B 1 132 ? 7.559 -15.625 -9.234 1 90.19 132 LEU B C 1
ATOM 3051 O O . LEU B 1 132 ? 7.848 -16.812 -9.102 1 90.19 132 LEU B O 1
ATOM 3055 N N . VAL B 1 133 ? 6.965 -15.133 -10.336 1 92.56 133 VAL B N 1
ATOM 3056 C CA . VAL B 1 133 ? 6.387 -16.047 -11.32 1 92.56 133 VAL B CA 1
ATOM 3057 C C . VAL B 1 133 ? 7.246 -16.062 -12.578 1 92.56 133 VAL B C 1
ATOM 3059 O O . VAL B 1 133 ? 7.109 -16.953 -13.422 1 92.56 133 VAL B O 1
ATOM 3062 N N . GLY B 1 134 ? 8.102 -15.125 -12.781 1 88.38 134 GLY B N 1
ATOM 3063 C CA . GLY B 1 134 ? 8.898 -15.047 -13.992 1 88.38 134 GLY B CA 1
ATOM 3064 C C . GLY B 1 134 ? 8.359 -14.047 -15 1 88.38 134 GLY B C 1
ATOM 3065 O O . GLY B 1 134 ? 7.473 -13.25 -14.68 1 88.38 134 GLY B O 1
ATOM 3066 N N . PRO B 1 135 ? 8.945 -14.102 -16.141 1 89.12 135 PRO B N 1
ATOM 3067 C CA . PRO B 1 135 ? 8.531 -13.141 -17.172 1 89.12 135 PRO B CA 1
ATOM 3068 C C . PRO B 1 135 ? 7.047 -13.242 -17.516 1 89.12 135 PRO B C 1
ATOM 3070 O O . PRO B 1 135 ? 6.543 -14.344 -17.75 1 89.12 135 PRO B O 1
ATOM 3073 N N . CYS B 1 136 ? 6.371 -12.07 -17.422 1 92.06 136 CYS B N 1
ATOM 3074 C CA . CYS B 1 136 ? 4.941 -12.016 -17.703 1 92.06 136 CYS B CA 1
ATOM 3075 C C . CYS B 1 136 ? 4.574 -10.719 -18.422 1 92.06 136 CYS B C 1
ATOM 3077 O O . CYS B 1 136 ? 5.285 -9.719 -18.297 1 92.06 136 CYS B O 1
ATOM 3079 N N . GLN B 1 137 ? 3.529 -10.805 -19.219 1 91.62 137 GLN B N 1
ATOM 3080 C CA . GLN B 1 137 ? 3.109 -9.656 -20.016 1 91.62 137 GLN B CA 1
ATOM 3081 C C . GLN B 1 137 ? 1.604 -9.438 -19.906 1 91.62 137 GLN B C 1
ATOM 3083 O O . GLN B 1 137 ? 0.822 -10.375 -20.047 1 91.62 137 GLN B O 1
ATOM 3088 N N . ALA B 1 138 ? 1.333 -8.195 -19.609 1 93.94 138 ALA B N 1
ATOM 3089 C CA . ALA B 1 138 ? -0.079 -7.824 -19.625 1 93.94 138 ALA B CA 1
ATOM 3090 C C . ALA B 1 138 ? -0.598 -7.688 -21.047 1 93.94 138 ALA B C 1
ATOM 3092 O O . ALA B 1 138 ? 0.104 -7.176 -21.922 1 93.94 138 ALA B O 1
ATOM 3093 N N . HIS B 1 139 ? -1.746 -8.234 -21.297 1 93.12 139 HIS B N 1
ATOM 3094 C CA . HIS B 1 139 ? -2.305 -8.164 -22.641 1 93.12 139 HIS B CA 1
ATOM 3095 C C . HIS B 1 139 ? -3.816 -7.965 -22.594 1 93.12 139 HIS B C 1
ATOM 3097 O O . HIS B 1 139 ? -4.453 -8.219 -21.578 1 93.12 139 HIS B O 1
ATOM 3103 N N . ALA B 1 140 ? -4.328 -7.496 -23.688 1 92.62 140 ALA B N 1
ATOM 3104 C CA . ALA B 1 140 ? -5.77 -7.301 -23.812 1 92.62 140 ALA B CA 1
ATOM 3105 C C . ALA B 1 140 ? -6.457 -8.586 -24.281 1 92.62 140 ALA B C 1
ATOM 3107 O O . ALA B 1 140 ? -5.906 -9.328 -25.078 1 92.62 140 ALA B O 1
ATOM 3108 N N . ILE B 1 141 ? -7.551 -8.75 -23.656 1 88.25 141 ILE B N 1
ATOM 3109 C CA . ILE B 1 141 ? -8.336 -9.914 -24.047 1 88.25 141 ILE B CA 1
ATOM 3110 C C . ILE B 1 141 ? -9.383 -9.508 -25.094 1 88.25 141 ILE B C 1
ATOM 3112 O O . ILE B 1 141 ? -10.086 -8.508 -24.906 1 88.25 141 ILE B O 1
ATOM 3116 N N . HIS B 1 142 ? -9.547 -10.305 -26.188 1 82.5 142 HIS B N 1
ATOM 3117 C CA . HIS B 1 142 ? -10.516 -10.125 -27.266 1 82.5 142 HIS B CA 1
ATOM 3118 C C . HIS B 1 142 ? -10.445 -8.719 -27.844 1 82.5 142 HIS B C 1
ATOM 3120 O O . HIS B 1 142 ? -11.477 -8.078 -28.062 1 82.5 142 HIS B O 1
ATOM 3126 N N . ASN B 1 143 ? -9.43 -8.094 -27.891 1 75.38 143 ASN B N 1
ATOM 3127 C CA . ASN B 1 143 ? -9.195 -6.82 -28.562 1 75.38 143 ASN B CA 1
ATOM 3128 C C . ASN B 1 143 ? -9.789 -5.656 -27.781 1 75.38 143 ASN B C 1
ATOM 3130 O O . ASN B 1 143 ? -10.312 -4.707 -28.359 1 75.38 143 ASN B O 1
ATOM 3134 N N . GLU B 1 144 ? -9.797 -5.949 -26.547 1 80 144 GLU B N 1
ATOM 3135 C CA . GLU B 1 144 ? -10.211 -4.836 -25.703 1 80 144 GLU B CA 1
ATOM 3136 C C . GLU B 1 144 ? -9.102 -3.797 -25.562 1 80 144 GLU B C 1
ATOM 3138 O O . GLU B 1 144 ? -7.945 -4.078 -25.875 1 80 144 GLU B O 1
ATOM 3143 N N . THR B 1 145 ? -9.5 -2.645 -25.281 1 79.75 145 THR B N 1
ATOM 3144 C CA . THR B 1 145 ? -8.547 -1.554 -25.109 1 79.75 145 THR B CA 1
ATOM 3145 C C . THR B 1 145 ? -7.785 -1.709 -23.797 1 79.75 145 THR B C 1
ATOM 3147 O O . THR B 1 145 ? -6.574 -1.483 -23.734 1 79.75 145 THR B O 1
ATOM 3150 N N . PHE B 1 146 ? -8.477 -2.248 -22.812 1 86.44 146 PHE B N 1
ATOM 3151 C CA . PHE B 1 146 ? -7.844 -2.375 -21.5 1 86.44 146 PHE B CA 1
ATOM 3152 C C . PHE B 1 146 ? -7.246 -3.766 -21.328 1 86.44 146 PHE B C 1
ATOM 3154 O O . PHE B 1 146 ? -7.824 -4.758 -21.766 1 86.44 146 PHE B O 1
ATOM 3161 N N . LYS B 1 147 ? -6.074 -3.717 -20.781 1 91.25 147 LYS B N 1
ATOM 3162 C CA . LYS B 1 147 ? -5.395 -4.98 -20.516 1 91.25 147 LYS B CA 1
ATOM 3163 C C . LYS B 1 147 ? -5.914 -5.625 -19.234 1 91.25 147 LYS B C 1
ATOM 3165 O O . LYS B 1 147 ? -5.777 -5.059 -18.141 1 91.25 147 LYS B O 1
ATOM 3170 N N . ARG B 1 148 ? -6.547 -6.762 -19.438 1 93.88 148 ARG B N 1
ATOM 3171 C CA . ARG B 1 148 ? -7.055 -7.441 -18.25 1 93.88 148 ARG B CA 1
ATOM 3172 C C . ARG B 1 148 ? -6.406 -8.812 -18.078 1 93.88 148 ARG B C 1
ATOM 3174 O O . ARG B 1 148 ? -6.629 -9.492 -17.062 1 93.88 148 ARG B O 1
ATOM 3181 N N . GLY B 1 149 ? -5.594 -9.156 -19.047 1 95.94 149 GLY B N 1
ATOM 3182 C CA . GLY B 1 149 ? -4.922 -10.445 -18.969 1 95.94 149 GLY B CA 1
ATOM 3183 C C . GLY B 1 149 ? -3.434 -10.328 -18.703 1 95.94 149 GLY B C 1
ATOM 3184 O O . GLY B 1 149 ? -2.801 -9.336 -19.078 1 95.94 149 GLY B O 1
ATOM 3185 N N . VAL B 1 150 ? -2.914 -11.297 -17.984 1 96.69 150 VAL B N 1
ATOM 3186 C CA . VAL B 1 150 ? -1.474 -11.43 -17.797 1 96.69 150 VAL B CA 1
ATOM 3187 C C . VAL B 1 150 ? -1.022 -12.828 -18.203 1 96.69 150 VAL B C 1
ATOM 3189 O O . VAL B 1 150 ? -1.532 -13.828 -17.672 1 96.69 150 VAL B O 1
ATOM 3192 N N . PHE B 1 151 ? -0.122 -12.82 -19.141 1 96.62 151 PHE B N 1
ATOM 3193 C CA . PHE B 1 151 ? 0.379 -14.109 -19.625 1 96.62 151 PHE B CA 1
ATOM 3194 C C . PHE B 1 151 ? 1.783 -14.375 -19.094 1 96.62 151 PHE B C 1
ATOM 3196 O O . PHE B 1 151 ? 2.703 -13.594 -19.344 1 96.62 151 PHE B O 1
ATOM 3203 N N . ILE B 1 152 ? 1.869 -15.438 -18.344 1 95.38 152 ILE B N 1
ATOM 3204 C CA . ILE B 1 152 ? 3.158 -15.906 -17.844 1 95.38 152 ILE B CA 1
ATOM 3205 C C . ILE B 1 152 ? 3.709 -16.984 -18.766 1 95.38 152 ILE B C 1
ATOM 3207 O O . ILE B 1 152 ? 3.104 -18.047 -18.922 1 95.38 152 ILE B O 1
ATOM 3211 N N . SER B 1 153 ? 4.785 -16.781 -19.406 1 93.31 153 SER B N 1
ATOM 3212 C CA . SER B 1 153 ? 5.305 -17.688 -20.422 1 93.31 153 SER B CA 1
ATOM 3213 C C . SER B 1 153 ? 5.887 -18.953 -19.797 1 93.31 153 SER B C 1
ATOM 3215 O O . SER B 1 153 ? 5.66 -20.062 -20.281 1 93.31 153 SER B O 1
ATOM 3217 N N . LYS B 1 154 ? 6.625 -18.781 -18.781 1 92.75 154 LYS B N 1
ATOM 3218 C CA . LYS B 1 154 ? 7.207 -19.891 -18.016 1 92.75 154 LYS B CA 1
ATOM 3219 C C . LYS B 1 154 ? 7.258 -19.562 -16.531 1 92.75 154 LYS B C 1
ATOM 3221 O O . LYS B 1 154 ? 8.125 -18.812 -16.078 1 92.75 154 LYS B O 1
ATOM 3226 N N . CYS B 1 155 ? 6.324 -20.234 -15.797 1 94 155 CYS B N 1
ATOM 3227 C CA . CYS B 1 155 ? 6.18 -19.891 -14.391 1 94 155 CYS B CA 1
ATOM 3228 C C . CYS B 1 155 ? 7.375 -20.391 -13.586 1 94 155 CYS B C 1
ATOM 3230 O O . CYS B 1 155 ? 7.602 -21.594 -13.484 1 94 155 CYS B O 1
ATOM 3232 N N . ARG B 1 156 ? 8.047 -19.484 -13 1 91.94 156 ARG B N 1
ATOM 3233 C CA . ARG B 1 156 ? 9.234 -19.797 -12.211 1 91.94 156 ARG B CA 1
ATOM 3234 C C . ARG B 1 156 ? 8.891 -20.672 -11.016 1 91.94 156 ARG B C 1
ATOM 3236 O O . ARG B 1 156 ? 9.641 -21.594 -10.688 1 91.94 156 ARG B O 1
ATOM 3243 N N . PHE B 1 157 ? 7.805 -20.422 -10.414 1 92.94 157 PHE B N 1
ATOM 3244 C CA . PHE B 1 157 ? 7.387 -21.203 -9.25 1 92.94 157 PHE B CA 1
ATOM 3245 C C . PHE B 1 157 ? 7.102 -22.641 -9.633 1 92.94 157 PHE B C 1
ATOM 3247 O O . PHE B 1 157 ? 7.523 -23.578 -8.93 1 92.94 157 PHE B O 1
ATOM 3254 N N . LEU B 1 158 ? 6.402 -22.812 -10.703 1 91 158 LEU B N 1
ATOM 3255 C CA . LEU B 1 158 ? 6.098 -24.156 -11.188 1 91 158 LEU B CA 1
ATOM 3256 C C . LEU B 1 158 ? 7.363 -24.875 -11.633 1 91 158 LEU B C 1
ATOM 3258 O O . LEU B 1 158 ? 7.535 -26.062 -11.375 1 91 158 LEU B O 1
ATOM 3262 N N . GLU B 1 159 ? 8.25 -24.125 -12.234 1 88.75 159 GLU B N 1
ATOM 3263 C CA . GLU B 1 159 ? 9.492 -24.719 -12.734 1 88.75 159 GLU B CA 1
ATOM 3264 C C . GLU B 1 159 ? 10.391 -25.156 -11.586 1 88.75 159 GLU B C 1
ATOM 3266 O O . GLU B 1 159 ? 11.008 -26.219 -11.648 1 88.75 159 GLU B O 1
ATOM 3271 N N . GLU B 1 160 ? 10.445 -24.328 -10.57 1 87.12 160 GLU B N 1
ATOM 3272 C CA . GLU B 1 160 ? 11.352 -24.625 -9.461 1 87.12 160 GLU B CA 1
ATOM 3273 C C . GLU B 1 160 ? 10.75 -25.641 -8.508 1 87.12 160 GLU B C 1
ATOM 3275 O O . GLU B 1 160 ? 11.469 -26.453 -7.922 1 87.12 160 GLU B O 1
ATOM 3280 N N . SER B 1 161 ? 9.516 -25.578 -8.328 1 86.62 161 SER B N 1
ATOM 3281 C CA . SER B 1 161 ? 8.867 -26.531 -7.438 1 86.62 161 SER B CA 1
ATOM 3282 C C . SER B 1 161 ? 8.68 -27.891 -8.125 1 86.62 161 SER B C 1
ATOM 3284 O O . SER B 1 161 ? 8.742 -28.938 -7.469 1 86.62 161 SER B O 1
ATOM 3286 N N . ARG B 1 162 ? 8.445 -27.844 -9.414 1 83.06 162 ARG B N 1
ATOM 3287 C CA . ARG B 1 162 ? 8.18 -29.031 -10.219 1 83.06 162 ARG B CA 1
ATOM 3288 C C . ARG B 1 162 ? 7.051 -29.859 -9.625 1 83.06 162 ARG B C 1
ATOM 3290 O O . ARG B 1 162 ? 7.129 -31.078 -9.57 1 83.06 162 ARG B O 1
ATOM 3297 N N . CYS B 1 163 ? 6.078 -29.109 -9.07 1 83.31 163 CYS B N 1
ATOM 3298 C CA . CYS B 1 163 ? 4.992 -29.797 -8.375 1 83.31 163 CYS B CA 1
ATOM 3299 C C . CYS B 1 163 ? 3.648 -29.156 -8.711 1 83.31 163 CYS B C 1
ATOM 3301 O O . CYS B 1 163 ? 3.412 -27.984 -8.383 1 83.31 163 CYS B O 1
ATOM 3303 N N . ARG B 1 164 ? 2.805 -29.984 -9.344 1 84.75 164 ARG B N 1
ATOM 3304 C CA . ARG B 1 164 ? 1.468 -29.516 -9.688 1 84.75 164 ARG B CA 1
ATOM 3305 C C . ARG B 1 164 ? 0.634 -29.266 -8.438 1 84.75 164 ARG B C 1
ATOM 3307 O O . ARG B 1 164 ? -0.22 -28.375 -8.422 1 84.75 164 ARG B O 1
ATOM 3314 N N . GLY B 1 165 ? 0.865 -30.062 -7.449 1 85.25 165 GLY B N 1
ATOM 3315 C CA . GLY B 1 165 ? 0.162 -29.875 -6.191 1 85.25 165 GLY B CA 1
ATOM 3316 C C . GLY B 1 165 ? 0.43 -28.531 -5.547 1 85.25 165 GLY B C 1
ATOM 3317 O O . GLY B 1 165 ? -0.484 -27.906 -5.012 1 85.25 165 GLY B O 1
ATOM 3318 N N . MET B 1 166 ? 1.663 -28.109 -5.586 1 90.62 166 MET B N 1
ATOM 3319 C CA . MET B 1 166 ? 2.02 -26.812 -5.039 1 90.62 166 MET B CA 1
ATOM 3320 C C . MET B 1 166 ? 1.374 -25.688 -5.844 1 90.62 166 MET B C 1
ATOM 3322 O O . MET B 1 166 ? 0.908 -24.703 -5.277 1 90.62 166 MET B O 1
ATOM 3326 N N . CYS B 1 167 ? 1.353 -25.891 -7.145 1 91.94 167 CYS B N 1
ATOM 3327 C CA . CYS B 1 167 ? 0.72 -24.891 -8 1 91.94 167 CYS B CA 1
ATOM 3328 C C . CYS B 1 167 ? -0.76 -24.75 -7.672 1 91.94 167 CYS B C 1
ATOM 3330 O O . CYS B 1 167 ? -1.254 -23.625 -7.492 1 91.94 167 CYS B O 1
ATOM 3332 N N . VAL B 1 168 ? -1.447 -25.812 -7.484 1 90.75 168 VAL B N 1
ATOM 3333 C CA . VAL B 1 168 ? -2.896 -25.812 -7.316 1 90.75 168 VAL B CA 1
ATOM 3334 C C . VAL B 1 168 ? -3.25 -25.375 -5.895 1 90.75 168 VAL B C 1
ATOM 3336 O O . VAL B 1 168 ? -4.133 -24.531 -5.699 1 90.75 168 VAL B O 1
ATOM 3339 N N . ASN B 1 169 ? -2.467 -25.828 -4.934 1 91.94 169 ASN B N 1
ATOM 3340 C CA . ASN B 1 169 ? -2.885 -25.656 -3.547 1 91.94 169 ASN B CA 1
ATOM 3341 C C . ASN B 1 169 ? -2.143 -24.5 -2.881 1 91.94 169 ASN B C 1
ATOM 3343 O O . ASN B 1 169 ? -2.576 -23.984 -1.845 1 91.94 169 ASN B O 1
ATOM 3347 N N . LEU B 1 170 ? -1.044 -24.062 -3.43 1 95.19 170 LEU B N 1
ATOM 3348 C CA . LEU B 1 170 ? -0.287 -22.984 -2.795 1 95.19 170 LEU B CA 1
ATOM 3349 C C . LEU B 1 170 ? -0.295 -21.734 -3.66 1 95.19 170 LEU B C 1
ATOM 3351 O O . LEU B 1 170 ? 0.307 -20.719 -3.297 1 95.19 170 LEU B O 1
ATOM 3355 N N . CYS B 1 171 ? -0.931 -21.781 -4.742 1 96.06 171 CYS B N 1
ATOM 3356 C CA . CYS B 1 171 ? -0.961 -20.609 -5.594 1 96.06 171 CYS B CA 1
ATOM 3357 C C . CYS B 1 171 ? -2.346 -20.406 -6.195 1 96.06 171 CYS B C 1
ATOM 3359 O O . CYS B 1 171 ? -3.086 -19.516 -5.773 1 96.06 171 CYS B O 1
ATOM 3361 N N . LYS B 1 172 ? -2.859 -21.266 -7.07 1 95 172 LYS B N 1
ATOM 3362 C CA . LYS B 1 172 ? -4.051 -21.047 -7.887 1 95 172 LYS B CA 1
ATOM 3363 C C . LYS B 1 172 ? -5.297 -20.906 -7.02 1 95 172 LYS B C 1
ATOM 3365 O O . LYS B 1 172 ? -5.934 -19.844 -7.016 1 95 172 LYS B O 1
ATOM 3370 N N . ILE B 1 173 ? -5.586 -21.906 -6.242 1 94.44 173 ILE B N 1
ATOM 3371 C CA . ILE B 1 173 ? -6.859 -21.969 -5.531 1 94.44 173 ILE B CA 1
ATOM 3372 C C . ILE B 1 173 ? -6.898 -20.875 -4.457 1 94.44 173 ILE B C 1
ATOM 3374 O O . ILE B 1 173 ? -7.824 -20.062 -4.418 1 94.44 173 ILE B O 1
ATOM 3378 N N . PRO B 1 174 ? -5.93 -20.812 -3.635 1 96.25 174 PRO B N 1
ATOM 3379 C CA . PRO B 1 174 ? -6.008 -19.797 -2.582 1 96.25 174 PRO B CA 1
ATOM 3380 C C . PRO B 1 174 ? -5.973 -18.375 -3.133 1 96.25 174 PRO B C 1
ATOM 3382 O O . PRO B 1 174 ? -6.617 -17.469 -2.584 1 96.25 174 PRO B O 1
ATOM 3385 N N . THR B 1 175 ? -5.195 -18.094 -4.16 1 97 175 THR B N 1
ATOM 3386 C CA . THR B 1 175 ? -5.164 -16.766 -4.754 1 97 175 THR B CA 1
ATOM 3387 C C . THR B 1 175 ? -6.531 -16.391 -5.32 1 97 175 THR B C 1
ATOM 3389 O O . THR B 1 175 ? -7.02 -15.281 -5.094 1 97 175 THR B O 1
ATOM 3392 N N . GLN B 1 176 ? -7.113 -17.328 -5.992 1 96.94 176 GLN B N 1
ATOM 3393 C CA . GLN B 1 176 ? -8.445 -17.109 -6.543 1 96.94 176 GLN B CA 1
ATOM 3394 C C . GLN B 1 176 ? -9.469 -16.875 -5.43 1 96.94 176 GLN B C 1
ATOM 3396 O O . GLN B 1 176 ? -10.328 -15.992 -5.543 1 96.94 176 GLN B O 1
ATOM 3401 N N . GLN B 1 177 ? -9.336 -17.656 -4.434 1 95.62 177 GLN B N 1
ATOM 3402 C CA . GLN B 1 177 ? -10.258 -17.5 -3.312 1 95.62 177 GLN B CA 1
ATOM 3403 C C . GLN B 1 177 ? -10.086 -16.141 -2.641 1 95.62 177 GLN B C 1
ATOM 3405 O O . GLN B 1 177 ? -11.078 -15.492 -2.305 1 95.62 177 GLN B O 1
ATOM 3410 N N . PHE B 1 178 ? -8.93 -15.75 -2.42 1 96.69 178 PHE B N 1
ATOM 3411 C CA . PHE B 1 178 ? -8.664 -14.477 -1.768 1 96.69 178 PHE B CA 1
ATOM 3412 C C . PHE B 1 178 ? -9.195 -13.32 -2.605 1 96.69 178 PHE B C 1
ATOM 3414 O O . PHE B 1 178 ? -9.898 -12.445 -2.092 1 96.69 178 PHE B O 1
ATOM 3421 N N . PHE B 1 179 ? -8.906 -13.234 -3.842 1 96.75 179 PHE B N 1
ATOM 3422 C CA . PHE B 1 179 ? -9.32 -12.133 -4.703 1 96.75 179 PHE B CA 1
ATOM 3423 C C . PHE B 1 179 ? -10.828 -12.141 -4.902 1 96.75 179 PHE B C 1
ATOM 3425 O O . PHE B 1 179 ? -11.477 -11.094 -4.801 1 96.75 179 PHE B O 1
ATOM 3432 N N . ASN B 1 180 ? -11.414 -13.312 -5.113 1 95.81 180 ASN B N 1
ATOM 3433 C CA . ASN B 1 180 ? -12.836 -13.398 -5.43 1 95.81 180 ASN B CA 1
ATOM 3434 C C . ASN B 1 180 ? -13.695 -13.242 -4.18 1 95.81 180 ASN B C 1
ATOM 3436 O O . ASN B 1 180 ? -14.711 -12.547 -4.199 1 95.81 180 ASN B O 1
ATOM 3440 N N . ASN B 1 181 ? -13.234 -13.859 -3.115 1 93.25 181 ASN B N 1
ATOM 3441 C CA . ASN B 1 181 ? -14.086 -13.906 -1.931 1 93.25 181 ASN B CA 1
ATOM 3442 C C . ASN B 1 181 ? -13.742 -12.789 -0.952 1 93.25 181 ASN B C 1
ATOM 3444 O O . ASN B 1 181 ? -14.641 -12.133 -0.413 1 93.25 181 ASN B O 1
ATOM 3448 N N . THR B 1 182 ? -12.492 -12.523 -0.734 1 93.81 182 THR B N 1
ATOM 3449 C CA . THR B 1 182 ? -12.07 -11.555 0.274 1 93.81 182 THR B CA 1
ATOM 3450 C C . THR B 1 182 ? -12.062 -10.148 -0.304 1 93.81 182 THR B C 1
ATOM 3452 O O . THR B 1 182 ? -12.578 -9.211 0.315 1 93.81 182 THR B O 1
ATOM 3455 N N . LEU B 1 183 ? -11.539 -9.992 -1.492 1 94.62 183 LEU B N 1
ATOM 3456 C CA . LEU B 1 183 ? -11.43 -8.664 -2.088 1 94.62 183 LEU B CA 1
ATOM 3457 C C . LEU B 1 183 ? -12.664 -8.352 -2.93 1 94.62 183 LEU B C 1
ATOM 3459 O O . LEU B 1 183 ? -12.922 -7.188 -3.244 1 94.62 183 LEU B O 1
ATOM 3463 N N . GLY B 1 184 ? -13.406 -9.344 -3.312 1 93.12 184 GLY B N 1
ATOM 3464 C CA . GLY B 1 184 ? -14.531 -9.141 -4.211 1 93.12 184 GLY B CA 1
ATOM 3465 C C . GLY B 1 184 ? -14.117 -8.727 -5.605 1 93.12 184 GLY B C 1
ATOM 3466 O O . GLY B 1 184 ? -14.773 -7.891 -6.234 1 93.12 184 GLY B O 1
ATOM 3467 N N . PHE B 1 185 ? -13.055 -9.164 -6.082 1 95.75 185 PHE B N 1
ATOM 3468 C CA . PHE B 1 185 ? -12.422 -8.82 -7.352 1 95.75 185 PHE B CA 1
ATOM 3469 C C . PHE B 1 185 ? -12.234 -10.062 -8.211 1 95.75 185 PHE B C 1
ATOM 3471 O O . PHE B 1 185 ? -11.281 -10.82 -8.023 1 95.75 185 PHE B O 1
ATOM 3478 N N . PRO B 1 186 ? -13.18 -10.297 -9.148 1 95.56 186 PRO B N 1
ATOM 3479 C CA . PRO B 1 186 ? -13.102 -11.531 -9.938 1 95.56 186 PRO B CA 1
ATOM 3480 C C . PRO B 1 186 ? -11.75 -11.719 -10.609 1 95.56 186 PRO B C 1
ATOM 3482 O O . PRO B 1 186 ? -11.25 -10.805 -11.273 1 95.56 186 PRO B O 1
ATOM 3485 N N . PHE B 1 187 ? -11.219 -12.906 -10.508 1 94.12 187 PHE B N 1
ATOM 3486 C CA . PHE B 1 187 ? -9.852 -13.234 -10.898 1 94.12 187 PHE B CA 1
ATOM 3487 C C . PHE B 1 187 ? -9.719 -14.727 -11.172 1 94.12 187 PHE B C 1
ATOM 3489 O O . PHE B 1 187 ? -10.266 -15.555 -10.438 1 94.12 187 PHE B O 1
ATOM 3496 N N . THR B 1 188 ? -9.125 -15.117 -12.352 1 96.56 188 THR B N 1
ATOM 3497 C CA . THR B 1 188 ? -8.945 -16.531 -12.664 1 96.56 188 THR B CA 1
ATOM 3498 C C . THR B 1 188 ? -7.527 -16.812 -13.148 1 96.56 188 THR B C 1
ATOM 3500 O O . THR B 1 188 ? -6.926 -15.969 -13.828 1 96.56 188 THR B O 1
ATOM 3503 N N . MET B 1 189 ? -7.004 -17.953 -12.766 1 96.19 189 MET B N 1
ATOM 3504 C CA . MET B 1 189 ? -5.699 -18.438 -13.211 1 96.19 189 MET B CA 1
ATOM 3505 C C . MET B 1 189 ? -5.832 -19.781 -13.938 1 96.19 189 MET B C 1
ATOM 3507 O O . MET B 1 189 ? -6.473 -20.703 -13.438 1 96.19 189 MET B O 1
ATOM 3511 N N . GLU B 1 190 ? -5.25 -19.812 -15.109 1 94.69 190 GLU B N 1
ATOM 3512 C CA . GLU B 1 190 ? -5.297 -21.016 -15.93 1 94.69 190 GLU B CA 1
ATOM 3513 C C . GLU B 1 190 ? -3.893 -21.484 -16.312 1 94.69 190 GLU B C 1
ATOM 3515 O O . GLU B 1 190 ? -3.377 -21.109 -17.375 1 94.69 190 GLU B O 1
ATOM 3520 N N . PRO B 1 191 ? -3.367 -22.391 -15.516 1 93.38 191 PRO B N 1
ATOM 3521 C CA . PRO B 1 191 ? -2.033 -22.922 -15.828 1 93.38 191 PRO B CA 1
ATOM 3522 C C . PRO B 1 191 ? -2.055 -23.984 -16.906 1 93.38 191 PRO B C 1
ATOM 3524 O O . PRO B 1 191 ? -3.047 -24.703 -17.062 1 93.38 191 PRO B O 1
ATOM 3527 N N . ASN B 1 192 ? -1.059 -23.953 -17.703 1 90.5 192 ASN B N 1
ATOM 3528 C CA . ASN B 1 192 ? -0.77 -25.016 -18.656 1 90.5 192 ASN B CA 1
ATOM 3529 C C . ASN B 1 192 ? 0.445 -25.844 -18.219 1 90.5 192 ASN B C 1
ATOM 3531 O O . ASN B 1 192 ? 1.577 -25.359 -18.297 1 90.5 192 ASN B O 1
ATOM 3535 N N . TYR B 1 193 ? 0.232 -27.094 -17.891 1 85.44 193 TYR B N 1
ATOM 3536 C CA . TYR B 1 193 ? 1.294 -27.906 -17.297 1 85.44 193 TYR B CA 1
ATOM 3537 C C . TYR B 1 193 ? 2.199 -28.484 -18.391 1 85.44 193 TYR B C 1
ATOM 3539 O O . TYR B 1 193 ? 3.303 -28.953 -18.094 1 85.44 193 TYR B O 1
ATOM 3547 N N . GLU B 1 194 ? 1.811 -28.406 -19.578 1 84.06 194 GLU B N 1
ATOM 3548 C CA . GLU B 1 194 ? 2.635 -28.875 -20.688 1 84.06 194 GLU B CA 1
ATOM 3549 C C . GLU B 1 194 ? 3.709 -27.859 -21.047 1 84.06 194 GLU B C 1
ATOM 3551 O O . GLU B 1 194 ? 4.875 -28.219 -21.234 1 84.06 194 GLU B O 1
ATOM 3556 N N . THR B 1 195 ? 3.348 -26.625 -21.094 1 88.69 195 THR B N 1
ATOM 3557 C CA . THR B 1 195 ? 4.27 -25.562 -21.5 1 88.69 195 THR B CA 1
ATOM 3558 C C . THR B 1 195 ? 4.887 -24.891 -20.281 1 88.69 195 THR B C 1
ATOM 3560 O O . THR B 1 195 ? 5.918 -24.219 -20.391 1 88.69 195 THR B O 1
ATOM 3563 N N . GLY B 1 196 ? 4.238 -25.047 -19.141 1 91.38 196 GLY B N 1
ATOM 3564 C CA . GLY B 1 196 ? 4.676 -24.359 -17.938 1 91.38 196 GLY B CA 1
ATOM 3565 C C . GLY B 1 196 ? 4.191 -22.938 -17.859 1 91.38 196 GLY B C 1
ATOM 3566 O O . GLY B 1 196 ? 4.684 -22.141 -17.047 1 91.38 196 GLY B O 1
ATOM 3567 N N . SER B 1 197 ? 3.273 -22.531 -18.734 1 94.25 197 SER B N 1
ATOM 3568 C CA . SER B 1 197 ? 2.746 -21.172 -18.781 1 94.25 197 SER B CA 1
ATOM 3569 C C . SER B 1 197 ? 1.493 -21.031 -17.922 1 94.25 197 SER B C 1
ATOM 3571 O O . SER B 1 197 ? 0.959 -22.031 -17.422 1 94.25 197 SER B O 1
ATOM 3573 N N . CYS B 1 198 ? 1.086 -19.797 -17.641 1 96.5 198 CYS B N 1
ATOM 3574 C CA . CYS B 1 198 ? -0.128 -19.516 -16.875 1 96.5 198 CYS B CA 1
ATOM 3575 C C . CYS B 1 198 ? -0.802 -18.25 -17.359 1 96.5 198 CYS B C 1
ATOM 3577 O O . CYS B 1 198 ? -0.136 -17.234 -17.562 1 96.5 198 CYS B O 1
ATOM 3579 N N . GLN B 1 199 ? -2.098 -18.375 -17.641 1 96.56 199 GLN B N 1
ATOM 3580 C CA . GLN B 1 199 ? -2.885 -17.219 -18.047 1 96.56 199 GLN B CA 1
ATOM 3581 C C . GLN B 1 199 ? -3.715 -16.688 -16.875 1 96.56 199 GLN B C 1
ATOM 3583 O O . GLN B 1 199 ? -4.555 -17.406 -16.328 1 96.56 199 GLN B O 1
ATOM 3588 N N . ILE B 1 200 ? -3.42 -15.453 -16.484 1 97.31 200 ILE B N 1
ATOM 3589 C CA . ILE B 1 200 ? -4.203 -14.773 -15.461 1 97.31 200 ILE B CA 1
ATOM 3590 C C . ILE B 1 200 ? -5.203 -13.828 -16.125 1 97.31 200 ILE B C 1
ATOM 3592 O O . ILE B 1 200 ? -4.848 -13.086 -17.047 1 97.31 200 ILE B O 1
ATOM 3596 N N . THR B 1 201 ? -6.426 -13.875 -15.734 1 97 201 THR B N 1
ATOM 3597 C CA . THR B 1 201 ? -7.457 -13 -16.281 1 97 201 THR B CA 1
ATOM 3598 C C . THR B 1 201 ? -8.219 -12.297 -15.156 1 97 201 THR B C 1
ATOM 3600 O O . THR B 1 201 ? -8.852 -12.953 -14.328 1 97 201 THR B O 1
ATOM 3603 N N . PHE B 1 202 ? -8.125 -11.008 -15.203 1 96.69 202 PHE B N 1
ATOM 3604 C CA . PHE B 1 202 ? -8.914 -10.219 -14.266 1 96.69 202 PHE B CA 1
ATOM 3605 C C . PHE B 1 202 ? -10.32 -9.984 -14.805 1 96.69 202 PHE B C 1
ATOM 3607 O O . PHE B 1 202 ? -10.508 -9.75 -16 1 96.69 202 PHE B O 1
ATOM 3614 N N . GLY B 1 203 ? -11.32 -10.172 -13.961 1 94.56 203 GLY B N 1
ATOM 3615 C CA . GLY B 1 203 ? -12.703 -9.953 -14.367 1 94.56 203 GLY B CA 1
ATOM 3616 C C . GLY B 1 203 ? -13.43 -11.242 -14.711 1 94.56 203 GLY B C 1
ATOM 3617 O O . GLY B 1 203 ? -14.594 -11.211 -15.109 1 94.56 203 GLY B O 1
ATOM 3618 N N . LYS B 1 204 ? -12.75 -12.234 -14.633 1 94.31 204 LYS B N 1
ATOM 3619 C CA . LYS B 1 204 ? -13.344 -13.539 -14.883 1 94.31 204 LYS B CA 1
ATOM 3620 C C . LYS B 1 204 ? -13.305 -14.406 -13.625 1 94.31 204 LYS B C 1
ATOM 3622 O O . LYS B 1 204 ? -12.234 -14.68 -13.086 1 94.31 204 LYS B O 1
ATOM 3627 N N . SER B 1 205 ? -14.492 -14.812 -13.195 1 93.75 205 SER B N 1
ATOM 3628 C CA . SER B 1 205 ? -14.57 -15.672 -12.023 1 93.75 205 SER B CA 1
ATOM 3629 C C . SER B 1 205 ? -14.102 -17.094 -12.344 1 93.75 205 SER B C 1
ATOM 3631 O O . SER B 1 205 ? -14.336 -17.594 -13.445 1 93.75 205 SER B O 1
ATOM 3633 N N . PRO B 1 206 ? -13.438 -17.641 -11.344 1 93.56 206 PRO B N 1
ATOM 3634 C CA . PRO B 1 206 ? -12.961 -19.016 -11.578 1 93.56 206 PRO B CA 1
ATOM 3635 C C . PRO B 1 206 ? -14.086 -20.047 -11.602 1 93.56 206 PRO B C 1
ATOM 3637 O O . PRO B 1 206 ? -15.172 -19.781 -11.07 1 93.56 206 PRO B O 1
ATOM 3640 N N . LEU B 1 207 ? -13.844 -21.156 -12.242 1 89.31 207 LEU B N 1
ATOM 3641 C CA . LEU B 1 207 ? -14.781 -22.266 -12.242 1 89.31 207 LEU B CA 1
ATOM 3642 C C . LEU B 1 207 ? -14.781 -22.984 -10.891 1 89.31 207 LEU B C 1
ATOM 3644 O O . LEU B 1 207 ? -13.797 -22.906 -10.148 1 89.31 207 LEU B O 1
ATOM 3648 N N . PRO B 1 208 ? -15.914 -23.594 -10.586 1 87.94 208 PRO B N 1
ATOM 3649 C CA . PRO B 1 208 ? -15.914 -24.391 -9.359 1 87.94 208 PRO B CA 1
ATOM 3650 C C . PRO B 1 208 ? -14.82 -25.453 -9.344 1 87.94 208 PRO B C 1
ATOM 3652 O O . PRO B 1 208 ? -14.414 -25.938 -10.406 1 87.94 208 PRO B O 1
ATOM 3655 N N . LEU B 1 209 ? -14.367 -25.766 -8.148 1 83.81 209 LEU B N 1
ATOM 3656 C CA . LEU B 1 209 ? -13.242 -26.688 -7.984 1 83.81 209 LEU B CA 1
ATOM 3657 C C . LEU B 1 209 ? -13.516 -28.016 -8.68 1 83.81 209 LEU B C 1
ATOM 3659 O O . LEU B 1 209 ? -12.602 -28.625 -9.234 1 83.81 209 LEU B O 1
ATOM 3663 N N . ASP B 1 210 ? -14.734 -28.375 -8.656 1 79.81 210 ASP B N 1
ATOM 3664 C CA . ASP B 1 210 ? -15.117 -29.656 -9.234 1 79.81 210 ASP B CA 1
ATOM 3665 C C . ASP B 1 210 ? -15.008 -29.625 -10.758 1 79.81 210 ASP B C 1
ATOM 3667 O O . ASP B 1 210 ? -14.836 -30.672 -11.391 1 79.81 210 ASP B O 1
ATOM 3671 N N . GLN B 1 211 ? -14.945 -28.469 -11.336 1 81.5 211 GLN B N 1
ATOM 3672 C CA . GLN B 1 211 ? -14.906 -28.328 -12.789 1 81.5 211 GLN B CA 1
ATOM 3673 C C . GLN B 1 211 ? -13.547 -27.812 -13.25 1 81.5 211 GLN B C 1
ATOM 3675 O O . GLN B 1 211 ? -13.312 -27.656 -14.453 1 81.5 211 GLN B O 1
ATOM 3680 N N . ASP B 1 212 ? -12.695 -27.609 -12.383 1 82.38 212 ASP B N 1
ATOM 3681 C CA . ASP B 1 212 ? -11.383 -27.078 -12.727 1 82.38 212 ASP B CA 1
ATOM 3682 C C . ASP B 1 212 ? -10.445 -28.188 -13.195 1 82.38 212 ASP B C 1
ATOM 3684 O O . ASP B 1 212 ? -10.156 -29.125 -12.445 1 82.38 212 ASP B O 1
ATOM 3688 N N . ILE B 1 213 ? -9.984 -28.047 -14.398 1 77.81 213 ILE B N 1
ATOM 3689 C CA . ILE B 1 213 ? -9.141 -29.062 -15.031 1 77.81 213 ILE B CA 1
ATOM 3690 C C . ILE B 1 213 ? -7.836 -29.203 -14.258 1 77.81 213 ILE B C 1
ATOM 3692 O O . ILE B 1 213 ? -7.285 -30.297 -14.156 1 77.81 213 ILE B O 1
ATOM 3696 N N . ALA B 1 214 ? -7.422 -28.172 -13.68 1 77.31 214 ALA B N 1
ATOM 3697 C CA . ALA B 1 214 ? -6.145 -28.188 -12.977 1 77.31 214 ALA B CA 1
ATOM 3698 C C . ALA B 1 214 ? -6.207 -29.062 -11.742 1 77.31 214 ALA B C 1
ATOM 3700 O O . ALA B 1 214 ? -5.195 -29.641 -11.328 1 77.31 214 ALA B O 1
ATOM 3701 N N . VAL B 1 215 ? -7.359 -29.172 -11.164 1 74.94 215 VAL B N 1
ATOM 3702 C CA . VAL B 1 215 ? -7.527 -29.969 -9.945 1 74.94 215 VAL B CA 1
ATOM 3703 C C . VAL B 1 215 ? -7.742 -31.438 -10.305 1 74.94 215 VAL B C 1
ATOM 3705 O O . VAL B 1 215 ? -7.438 -32.312 -9.508 1 74.94 215 VAL B O 1
ATOM 3708 N N . GLN B 1 216 ? -8.211 -31.625 -11.516 1 72.31 216 GLN B N 1
ATOM 3709 C CA . GLN B 1 216 ? -8.562 -32.969 -11.922 1 72.31 216 GLN B CA 1
ATOM 3710 C C . GLN B 1 216 ? -7.332 -33.75 -12.391 1 72.31 216 GLN B C 1
ATOM 3712 O O . GLN B 1 216 ? -7.32 -35 -12.375 1 72.31 216 GLN B O 1
ATOM 3717 N N . ILE B 1 217 ? -6.367 -32.938 -12.773 1 63.28 217 ILE B N 1
ATOM 3718 C CA . ILE B 1 217 ? -5.176 -33.625 -13.281 1 63.28 217 ILE B CA 1
ATOM 3719 C C . ILE B 1 217 ? -4.332 -34.125 -12.109 1 63.28 217 ILE B C 1
ATOM 3721 O O . ILE B 1 217 ? -3.947 -33.344 -11.234 1 63.28 217 ILE B O 1
ATOM 3725 N N . ARG B 1 218 ? -4.445 -35.469 -11.836 1 56.25 218 ARG B N 1
ATOM 3726 C CA . ARG B 1 218 ? -3.707 -36.094 -10.75 1 56.25 218 ARG B CA 1
ATOM 3727 C C . ARG B 1 218 ? -2.201 -35.938 -10.945 1 56.25 218 ARG B C 1
ATOM 3729 O O . ARG B 1 218 ? -1.729 -35.812 -12.078 1 56.25 218 ARG B O 1
ATOM 3736 N N . CYS B 1 219 ? -1.438 -35.531 -9.906 1 58.84 219 CYS B N 1
ATOM 3737 C CA . CYS B 1 219 ? 0.018 -35.438 -9.891 1 58.84 219 CYS B CA 1
ATOM 3738 C C . CYS B 1 219 ? 0.654 -36.688 -10.516 1 58.84 219 CYS B C 1
ATOM 3740 O O . CYS B 1 219 ? 0.241 -37.812 -10.227 1 58.84 219 CYS B O 1
ATOM 3742 N N . SER B 1 220 ? 1.068 -36.656 -11.844 1 49.44 220 SER B N 1
ATOM 3743 C CA . SER B 1 220 ? 1.672 -37.844 -12.461 1 49.44 220 SER B CA 1
ATOM 3744 C C . SER B 1 220 ? 2.752 -38.438 -11.57 1 49.44 220 SER B C 1
ATOM 3746 O O . SER B 1 220 ? 3.271 -39.531 -11.859 1 49.44 220 SER B O 1
ATOM 3748 N N . GLY B 1 221 ? 2.896 -38.219 -10.273 1 44.97 221 GLY B N 1
ATOM 3749 C CA . GLY B 1 221 ? 3.891 -38.812 -9.414 1 44.97 221 GLY B CA 1
ATOM 3750 C C . GLY B 1 221 ? 5.301 -38.312 -9.664 1 44.97 221 GLY B C 1
ATOM 3751 O O . GLY B 1 221 ? 6.242 -38.719 -8.984 1 44.97 221 GLY B O 1
ATOM 3752 N N . ASN B 1 222 ? 5.672 -37.906 -10.797 1 41.81 222 ASN B N 1
ATOM 3753 C CA . ASN B 1 222 ? 7.062 -37.562 -11.102 1 41.81 222 ASN B CA 1
ATOM 3754 C C . ASN B 1 222 ? 7.512 -36.312 -10.359 1 41.81 222 ASN B C 1
ATOM 3756 O O . ASN B 1 222 ? 8.422 -35.594 -10.805 1 41.81 222 ASN B O 1
ATOM 3760 N N . CYS B 1 223 ? 6.805 -35.875 -9.461 1 48.5 223 CYS B N 1
ATOM 3761 C CA . CYS B 1 223 ? 7.281 -34.781 -8.641 1 48.5 223 CYS B CA 1
ATOM 3762 C C . CYS B 1 223 ? 8.609 -35.125 -7.98 1 48.5 223 CYS B C 1
ATOM 3764 O O . CYS B 1 223 ? 8.844 -36.25 -7.617 1 48.5 223 CYS B O 1
ATOM 3766 N N . LEU B 1 224 ? 9.844 -34.719 -8.344 1 42.09 224 LEU B N 1
ATOM 3767 C CA . LEU B 1 224 ? 11.133 -34.938 -7.707 1 42.09 224 LEU B CA 1
ATOM 3768 C C . LEU B 1 224 ? 11.008 -34.906 -6.188 1 42.09 224 LEU B C 1
ATOM 3770 O O . LEU B 1 224 ? 10.375 -34 -5.629 1 42.09 224 LEU B O 1
ATOM 3774 N N . PRO B 1 225 ? 11.172 -36.062 -5.477 1 38.25 225 PRO B N 1
ATOM 3775 C CA . PRO B 1 225 ? 11.203 -36.125 -4.012 1 38.25 225 PRO B CA 1
ATOM 3776 C C . PRO B 1 225 ? 12.062 -35.031 -3.389 1 38.25 225 PRO B C 1
ATOM 3778 O O . PRO B 1 225 ? 13.133 -34.719 -3.91 1 38.25 225 PRO B O 1
ATOM 3781 N N . TRP B 1 226 ? 11.586 -34.125 -2.801 1 38.31 226 TRP B N 1
ATOM 3782 C CA . TRP B 1 226 ? 12.438 -33.25 -1.986 1 38.31 226 TRP B CA 1
ATOM 3783 C C . TRP B 1 226 ? 13.352 -34.094 -1.088 1 38.31 226 TRP B C 1
ATOM 3785 O O . TRP B 1 226 ? 12.875 -34.938 -0.339 1 38.31 226 TRP B O 1
ATOM 3795 N N . HIS B 1 227 ? 14.492 -34.812 -1.521 1 33.06 227 HIS B N 1
ATOM 3796 C CA . HIS B 1 227 ? 15.406 -35.469 -0.588 1 33.06 227 HIS B CA 1
ATOM 3797 C C . HIS B 1 227 ? 16.203 -34.438 0.206 1 33.06 227 HIS B C 1
ATOM 3799 O O . HIS B 1 227 ? 16.797 -33.531 -0.373 1 33.06 227 HIS B O 1
ATOM 3805 N N . PRO B 1 228 ? 15.93 -34.375 1.518 1 34.94 228 PRO B N 1
ATOM 3806 C CA . PRO B 1 228 ? 16.891 -33.594 2.277 1 34.94 228 PRO B CA 1
ATOM 3807 C C . PRO B 1 228 ? 18.344 -33.812 1.825 1 34.94 228 PRO B C 1
ATOM 3809 O O . PRO B 1 228 ? 19.062 -32.875 1.529 1 34.94 228 PRO B O 1
ATOM 3812 N N . GLU B 1 229 ? 19.125 -34.625 2.756 1 33.31 229 GLU B N 1
ATOM 3813 C CA . GLU B 1 229 ? 20.562 -34.906 2.848 1 33.31 229 GLU B CA 1
ATOM 3814 C C . GLU B 1 229 ? 21.031 -35.75 1.673 1 33.31 229 GLU B C 1
ATOM 3816 O O . GLU B 1 229 ? 20.344 -36.719 1.278 1 33.31 229 GLU B O 1
ATOM 3821 N N . LYS B 1 230 ? 22 -35.344 0.762 1 35.91 230 LYS B N 1
ATOM 3822 C CA . LYS B 1 230 ? 22.906 -36.062 -0.135 1 35.91 230 LYS B CA 1
ATOM 3823 C C . LYS B 1 230 ? 23.344 -37.375 0.47 1 35.91 230 LYS B C 1
ATOM 3825 O O . LYS B 1 230 ? 24.484 -37.531 0.872 1 35.91 230 LYS B O 1
ATOM 3830 N N . THR B 1 231 ? 22.859 -38.125 1.516 1 32.78 231 THR B N 1
ATOM 3831 C CA . THR B 1 231 ? 23.625 -39.344 1.706 1 32.78 231 THR B CA 1
ATOM 3832 C C . THR B 1 231 ? 23.656 -40.156 0.426 1 32.78 231 THR B C 1
ATOM 3834 O O . THR B 1 231 ? 22.688 -40.156 -0.351 1 32.78 231 THR B O 1
ATOM 3837 N N . ASN B 1 232 ? 24.906 -40.812 -0.131 1 32.03 232 ASN B N 1
ATOM 3838 C CA . ASN B 1 232 ? 25.406 -41.75 -1.143 1 32.03 232 ASN B CA 1
ATOM 3839 C C . ASN B 1 232 ? 24.406 -42.844 -1.447 1 32.03 232 ASN B C 1
ATOM 3841 O O . ASN B 1 232 ? 24.719 -43.812 -2.164 1 32.03 232 ASN B O 1
ATOM 3845 N N . SER B 1 233 ? 23.672 -43.438 -0.404 1 32.16 233 SER B N 1
ATOM 3846 C CA . SER B 1 233 ? 23.141 -44.781 -0.728 1 32.16 233 SER B CA 1
ATOM 3847 C C . SER B 1 233 ? 22.25 -44.719 -1.966 1 32.16 233 SER B C 1
ATOM 3849 O O . SER B 1 233 ? 21.781 -43.656 -2.359 1 32.16 233 SER B O 1
ATOM 3851 N N . THR B 1 234 ? 21.672 -46 -2.436 1 32.31 234 THR B N 1
ATOM 3852 C CA . THR B 1 234 ? 20.828 -46.5 -3.512 1 32.31 234 THR B CA 1
ATOM 3853 C C . THR B 1 234 ? 19.578 -45.656 -3.672 1 32.31 234 THR B C 1
ATOM 3855 O O . THR B 1 234 ? 18.828 -45.469 -2.713 1 32.31 234 THR B O 1
ATOM 3858 N N . ALA B 1 235 ? 19.547 -44.688 -4.547 1 34.88 235 ALA B N 1
ATOM 3859 C CA . ALA B 1 235 ? 18.5 -43.844 -5.113 1 34.88 235 ALA B CA 1
ATOM 3860 C C . ALA B 1 235 ? 17.156 -44.594 -5.141 1 34.88 235 ALA B C 1
ATOM 3862 O O . ALA B 1 235 ? 16.859 -45.312 -6.09 1 34.88 235 ALA B O 1
ATOM 3863 N N . SER B 1 236 ? 16.844 -45.375 -4.02 1 30.64 236 SER B N 1
ATOM 3864 C CA . SER B 1 236 ? 15.5 -45.938 -4.156 1 30.64 236 SER B CA 1
ATOM 3865 C C . SER B 1 236 ? 14.492 -44.844 -4.5 1 30.64 236 SER B C 1
ATOM 3867 O O . SER B 1 236 ? 14.578 -43.719 -3.986 1 30.64 236 SER B O 1
ATOM 3869 N N . SER B 1 237 ? 13.906 -44.812 -5.68 1 32.78 237 SER B N 1
ATOM 3870 C CA . SER B 1 237 ? 12.711 -44.25 -6.297 1 32.78 237 SER B CA 1
ATOM 3871 C C . SER B 1 237 ? 11.609 -44.031 -5.27 1 32.78 237 SER B C 1
ATOM 3873 O O . SER B 1 237 ? 10.797 -44.938 -5.031 1 32.78 237 SER B O 1
ATOM 3875 N N . GLN B 1 238 ? 11.938 -43.875 -4.004 1 31.64 238 GLN B N 1
ATOM 3876 C CA . GLN B 1 238 ? 10.758 -43.719 -3.158 1 31.64 238 GLN B CA 1
ATOM 3877 C C . GLN B 1 238 ? 9.828 -42.625 -3.717 1 31.64 238 GLN B C 1
ATOM 3879 O O . GLN B 1 238 ? 10.266 -41.531 -4.008 1 31.64 238 GLN B O 1
ATOM 3884 N N . THR B 1 239 ? 8.797 -42.969 -4.465 1 32.94 239 THR B N 1
ATOM 3885 C CA . THR B 1 239 ? 7.543 -42.375 -4.918 1 32.94 239 THR B CA 1
ATOM 3886 C C . THR B 1 239 ? 7.023 -41.375 -3.904 1 32.94 239 THR B C 1
ATOM 3888 O O . THR B 1 239 ? 6.895 -41.656 -2.717 1 32.94 239 THR B O 1
ATOM 3891 N N . HIS B 1 240 ? 7.672 -40.344 -3.771 1 35.69 240 HIS B N 1
ATOM 3892 C CA . HIS B 1 240 ? 6.953 -39.344 -2.975 1 35.69 240 HIS B CA 1
ATOM 3893 C C . HIS B 1 240 ? 5.445 -39.562 -3.064 1 35.69 240 HIS B C 1
ATOM 3895 O O . HIS B 1 240 ? 4.918 -39.844 -4.141 1 35.69 240 HIS B O 1
ATOM 3901 N N . ASP B 1 241 ? 4.871 -40.312 -2.143 1 34.69 241 ASP B N 1
ATOM 3902 C CA . ASP B 1 241 ? 3.424 -40.375 -1.975 1 34.69 241 ASP B CA 1
ATOM 3903 C C . ASP B 1 241 ? 2.779 -39.031 -2.314 1 34.69 241 ASP B C 1
ATOM 3905 O O . ASP B 1 241 ? 2.725 -38.125 -1.473 1 34.69 241 ASP B O 1
ATOM 3909 N N . CYS B 1 242 ? 3.266 -38.344 -3.297 1 39.59 242 CYS B N 1
ATOM 3910 C CA . CYS B 1 242 ? 2.283 -37.344 -3.727 1 39.59 242 CYS B CA 1
ATOM 3911 C C . CYS B 1 242 ? 0.881 -37.719 -3.279 1 39.59 242 CYS B C 1
ATOM 3913 O O . CYS B 1 242 ? 0.481 -38.875 -3.422 1 39.59 242 CYS B O 1
ATOM 3915 N N . ILE B 1 243 ? 0.479 -37.094 -2.166 1 36.38 243 ILE B N 1
ATOM 3916 C CA . ILE B 1 243 ? -0.72 -37.5 -1.442 1 36.38 243 ILE B CA 1
ATOM 3917 C C . ILE B 1 243 ? -1.714 -38.125 -2.41 1 36.38 243 ILE B C 1
ATOM 3919 O O . ILE B 1 243 ? -2.141 -37.5 -3.379 1 36.38 243 ILE B O 1
ATOM 3923 N N . LYS B 1 244 ? -1.588 -39.438 -2.809 1 37.62 244 LYS B N 1
ATOM 3924 C CA . LYS B 1 244 ? -2.748 -40.156 -3.318 1 37.62 244 LYS B CA 1
ATOM 3925 C C . LYS B 1 244 ? -4.027 -39.344 -3.131 1 37.62 244 LYS B C 1
ATOM 3927 O O . LYS B 1 244 ? -5.09 -39.719 -3.619 1 37.62 244 LYS B O 1
ATOM 3932 N N . THR B 1 245 ? -4.18 -38.531 -2.053 1 35.62 245 THR B N 1
ATOM 3933 C CA . THR B 1 245 ? -5.457 -37.938 -1.706 1 35.62 245 THR B CA 1
ATOM 3934 C C . THR B 1 245 ? -5.715 -36.688 -2.559 1 35.62 245 THR B C 1
ATOM 3936 O O . THR B 1 245 ? -4.781 -35.969 -2.904 1 35.62 245 THR B O 1
ATOM 3939 N N . SER B 1 246 ? -6.914 -36.469 -2.984 1 40.06 246 SER B N 1
ATOM 3940 C CA . SER B 1 246 ? -7.609 -35.469 -3.768 1 40.06 246 SER B CA 1
ATOM 3941 C C . SER B 1 246 ? -7.02 -34.062 -3.527 1 40.06 246 SER B C 1
ATOM 3943 O O . SER B 1 246 ? -6.695 -33.719 -2.391 1 40.06 246 SER B O 1
ATOM 3945 N N . LEU B 1 247 ? -6.148 -33.688 -4.582 1 42.78 247 LEU B N 1
ATOM 3946 C CA . LEU B 1 247 ? -5.75 -32.312 -4.555 1 42.78 247 LEU B CA 1
ATOM 3947 C C . LEU B 1 247 ? -6.805 -31.453 -3.852 1 42.78 247 LEU B C 1
ATOM 3949 O O . LEU B 1 247 ? -6.586 -30.266 -3.607 1 42.78 247 LEU B O 1
ATOM 3953 N N . LEU B 1 248 ? -8.086 -32.125 -3.689 1 40.69 248 LEU B N 1
ATOM 3954 C CA . LEU B 1 248 ? -9.125 -31.469 -2.922 1 40.69 248 LEU B CA 1
ATOM 3955 C C . LEU B 1 248 ? -9.055 -31.859 -1.448 1 40.69 248 LEU B C 1
ATOM 3957 O O . LEU B 1 248 ? -8.852 -33.031 -1.121 1 40.69 248 LEU B O 1
#

Foldseek 3Di:
DVVVPPVVPVVPVVCVVVVVVVVVVVVLQCCQQPPLPDPLVQVVLVLLQVLLCVLQVDWDPDHRPLRNLVSLVVLPVPDDLVVLLVSLLSSVCVVCVPPVSLVVLLVVPVVDPLLVVLQVVLVCCQRRCCSQFNHKDFDCDPPDPGTNKIKFQAGPSCVSQVWLLCCVRNPFVSVLCCCCPRNVWAKHWDADPVRNMIMIGTPHHYDDLVPHPSQVPQTPLPRPPPDDDPDPDDPPPPSPCPPPDRSD/DVVVPVVVCVVPVVCVVVVVVVVVVVVLQCCQQPPLPDPLVQVVLVLLQVLLCVLQVDWDPDHRPLRNLVSLVVLPVPDDLVVLLVSLLSSVCVVCVPPVSLVVLLVVPVVDPLLVVLQVVLVCCQRRCCSQFNHKDFDCDPPDPGTNKIKFQAGPSCVSQVWLLCCVRNPFPSVLCCCCPRNVWAKHWDADPVRNMIMIGTPHHYDPLVPRPSQVDQTPLPRPPPDDDPDPDDPPPPSPCPVPDRSD